Protein AF-0000000079917378 (afdb_homodimer)

Radius of gyration: 29.71 Å; Cα contacts (8 Å, |Δi|>4): 588; chains: 2; bounding box: 108×82×56 Å

Nearest PDB structures (foldseek):
  5gpa-assembly1_A  TM=7.225E-01  e=1.708E-04  Halalkalibacterium halodurans C-125
  6en8-assembly1_E  TM=7.270E-01  e=5.138E-03  Sulfolobus acidocaldarius DSM 639
  3bhq-assembly1_B  TM=6.331E-01  e=5.620E-03  Mesorhizobium japonicum MAFF 303099
  9b7y-assembly1_D  TM=5.051E-01  e=3.283E-03  Mycobacterium tuberculosis H37Rv
  3v6g-assembly1_A  TM=5.358E-01  e=5.138E-03  Mycobacterium tuberculosis

Organism: NCBI:txid1990687

Foldseek 3Di:
DPPPPPPPPPPPPPDQPPVNLVVLLVQLLLQLLQCCLVPNLVVDDLCNSQVVSPHDSVCVCVRDVDSLLSLQSSLLVLLVQLVVVLVVVLVPDPPPVDPDQSLLVVLPVLLDPCLLPRRSNHRCCLRHVVRQVPDDCSNVVSVVVSLVVQLLVLLVSLFDDPPPPPPPVVPPPPPPVPPPPDPCPVPPRDDSVNSSVLSVVLVVLSSVLSNVLNVCCVVCVPVSSVSSVVSSVVSVVSSVVSVVVVVD/DPPPPPPPPPPPPPDQPPVNLVVLLVQLLLQLLQCCLVPNLVVDDLCNSQVVSPHDSVCVCVRDVDSLLSLQSSLLVLLVQLVVVLVVVLVPDPPPVDPDQSLLVVLPVLLDPCLLPRRSNHRCCLRHVVRQVPDDCSNVVSVVVSLVVQLLVLLVSLFDDPPPPPPPVPPPDPPPVPPPPDPCPVPPRDPSVNSSVLSVVLVVLSSVLSNVLNVCCVVCVPVSSVSSVVSSVVSVVSSVVSVVVVVD

Secondary structure (DSSP, 8-state):
-----------------HHHHHHHHHHHHHHHHHHHHHH-TTT--HHHHHHHTT--SGGGGGT-S-HHHHHHHHHHHHHHHHHHHHHHHHHHS---S-SS-HHHHHHHHHTSHHHHH-GGGS-HHHHHHHHHTTS-HHHHHHHHHHHHHHHHHHHHHHSPP--------TTS-TTS----------TT---GGGGHHHHHHHHHHHHHHHHHHHHHTTT-HHHHHHHHHHHHHHHHHHHHHHHHHHH-/-----------------HHHHHHHHHHHHHHHHHHHHHH-TTT--HHHHHHHTT--SGGGGGT-S-HHHHHHHHHHHHHHHHHHHHHHHHHHS-----SS-HHHHHHHHHTSHHHHH-GGGS-HHHHHHHHHTTS-HHHHHHHHHHHHHHHHHHHHHHSPP--------TTS-TTS----------TT---GGGGHHHHHHHHHHHHHHHHHHHHHTTT-HHHHHHHHHHHHHHHHHHHHHHHHHHH-

Sequence (496 aa):
MLLFGLDGRGLRVPRISKEAKQLNRRKILDTASVMFREQGTDQVGIDQIMNNVGLTRGGFYNHFESKESLIGEACRSAFTATLDEIKQFLAQTPDTPTTLSPLERVAERYLSEYHRDVLSEACPAPAMGADISRHTATAQQPYAEGVQSYLQIIAALLSPQPVENARGNPDADPNDPEDPSSPTVPSGASSIDDFRQPALEAFASMVGAMVLARAVRTADPALSEELLGAGRHSIAGIVSSTTAAEQMMLLFGLDGRGLRVPRISKEAKQLNRRKILDTASVMFREQGTDQVGIDQIMNNVGLTRGGFYNHFESKESLIGEACRSAFTATLDEIKQFLAQTPDTPTTLSPLERVAERYLSEYHRDVLSEACPAPAMGADISRHTATAQQPYAEGVQSYLQIIAALLSPQPVENARGNPDADPNDPEDPSSPTVPSGASSIDDFRQPALEAFASMVGAMVLARAVRTADPALSEELLGAGRHSIAGIVSSTTAAEQM

Structure (mmCIF, N/CA/C/O backbone):
data_AF-0000000079917378-model_v1
#
loop_
_entity.id
_entity.type
_entity.pdbx_description
1 polymer 'HTH tetR-type domain-containing protein'
#
loop_
_atom_site.group_PDB
_atom_site.id
_atom_site.type_symbol
_atom_site.label_atom_id
_atom_site.label_alt_id
_atom_site.label_comp_id
_atom_site.label_asym_id
_atom_site.label_entity_id
_atom_site.label_seq_id
_atom_site.pdbx_PDB_ins_code
_atom_site.Cartn_x
_atom_site.Cartn_y
_atom_site.Cartn_z
_atom_site.occupancy
_atom_site.B_iso_or_equiv
_atom_site.auth_seq_id
_atom_site.auth_comp_id
_atom_site.auth_asym_id
_atom_site.auth_atom_id
_atom_site.pdbx_PDB_model_num
ATOM 1 N N . MET A 1 1 ? 63.062 -35 -24.703 1 31.06 1 MET A N 1
ATOM 2 C CA . MET A 1 1 ? 62.188 -33.844 -24.453 1 31.06 1 MET A CA 1
ATOM 3 C C . MET A 1 1 ? 60.75 -34.156 -24.953 1 31.06 1 MET A C 1
ATOM 5 O O . MET A 1 1 ? 60.5 -34.094 -26.156 1 31.06 1 MET A O 1
ATOM 9 N N . LEU A 1 2 ? 60.156 -35.219 -24.406 1 37.78 2 LEU A N 1
ATOM 10 C CA . LEU A 1 2 ? 58.812 -35.75 -24.688 1 37.78 2 LEU A CA 1
ATOM 11 C C . LEU A 1 2 ? 57.75 -34.688 -24.438 1 37.78 2 LEU A C 1
ATOM 13 O O . LEU A 1 2 ? 57.531 -34.281 -23.297 1 37.78 2 LEU A O 1
ATOM 17 N N . LEU A 1 3 ? 57.531 -33.75 -25.328 1 37.41 3 LEU A N 1
ATOM 18 C CA . LEU A 1 3 ? 56.406 -32.844 -25.328 1 37.41 3 LEU A CA 1
ATOM 19 C C . LEU A 1 3 ? 55.094 -33.594 -25.203 1 37.41 3 LEU A C 1
ATOM 21 O O . LEU A 1 3 ? 54.719 -34.375 -26.109 1 37.41 3 LEU A O 1
ATOM 25 N N . PHE A 1 4 ? 54.688 -34.031 -23.984 1 41.62 4 PHE A N 1
ATOM 26 C CA . PHE A 1 4 ? 53.312 -34.438 -23.719 1 41.62 4 PHE A CA 1
ATOM 27 C C . PHE A 1 4 ? 52.344 -33.469 -24.375 1 41.62 4 PHE A C 1
ATOM 29 O O . PHE A 1 4 ? 52.438 -32.25 -24.172 1 41.62 4 PHE A O 1
ATOM 36 N N . GLY A 1 5 ? 51.875 -33.688 -25.547 1 38.62 5 GLY A N 1
ATOM 37 C CA . GLY A 1 5 ? 50.75 -33 -26.188 1 38.62 5 GLY A CA 1
ATOM 38 C C . GLY A 1 5 ? 49.562 -32.812 -25.281 1 38.62 5 GLY A C 1
ATOM 39 O O . GLY A 1 5 ? 48.938 -33.781 -24.828 1 38.62 5 GLY A O 1
ATOM 40 N N . LEU A 1 6 ? 49.531 -31.797 -24.297 1 41.78 6 LEU A N 1
ATOM 41 C CA . LEU A 1 6 ? 48.344 -31.328 -23.594 1 41.78 6 LEU A CA 1
ATOM 42 C C . LEU A 1 6 ? 47.125 -31.297 -24.547 1 41.78 6 LEU A C 1
ATOM 44 O O . LEU A 1 6 ? 47.125 -30.531 -25.516 1 41.78 6 LEU A O 1
ATOM 48 N N . ASP A 1 7 ? 46.531 -32.406 -24.859 1 43.41 7 ASP A N 1
ATOM 49 C CA . ASP A 1 7 ? 45.25 -32.406 -25.578 1 43.41 7 ASP A CA 1
ATOM 50 C C . ASP A 1 7 ? 44.312 -31.344 -25.031 1 43.41 7 ASP A C 1
ATOM 52 O O . ASP A 1 7 ? 44.219 -31.156 -23.812 1 43.41 7 ASP A O 1
ATOM 56 N N . GLY A 1 8 ? 44.062 -30.234 -25.625 1 42.53 8 GLY A N 1
ATOM 57 C CA . GLY A 1 8 ? 43.125 -29.156 -25.422 1 42.53 8 GLY A CA 1
ATOM 58 C C . GLY A 1 8 ? 41.75 -29.641 -24.953 1 42.53 8 GLY A C 1
ATOM 59 O O . GLY A 1 8 ? 40.719 -29.203 -25.469 1 42.53 8 GLY A O 1
ATOM 60 N N . ARG A 1 9 ? 41.594 -30.875 -24.531 1 43.94 9 ARG A N 1
ATOM 61 C CA . ARG A 1 9 ? 40.281 -31.188 -24 1 43.94 9 ARG A CA 1
ATOM 62 C C . ARG A 1 9 ? 39.875 -30.203 -22.922 1 43.94 9 ARG A C 1
ATOM 64 O O . ARG A 1 9 ? 40.469 -30.172 -21.844 1 43.94 9 ARG A O 1
ATOM 71 N N . GLY A 1 10 ? 39.5 -29.078 -23.281 1 42.97 10 GLY A N 1
ATOM 72 C CA . GLY A 1 10 ? 38.875 -28.109 -22.406 1 42.97 10 GLY A CA 1
ATOM 73 C C . GLY A 1 10 ? 37.969 -28.75 -21.375 1 42.97 10 GLY A C 1
ATOM 74 O O . GLY A 1 10 ? 37.438 -29.844 -21.578 1 42.97 10 GLY A O 1
ATOM 75 N N . LEU A 1 11 ? 38.188 -28.672 -20.156 1 47.56 11 LEU A N 1
ATOM 76 C CA . LEU A 1 11 ? 37.312 -29.031 -19.031 1 47.56 11 LEU A CA 1
ATOM 77 C C . LEU A 1 11 ? 35.844 -28.859 -19.406 1 47.56 11 LEU A C 1
ATOM 79 O O . LEU A 1 11 ? 35.406 -27.734 -19.641 1 47.56 11 LEU A O 1
ATOM 83 N N . ARG A 1 12 ? 35.219 -29.719 -20.219 1 45.12 12 ARG A N 1
ATOM 84 C CA . ARG A 1 12 ? 33.781 -29.656 -20.453 1 45.12 12 ARG A CA 1
ATOM 85 C C . ARG A 1 12 ? 33 -29.469 -19.156 1 45.12 12 ARG A C 1
ATOM 87 O O . ARG A 1 12 ? 33.031 -30.344 -18.281 1 45.12 12 ARG A O 1
ATOM 94 N N . VAL A 1 13 ? 32.938 -28.266 -18.594 1 52.97 13 VAL A N 1
ATOM 95 C CA . VAL A 1 13 ? 31.984 -28.031 -17.516 1 52.97 13 VAL A CA 1
ATOM 96 C C . VAL A 1 13 ? 30.734 -28.891 -17.719 1 52.97 13 VAL A C 1
ATOM 98 O O . VAL A 1 13 ? 30.125 -28.844 -18.781 1 52.97 13 VAL A O 1
ATOM 101 N N . PRO A 1 14 ? 30.609 -29.969 -17.141 1 55.94 14 PRO A N 1
ATOM 102 C CA . PRO A 1 14 ? 29.422 -30.812 -17.328 1 55.94 14 PRO A CA 1
ATOM 103 C C . PRO A 1 14 ? 28.141 -30 -17.469 1 55.94 14 PRO A C 1
ATOM 105 O O . PRO A 1 14 ? 27.969 -28.984 -16.797 1 55.94 14 PRO A O 1
ATOM 108 N N . ARG A 1 15 ? 27.484 -30.031 -18.672 1 60.44 15 ARG A N 1
ATOM 109 C CA . ARG A 1 15 ? 26.188 -29.406 -18.938 1 60.44 15 ARG A CA 1
ATOM 110 C C . ARG A 1 15 ? 25.172 -29.719 -17.844 1 60.44 15 ARG A C 1
ATOM 112 O O . ARG A 1 15 ? 24.969 -30.891 -17.516 1 60.44 15 ARG A O 1
ATOM 119 N N . ILE A 1 16 ? 25.016 -28.828 -16.906 1 68.81 16 ILE A N 1
ATOM 120 C CA . ILE A 1 16 ? 23.938 -28.984 -15.93 1 68.81 16 ILE A CA 1
ATOM 121 C C . ILE A 1 16 ? 22.703 -29.578 -16.609 1 68.81 16 ILE A C 1
ATOM 123 O O . ILE A 1 16 ? 22.328 -29.156 -17.703 1 68.81 16 ILE A O 1
ATOM 127 N N . SER A 1 17 ? 22.234 -30.734 -16.172 1 81.19 17 SER A N 1
ATOM 128 C CA . SER A 1 17 ? 21.031 -31.359 -16.688 1 81.19 17 SER A CA 1
ATOM 129 C C . SER A 1 17 ? 19.859 -30.375 -16.703 1 81.19 17 SER A C 1
ATOM 131 O O . SER A 1 17 ? 19.875 -29.375 -15.992 1 81.19 17 SER A O 1
ATOM 133 N N . LYS A 1 18 ? 18.984 -30.578 -17.672 1 85.75 18 LYS A N 1
ATOM 134 C CA . LYS A 1 18 ? 17.781 -29.766 -17.75 1 85.75 18 LYS A CA 1
ATOM 135 C C . LYS A 1 18 ? 17.062 -29.719 -16.391 1 85.75 18 LYS A C 1
ATOM 137 O O . LYS A 1 18 ? 16.547 -28.672 -16 1 85.75 18 LYS A O 1
ATOM 142 N N . GLU A 1 19 ? 17.094 -30.797 -15.719 1 86.31 19 GLU A N 1
ATOM 143 C CA . GLU A 1 19 ? 16.453 -30.891 -14.414 1 86.31 19 GLU A CA 1
ATOM 144 C C . GLU A 1 19 ? 17.172 -30.031 -13.383 1 86.31 19 GLU A C 1
ATOM 146 O O . GLU A 1 19 ? 16.531 -29.344 -12.586 1 86.31 19 GLU A O 1
ATOM 151 N N . ALA A 1 20 ? 18.422 -30.062 -13.398 1 86.88 20 ALA A N 1
ATOM 152 C CA . ALA A 1 20 ? 19.219 -29.25 -12.484 1 86.88 20 ALA A CA 1
ATOM 153 C C . ALA A 1 20 ? 19.016 -27.766 -12.758 1 86.88 20 ALA A C 1
ATOM 155 O O . ALA A 1 20 ? 18.969 -26.953 -11.828 1 86.88 20 ALA A O 1
ATOM 156 N N . LYS A 1 21 ? 18.922 -27.438 -13.984 1 90.69 21 LYS A N 1
ATOM 157 C CA . LYS A 1 21 ? 18.688 -26.047 -14.367 1 90.69 21 LYS A CA 1
ATOM 158 C C . LYS A 1 21 ? 17.344 -25.547 -13.836 1 90.69 21 LYS A C 1
ATOM 160 O O . LYS A 1 21 ? 17.234 -24.438 -13.32 1 90.69 21 LYS A O 1
ATOM 165 N N . GLN A 1 22 ? 16.375 -26.359 -14 1 92.75 22 GLN A N 1
ATOM 166 C CA . GLN A 1 22 ? 15.031 -26 -13.523 1 92.75 22 GLN A CA 1
ATOM 167 C C . GLN A 1 22 ? 15.008 -25.875 -12 1 92.75 22 GLN A C 1
ATOM 169 O O . GLN A 1 22 ? 14.336 -24.984 -11.461 1 92.75 22 GLN A O 1
ATOM 174 N N . LEU A 1 23 ? 15.656 -26.703 -11.391 1 93.62 23 LEU A N 1
ATOM 175 C CA . LEU A 1 23 ? 15.734 -26.656 -9.93 1 93.62 23 LEU A CA 1
ATOM 176 C C . LEU A 1 23 ? 16.422 -25.375 -9.477 1 93.62 23 LEU A C 1
ATOM 178 O O . LEU A 1 23 ? 15.984 -24.734 -8.523 1 93.62 23 LEU A O 1
ATOM 182 N N . ASN A 1 24 ? 17.5 -25.031 -10.148 1 94.81 24 ASN A N 1
ATOM 183 C CA . ASN A 1 24 ? 18.219 -23.797 -9.812 1 94.81 24 ASN A CA 1
ATOM 184 C C . ASN A 1 24 ? 17.359 -22.562 -10.055 1 94.81 24 ASN A C 1
ATOM 186 O O . ASN A 1 24 ? 17.344 -21.641 -9.242 1 94.81 24 ASN A O 1
ATOM 190 N N . ARG A 1 25 ? 16.672 -22.594 -11.125 1 96.5 25 ARG A N 1
ATOM 191 C CA . ARG A 1 25 ? 15.773 -21.469 -11.422 1 96.5 25 ARG A CA 1
ATOM 192 C C . ARG A 1 25 ? 14.734 -21.312 -10.32 1 96.5 25 ARG A C 1
ATOM 194 O O . ARG A 1 25 ? 14.453 -20.188 -9.891 1 96.5 25 ARG A O 1
ATOM 201 N N . ARG A 1 26 ? 14.164 -22.406 -9.898 1 96.19 26 ARG A N 1
ATOM 202 C CA . ARG A 1 26 ? 13.156 -22.391 -8.836 1 96.19 26 ARG A CA 1
ATOM 203 C C . ARG A 1 26 ? 13.75 -21.875 -7.531 1 96.19 26 ARG A C 1
ATOM 205 O O . ARG A 1 26 ? 13.109 -21.109 -6.809 1 96.19 26 ARG A O 1
ATOM 212 N N . LYS A 1 27 ? 14.891 -22.25 -7.223 1 96.56 27 LYS A N 1
ATOM 213 C CA . LYS A 1 27 ? 15.57 -21.797 -6.012 1 96.56 27 LYS A CA 1
ATOM 214 C C . LYS A 1 27 ? 15.766 -20.281 -6.043 1 96.56 27 LYS A C 1
ATOM 216 O O . LYS A 1 27 ? 15.539 -19.594 -5.043 1 96.56 27 LYS A O 1
ATOM 221 N N . ILE A 1 28 ? 16.234 -19.812 -7.184 1 97.56 28 ILE A N 1
ATOM 222 C CA . ILE A 1 28 ? 16.453 -18.375 -7.355 1 97.56 28 ILE A CA 1
ATOM 223 C C . ILE A 1 28 ? 15.125 -17.625 -7.164 1 97.56 28 ILE A C 1
ATOM 225 O O . ILE A 1 28 ? 15.055 -16.656 -6.414 1 97.56 28 ILE A O 1
ATOM 229 N N . LEU A 1 29 ? 14.133 -18.172 -7.789 1 97.69 29 LEU A N 1
ATOM 230 C CA . LEU A 1 29 ? 12.828 -17.531 -7.773 1 97.69 29 LEU A CA 1
ATOM 231 C C . LEU A 1 29 ? 12.242 -17.516 -6.363 1 97.69 29 LEU A C 1
ATOM 233 O O . LEU A 1 29 ? 11.758 -16.484 -5.898 1 97.69 29 LEU A O 1
ATOM 237 N N . ASP A 1 30 ? 12.289 -18.609 -5.68 1 96.62 30 ASP A N 1
ATOM 238 C CA . ASP A 1 30 ? 11.75 -18.719 -4.324 1 96.62 30 ASP A CA 1
ATOM 239 C C . ASP A 1 30 ? 12.484 -17.781 -3.363 1 96.62 30 ASP A C 1
ATOM 241 O O . ASP A 1 30 ? 11.852 -17.094 -2.557 1 96.62 30 ASP A O 1
ATOM 245 N N . THR A 1 31 ? 13.742 -17.766 -3.49 1 97.88 31 THR A N 1
ATOM 246 C CA . THR A 1 31 ? 14.562 -16.906 -2.641 1 97.88 31 THR A CA 1
ATOM 247 C C . THR A 1 31 ? 14.289 -15.438 -2.93 1 97.88 31 THR A C 1
ATOM 249 O O . THR A 1 31 ? 14.078 -14.648 -2.008 1 97.88 31 THR A O 1
ATOM 252 N N . ALA A 1 32 ? 14.273 -15.109 -4.18 1 98.5 32 ALA A N 1
ATOM 253 C CA . ALA A 1 32 ? 14.016 -13.734 -4.582 1 98.5 32 ALA A CA 1
ATOM 254 C C . ALA A 1 32 ? 12.641 -13.273 -4.117 1 98.5 32 ALA A C 1
ATOM 256 O O . ALA A 1 32 ? 12.484 -12.156 -3.617 1 98.5 32 ALA A O 1
ATOM 257 N N . SER A 1 33 ? 11.664 -14.148 -4.301 1 98.38 33 SER A N 1
ATOM 258 C CA . SER A 1 33 ? 10.281 -13.836 -3.936 1 98.38 33 SER A CA 1
ATOM 259 C C . SER A 1 33 ? 10.18 -13.43 -2.467 1 98.38 33 SER A C 1
ATOM 261 O O . SER A 1 33 ? 9.562 -12.414 -2.137 1 98.38 33 SER A O 1
ATOM 263 N N . VAL A 1 34 ? 10.805 -14.156 -1.623 1 98.19 34 VAL A N 1
ATOM 264 C CA . VAL A 1 34 ? 10.789 -13.891 -0.189 1 98.19 34 VAL A CA 1
ATOM 265 C C . VAL A 1 34 ? 11.562 -12.602 0.105 1 98.19 34 VAL A C 1
ATOM 267 O O . VAL A 1 34 ? 11.055 -11.719 0.805 1 98.19 34 VAL A O 1
ATOM 270 N N . MET A 1 35 ? 12.703 -12.445 -0.49 1 98.31 35 MET A N 1
ATOM 271 C CA . MET A 1 35 ? 13.562 -11.297 -0.217 1 98.31 35 MET A CA 1
ATOM 272 C C . MET A 1 35 ? 12.914 -10 -0.682 1 98.31 35 MET A C 1
ATOM 274 O O . MET A 1 35 ? 12.992 -8.984 0.005 1 98.31 35 MET A O 1
ATOM 278 N N . PHE A 1 36 ? 12.266 -10.039 -1.81 1 98.44 36 PHE A N 1
ATOM 279 C CA . PHE A 1 36 ? 11.609 -8.852 -2.33 1 98.44 36 PHE A CA 1
ATOM 280 C C . PHE A 1 36 ? 10.477 -8.414 -1.407 1 98.44 36 PHE A C 1
ATOM 282 O O . PHE A 1 36 ? 10.273 -7.215 -1.191 1 98.44 36 PHE A O 1
ATOM 289 N N . ARG A 1 37 ? 9.727 -9.289 -0.87 1 98.12 37 ARG A N 1
ATOM 290 C CA . ARG A 1 37 ? 8.633 -8.938 0.029 1 98.12 37 ARG A CA 1
ATOM 291 C C . ARG A 1 37 ? 9.164 -8.438 1.368 1 98.12 37 ARG A C 1
ATOM 293 O O . ARG A 1 37 ? 8.586 -7.52 1.966 1 98.12 37 ARG A O 1
ATOM 300 N N . GLU A 1 38 ? 10.273 -8.938 1.791 1 97.88 38 GLU A N 1
ATOM 301 C CA . GLU A 1 38 ? 10.812 -8.609 3.107 1 97.88 38 GLU A CA 1
ATOM 302 C C . GLU A 1 38 ? 11.625 -7.324 3.066 1 97.88 38 GLU A C 1
ATOM 304 O O . GLU A 1 38 ? 11.562 -6.512 3.99 1 97.88 38 GLU A O 1
ATOM 309 N N . GLN A 1 39 ? 12.375 -7.16 1.906 1 97.5 39 GLN A N 1
ATOM 310 C CA . GLN A 1 39 ? 13.398 -6.121 1.928 1 97.5 39 GLN A CA 1
ATOM 311 C C . GLN A 1 39 ? 13.117 -5.047 0.881 1 97.5 39 GLN A C 1
ATOM 313 O O . GLN A 1 39 ? 13.688 -3.957 0.935 1 97.5 39 GLN A O 1
ATOM 318 N N . GLY A 1 40 ? 12.266 -5.375 -0.01 1 97.62 40 GLY A N 1
ATOM 319 C CA . GLY A 1 40 ? 12.031 -4.457 -1.114 1 97.62 40 GLY A CA 1
ATOM 320 C C . GLY A 1 40 ? 12.883 -4.762 -2.332 1 97.62 40 GLY A C 1
ATOM 321 O O . GLY A 1 40 ? 13.992 -5.281 -2.207 1 97.62 40 GLY A O 1
ATOM 322 N N . THR A 1 41 ? 12.453 -4.41 -3.479 1 97.94 41 THR A N 1
ATOM 323 C CA . THR A 1 41 ? 13.094 -4.773 -4.738 1 97.94 41 THR A CA 1
ATOM 324 C C . THR A 1 41 ? 14.367 -3.957 -4.957 1 97.94 41 THR A C 1
ATOM 326 O O . THR A 1 41 ? 15.305 -4.426 -5.602 1 97.94 41 THR A O 1
ATOM 329 N N . ASP A 1 42 ? 14.383 -2.754 -4.453 1 94.12 42 ASP A N 1
ATOM 330 C CA . ASP A 1 42 ? 15.547 -1.891 -4.652 1 94.12 42 ASP A CA 1
ATOM 331 C C . ASP A 1 42 ? 16.719 -2.326 -3.768 1 94.12 42 ASP A C 1
ATOM 333 O O . ASP A 1 42 ? 17.875 -2.242 -4.18 1 94.12 42 ASP A O 1
ATOM 337 N N . GLN A 1 43 ? 16.422 -2.758 -2.656 1 94.12 43 GLN A N 1
ATOM 338 C CA . GLN A 1 43 ? 17.453 -3.148 -1.697 1 94.12 43 GLN A CA 1
ATOM 339 C C . GLN A 1 43 ? 18.094 -4.469 -2.098 1 94.12 43 GLN A C 1
ATOM 341 O O . GLN A 1 43 ? 19.281 -4.691 -1.825 1 94.12 43 GLN A O 1
ATOM 346 N N . VAL A 1 44 ? 17.359 -5.328 -2.693 1 97.06 44 VAL A N 1
ATOM 347 C CA . VAL A 1 44 ? 17.844 -6.664 -3.029 1 97.06 44 VAL A CA 1
ATOM 348 C C . VAL A 1 44 ? 18.531 -6.637 -4.395 1 97.06 44 VAL A C 1
ATOM 350 O O . VAL A 1 44 ? 17.906 -6.305 -5.402 1 97.06 44 VAL A O 1
ATOM 353 N N . GLY A 1 45 ? 19.828 -7.051 -4.371 1 96.75 45 GLY A N 1
ATOM 354 C CA . GLY A 1 45 ? 20.578 -7.133 -5.617 1 96.75 45 GLY A CA 1
ATOM 355 C C . GLY A 1 45 ? 20.688 -8.547 -6.152 1 96.75 45 GLY A C 1
ATOM 356 O O . GLY A 1 45 ? 20.438 -9.508 -5.426 1 96.75 45 GLY A O 1
ATOM 357 N N . ILE A 1 46 ? 21.031 -8.578 -7.387 1 97.56 46 ILE A N 1
ATOM 358 C CA . ILE A 1 46 ? 21.203 -9.867 -8.047 1 97.56 46 ILE A CA 1
ATOM 359 C C . ILE A 1 46 ? 22.297 -10.664 -7.34 1 97.56 46 ILE A C 1
ATOM 361 O O . ILE A 1 46 ? 22.125 -11.859 -7.086 1 97.56 46 ILE A O 1
ATOM 365 N N . ASP A 1 47 ? 23.375 -10 -6.965 1 97.44 47 ASP A N 1
ATOM 366 C CA . ASP A 1 47 ? 24.484 -10.664 -6.293 1 97.44 47 ASP A CA 1
ATOM 367 C C . ASP A 1 47 ? 24.031 -11.305 -4.984 1 97.44 47 ASP A C 1
ATOM 369 O O . ASP A 1 47 ? 24.391 -12.445 -4.688 1 97.44 47 ASP A O 1
ATOM 373 N N . GLN A 1 48 ? 23.25 -10.578 -4.238 1 97.31 48 GLN A N 1
ATOM 374 C CA . GLN A 1 48 ? 22.75 -11.07 -2.961 1 97.31 48 GLN A CA 1
ATOM 375 C C . GLN A 1 48 ? 21.891 -12.32 -3.146 1 97.31 48 GLN A C 1
ATOM 377 O O . GLN A 1 48 ? 22.047 -13.297 -2.408 1 97.31 48 GLN A O 1
ATOM 382 N N . ILE A 1 49 ? 21 -12.336 -4.133 1 98.06 49 ILE A N 1
ATOM 383 C CA . ILE A 1 49 ? 20.109 -13.461 -4.406 1 98.06 49 ILE A CA 1
ATOM 384 C C . ILE A 1 49 ? 20.922 -14.68 -4.832 1 98.06 49 ILE A C 1
ATOM 386 O O . ILE A 1 49 ? 20.734 -15.773 -4.297 1 98.06 49 ILE A O 1
ATOM 390 N N . MET A 1 50 ? 21.891 -14.453 -5.746 1 97.94 50 MET A N 1
ATOM 391 C CA . MET A 1 50 ? 22.672 -15.555 -6.281 1 97.94 50 MET A CA 1
ATOM 392 C C . MET A 1 50 ? 23.562 -16.156 -5.199 1 97.94 50 MET A C 1
ATOM 394 O O . MET A 1 50 ? 23.672 -17.391 -5.09 1 97.94 50 MET A O 1
ATOM 398 N N . ASN A 1 51 ? 24.109 -15.328 -4.387 1 97.19 51 ASN A N 1
ATOM 399 C CA . ASN A 1 51 ? 24.922 -15.805 -3.271 1 97.19 51 ASN A CA 1
ATOM 400 C C . ASN A 1 51 ? 24.094 -16.625 -2.289 1 97.19 51 ASN A C 1
ATOM 402 O O . ASN A 1 51 ? 24.562 -17.641 -1.767 1 97.19 51 ASN A O 1
ATOM 406 N N . ASN A 1 52 ? 22.906 -16.234 -2.088 1 96.62 52 ASN A N 1
ATOM 407 C CA . ASN A 1 52 ? 22.016 -16.922 -1.155 1 96.62 52 ASN A CA 1
ATOM 408 C C . ASN A 1 52 ? 21.703 -18.344 -1.635 1 96.62 52 ASN A C 1
ATOM 410 O O . ASN A 1 52 ? 21.438 -19.234 -0.824 1 96.62 52 ASN A O 1
ATOM 414 N N . VAL A 1 53 ? 21.719 -18.547 -2.969 1 96.56 53 VAL A N 1
ATOM 415 C CA . VAL A 1 53 ? 21.359 -19.859 -3.494 1 96.56 53 VAL A CA 1
ATOM 416 C C . VAL A 1 53 ? 22.625 -20.609 -3.898 1 96.56 53 VAL A C 1
ATOM 418 O O . VAL A 1 53 ? 22.547 -21.688 -4.48 1 96.56 53 VAL A O 1
ATOM 421 N N . GLY A 1 54 ? 23.797 -20.031 -3.727 1 96.38 54 GLY A N 1
ATOM 422 C CA . GLY A 1 54 ? 25.062 -20.688 -3.967 1 96.38 54 GLY A CA 1
ATOM 423 C C . GLY A 1 54 ? 25.453 -20.719 -5.434 1 96.38 54 GLY A C 1
ATOM 424 O O . GLY A 1 54 ? 26.094 -21.672 -5.891 1 96.38 54 GLY A O 1
ATOM 425 N N . LEU A 1 55 ? 25 -19.828 -6.152 1 95.62 55 LEU A N 1
ATOM 426 C CA . LEU A 1 55 ? 25.312 -19.75 -7.574 1 95.62 55 LEU A CA 1
ATOM 427 C C . LEU A 1 55 ? 26.094 -18.469 -7.895 1 95.62 55 LEU A C 1
ATOM 429 O O . LEU A 1 55 ? 26.094 -17.531 -7.098 1 95.62 55 LEU A O 1
ATOM 433 N N . THR A 1 56 ? 26.719 -18.453 -9.109 1 93.94 56 THR A N 1
ATOM 434 C CA . THR A 1 56 ? 27.5 -17.297 -9.539 1 93.94 56 THR A CA 1
ATOM 435 C C . THR A 1 56 ? 26.578 -16.234 -10.148 1 93.94 56 THR A C 1
ATOM 437 O O . THR A 1 56 ? 25.531 -16.562 -10.719 1 93.94 56 THR A O 1
ATOM 440 N N . ARG A 1 57 ? 27.047 -14.969 -10.016 1 93.56 57 ARG A N 1
ATOM 441 C CA . ARG A 1 57 ? 26.297 -13.852 -10.602 1 93.56 57 ARG A CA 1
ATOM 442 C C . ARG A 1 57 ? 26.062 -14.078 -12.086 1 93.56 57 ARG A C 1
ATOM 444 O O . ARG A 1 57 ? 24.953 -13.82 -12.594 1 93.56 57 ARG A O 1
ATOM 451 N N . GLY A 1 58 ? 27.094 -14.539 -12.828 1 93.25 58 GLY A N 1
ATOM 452 C CA . GLY A 1 58 ? 26.969 -14.789 -14.258 1 93.25 58 GLY A CA 1
ATOM 453 C C . GLY A 1 58 ? 25.906 -15.82 -14.594 1 93.25 58 GLY A C 1
ATOM 454 O O . GLY A 1 58 ? 25.234 -15.711 -15.625 1 93.25 58 GLY A O 1
ATOM 455 N N . GLY A 1 59 ? 25.75 -16.688 -13.773 1 94 59 GLY A N 1
ATOM 456 C CA . GLY A 1 59 ? 24.75 -17.719 -13.953 1 94 59 GLY A CA 1
ATOM 457 C C . GLY A 1 59 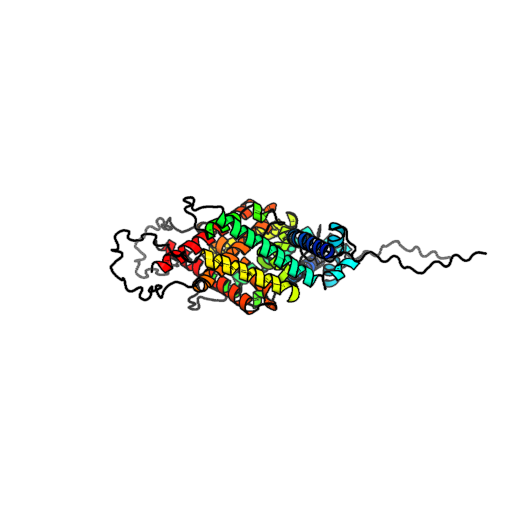? 23.328 -17.172 -13.953 1 94 59 GLY A C 1
ATOM 458 O O . GLY A 1 59 ? 22.406 -17.844 -14.43 1 94 59 GLY A O 1
ATOM 459 N N . PHE A 1 60 ? 23.156 -15.953 -13.422 1 97 60 PHE A N 1
ATOM 460 C CA . PHE A 1 60 ? 21.844 -15.32 -13.344 1 97 60 PHE A CA 1
ATOM 461 C C . PHE A 1 60 ? 21.219 -15.195 -14.727 1 97 60 PHE A C 1
ATOM 463 O O . PHE A 1 60 ? 20.047 -15.508 -14.922 1 97 60 PHE A O 1
ATOM 470 N N . TYR A 1 61 ? 21.938 -14.875 -15.641 1 95.06 61 TYR A N 1
ATOM 471 C CA . TYR A 1 61 ? 21.438 -14.516 -16.953 1 95.06 61 TYR A CA 1
ATOM 472 C C . TYR A 1 61 ? 21.141 -15.758 -17.781 1 95.06 61 TYR A C 1
ATOM 474 O O . TYR A 1 61 ? 20.562 -15.664 -18.875 1 95.06 61 TYR A O 1
ATOM 482 N N . ASN A 1 62 ? 21.516 -16.953 -17.281 1 95.19 62 ASN A N 1
ATOM 483 C CA . ASN A 1 62 ? 21.062 -18.219 -17.859 1 95.19 62 ASN A CA 1
ATOM 484 C C . ASN A 1 62 ? 19.609 -18.484 -17.516 1 95.19 62 ASN A C 1
ATOM 486 O O . ASN A 1 62 ? 18.953 -19.344 -18.125 1 95.19 62 ASN A O 1
ATOM 490 N N . HIS A 1 63 ? 19.141 -17.75 -16.578 1 96.31 63 HIS A N 1
ATOM 491 C CA . HIS A 1 63 ? 17.812 -18.031 -16.047 1 96.31 63 HIS A CA 1
ATOM 492 C C . HIS A 1 63 ? 16.859 -16.875 -16.281 1 96.31 63 HIS A C 1
ATOM 494 O O . HIS A 1 63 ? 15.672 -17.078 -16.547 1 96.31 63 HIS A O 1
ATOM 500 N N . PHE A 1 64 ? 17.375 -15.656 -16.156 1 97.38 64 PHE A N 1
ATOM 501 C CA . PHE A 1 64 ? 16.531 -14.461 -16.281 1 97.38 64 PHE A CA 1
ATOM 502 C C . PHE A 1 64 ? 17.219 -13.414 -17.156 1 97.38 64 PHE A C 1
ATOM 504 O O . PHE A 1 64 ? 18.422 -13.227 -17.078 1 97.38 64 PHE A O 1
ATOM 511 N N . GLU A 1 65 ? 16.359 -12.688 -17.844 1 96.69 65 GLU A N 1
ATOM 512 C CA . GLU A 1 65 ? 16.859 -11.688 -18.781 1 96.69 65 GLU A CA 1
ATOM 513 C C . GLU A 1 65 ? 17.312 -10.43 -18.047 1 96.69 65 GLU A C 1
ATOM 515 O O . GLU A 1 65 ? 18.219 -9.734 -18.516 1 96.69 65 GLU A O 1
ATOM 520 N N . SER A 1 66 ? 16.656 -10.156 -16.984 1 97.12 66 SER A N 1
ATOM 521 C CA . SER A 1 66 ? 16.922 -8.938 -16.234 1 97.12 66 SER A CA 1
ATOM 522 C C . SER A 1 66 ? 16.375 -9.031 -14.812 1 97.12 66 SER A C 1
ATOM 524 O O . SER A 1 66 ? 15.617 -9.953 -14.492 1 97.12 66 SER A O 1
ATOM 526 N N . LYS A 1 67 ? 16.719 -8.125 -14.023 1 97 67 LYS A N 1
ATOM 527 C CA . LYS A 1 67 ? 16.141 -8.047 -12.688 1 97 67 LYS A CA 1
ATOM 528 C C . LYS A 1 67 ? 14.641 -7.793 -12.75 1 97 67 LYS A C 1
ATOM 530 O O . LYS A 1 67 ? 13.891 -8.32 -11.93 1 97 67 LYS A O 1
ATOM 535 N N . GLU A 1 68 ? 14.211 -6.988 -13.75 1 97.88 68 GLU A N 1
ATOM 536 C CA . GLU A 1 68 ? 12.789 -6.715 -13.938 1 97.88 68 GLU A CA 1
ATOM 537 C C . GLU A 1 68 ? 12.008 -8 -14.195 1 97.88 68 GLU A C 1
ATOM 539 O O . GLU A 1 68 ? 10.93 -8.203 -13.641 1 97.88 68 GLU A O 1
ATOM 544 N N . SER A 1 69 ? 12.594 -8.797 -15.008 1 98.12 69 SER A N 1
ATOM 545 C CA . SER A 1 69 ? 11.953 -10.07 -15.305 1 98.12 69 SER A CA 1
ATOM 546 C C . SER A 1 69 ? 11.867 -10.945 -14.055 1 98.12 69 SER A C 1
ATOM 548 O O . SER A 1 69 ? 10.844 -11.594 -13.812 1 98.12 69 SER A O 1
ATOM 550 N N . LEU A 1 70 ? 12.977 -10.945 -13.305 1 98.5 70 LEU A N 1
ATOM 551 C CA . LEU A 1 70 ? 12.977 -11.711 -12.062 1 98.5 70 LEU A CA 1
ATOM 552 C C . LEU A 1 70 ? 11.93 -11.18 -11.094 1 98.5 70 LEU A C 1
ATOM 554 O O . LEU A 1 70 ? 11.195 -11.953 -10.469 1 98.5 70 LEU A O 1
ATOM 558 N N . ILE A 1 71 ? 11.781 -9.891 -10.945 1 98.69 71 ILE A N 1
ATOM 559 C CA . ILE A 1 71 ? 10.82 -9.258 -10.055 1 98.69 71 ILE A CA 1
ATOM 560 C C . ILE A 1 71 ? 9.406 -9.672 -10.453 1 98.69 71 ILE A C 1
ATOM 562 O O . ILE A 1 71 ? 8.609 -10.086 -9.609 1 98.69 71 ILE A O 1
ATOM 566 N N . GLY A 1 72 ? 9.102 -9.555 -11.703 1 98.62 72 GLY A N 1
ATOM 567 C CA . GLY A 1 72 ? 7.793 -9.969 -12.18 1 98.62 72 GLY A CA 1
ATOM 568 C C . GLY A 1 72 ? 7.48 -11.422 -11.898 1 98.62 72 GLY A C 1
ATOM 569 O O . GLY A 1 72 ? 6.402 -11.742 -11.391 1 98.62 72 GLY A O 1
ATOM 570 N N . GLU A 1 73 ? 8.414 -12.289 -12.188 1 98.31 73 GLU A N 1
ATOM 571 C CA . GLU A 1 73 ? 8.195 -13.719 -11.992 1 98.31 73 GLU A CA 1
ATOM 572 C C . GLU A 1 73 ? 8.086 -14.062 -10.508 1 98.31 73 GLU A C 1
ATOM 574 O O . GLU A 1 73 ? 7.336 -14.961 -10.125 1 98.31 73 GLU A O 1
ATOM 579 N N . ALA A 1 74 ? 8.859 -13.398 -9.742 1 98.06 74 ALA A N 1
ATOM 580 C CA . ALA A 1 74 ? 8.766 -13.57 -8.297 1 98.06 74 ALA A CA 1
ATOM 581 C C . ALA A 1 74 ? 7.387 -13.18 -7.785 1 98.06 74 ALA A C 1
ATOM 583 O O . ALA A 1 74 ? 6.816 -13.859 -6.93 1 98.06 74 ALA A O 1
ATOM 584 N N . CYS A 1 75 ? 6.816 -12.133 -8.281 1 97.62 75 CYS A N 1
ATOM 585 C CA . CYS A 1 75 ? 5.465 -11.711 -7.941 1 97.62 75 CYS A CA 1
ATOM 586 C C . CYS A 1 75 ? 4.445 -12.773 -8.336 1 97.62 75 CYS A C 1
ATOM 588 O O . CYS A 1 75 ? 3.594 -13.156 -7.527 1 97.62 75 CYS A O 1
ATOM 590 N N . ARG A 1 76 ? 4.617 -13.195 -9.539 1 98.19 76 ARG A N 1
ATOM 591 C CA . ARG A 1 76 ? 3.705 -14.227 -10.023 1 98.19 76 ARG A CA 1
ATOM 592 C C . ARG A 1 76 ? 3.732 -15.453 -9.117 1 98.19 76 ARG A C 1
ATOM 594 O O . ARG A 1 76 ? 2.682 -15.984 -8.75 1 98.19 76 ARG A O 1
ATOM 601 N N . SER A 1 77 ? 4.918 -15.875 -8.812 1 97.5 77 SER A N 1
ATOM 602 C CA . SER A 1 77 ? 5.082 -17.047 -7.941 1 97.5 77 SER A CA 1
ATOM 603 C C . SER A 1 77 ? 4.441 -16.812 -6.578 1 97.5 77 SER A C 1
ATOM 605 O O . SER A 1 77 ? 3.754 -17.688 -6.051 1 97.5 77 SER A O 1
ATOM 607 N N . ALA A 1 78 ? 4.621 -15.664 -5.988 1 97.81 78 ALA A N 1
ATOM 608 C CA . ALA A 1 78 ? 4.082 -15.328 -4.672 1 97.81 78 ALA A CA 1
ATOM 609 C C . ALA A 1 78 ? 2.555 -15.273 -4.703 1 97.81 78 ALA A C 1
ATOM 611 O O . ALA A 1 78 ? 1.893 -15.797 -3.799 1 97.81 78 ALA A O 1
ATOM 612 N N . PHE A 1 79 ? 1.986 -14.672 -5.734 1 98.62 79 PHE A N 1
ATOM 613 C CA . PHE A 1 79 ? 0.536 -14.633 -5.875 1 98.62 79 PHE A CA 1
ATOM 614 C C . PHE A 1 79 ? -0.038 -16.031 -5.988 1 98.62 79 PHE A C 1
ATOM 616 O O . PHE A 1 79 ? -1.031 -16.359 -5.332 1 98.62 79 PHE A O 1
ATOM 623 N N . THR A 1 80 ? 0.589 -16.828 -6.812 1 97.81 80 THR A N 1
ATOM 624 C CA . THR A 1 80 ? 0.13 -18.203 -6.996 1 97.81 80 THR A CA 1
ATOM 625 C C . THR A 1 80 ? 0.143 -18.953 -5.672 1 97.81 80 THR A C 1
ATOM 627 O O . THR A 1 80 ? -0.825 -19.641 -5.332 1 97.81 80 THR A O 1
ATOM 630 N N . ALA A 1 81 ? 1.172 -18.781 -4.949 1 97.25 81 ALA A N 1
ATOM 631 C CA . ALA A 1 81 ? 1.31 -19.484 -3.672 1 97.25 81 ALA A CA 1
ATOM 632 C C . ALA A 1 81 ? 0.22 -19.047 -2.693 1 97.25 81 ALA A C 1
ATOM 634 O O . ALA A 1 81 ? -0.395 -19.891 -2.029 1 97.25 81 ALA A O 1
ATOM 635 N N . THR A 1 82 ? -0.034 -17.797 -2.555 1 97.69 82 THR A N 1
ATOM 636 C CA . THR A 1 82 ? -1.012 -17.297 -1.596 1 97.69 82 THR A CA 1
ATOM 637 C C . THR A 1 82 ? -2.428 -17.672 -2.021 1 97.69 82 THR A C 1
ATOM 639 O O . THR A 1 82 ? -3.271 -17.984 -1.179 1 97.69 82 THR A O 1
ATOM 642 N N . LEU A 1 83 ? -2.697 -17.688 -3.316 1 97.81 83 LEU A N 1
ATOM 643 C CA . LEU A 1 83 ? -4.008 -18.078 -3.822 1 97.81 83 LEU A CA 1
ATOM 644 C C . LEU A 1 83 ? -4.25 -19.562 -3.604 1 97.81 83 LEU A C 1
ATOM 646 O O . LEU A 1 83 ? -5.355 -19.969 -3.234 1 97.81 83 LEU A O 1
ATOM 650 N N . ASP A 1 84 ? -3.229 -20.328 -3.787 1 97 84 ASP A N 1
ATOM 651 C CA . ASP A 1 84 ? -3.328 -21.766 -3.527 1 97 84 ASP A CA 1
ATOM 652 C C . ASP A 1 84 ? -3.592 -22.031 -2.049 1 97 84 ASP A C 1
ATOM 654 O O . ASP A 1 84 ? -4.344 -22.953 -1.707 1 97 84 ASP A O 1
ATOM 658 N N . GLU A 1 85 ? -3.014 -21.266 -1.216 1 96.38 85 GLU A N 1
ATOM 659 C CA . GLU A 1 85 ? -3.238 -21.406 0.22 1 96.38 85 GLU A CA 1
ATOM 660 C C . GLU A 1 85 ? -4.691 -21.109 0.583 1 96.38 85 GLU A C 1
ATOM 662 O O . GLU A 1 85 ? -5.27 -21.766 1.449 1 96.38 85 GLU A O 1
ATOM 667 N N . ILE A 1 86 ? -5.234 -20.125 -0.024 1 95.62 86 ILE A N 1
ATOM 668 C CA . ILE A 1 86 ? -6.629 -19.781 0.216 1 95.62 86 ILE A CA 1
ATOM 669 C C . ILE A 1 86 ? -7.531 -20.938 -0.191 1 95.62 86 ILE A C 1
ATOM 671 O O . ILE A 1 86 ? -8.422 -21.328 0.563 1 95.62 86 ILE A O 1
ATOM 675 N N . LYS A 1 87 ? -7.289 -21.484 -1.343 1 94.31 87 LYS A N 1
ATOM 676 C CA . LYS A 1 87 ? -8.086 -22.609 -1.846 1 94.31 87 LYS A CA 1
AT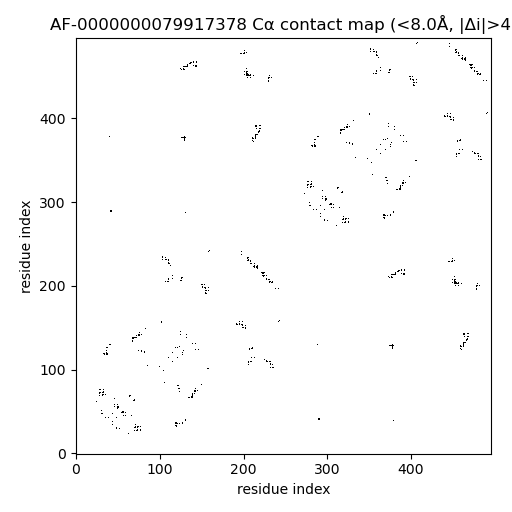OM 677 C C . LYS A 1 87 ? -7.984 -23.812 -0.917 1 94.31 87 LYS A C 1
ATOM 679 O O . LYS A 1 87 ? -8.992 -24.438 -0.601 1 94.31 87 LYS A O 1
ATOM 684 N N . GLN A 1 88 ? -6.773 -24.062 -0.492 1 94.31 88 GLN A N 1
ATOM 685 C CA . GLN A 1 88 ? -6.559 -25.188 0.411 1 94.31 88 GLN A CA 1
ATOM 686 C C . GLN A 1 88 ? -7.246 -24.953 1.754 1 94.31 88 GLN A C 1
ATOM 688 O O . GLN A 1 88 ? -7.863 -25.859 2.307 1 94.31 88 GLN A O 1
ATOM 693 N N . PHE A 1 89 ? -7.133 -23.75 2.238 1 93.44 89 PHE A N 1
ATOM 694 C CA . PHE A 1 89 ? -7.75 -23.375 3.504 1 93.44 89 PHE A CA 1
ATOM 695 C C . PHE A 1 89 ? -9.258 -23.547 3.447 1 93.44 89 PHE A C 1
ATOM 697 O O . PHE A 1 89 ? -9.859 -24.109 4.367 1 93.44 89 PHE A O 1
ATOM 704 N N . LEU A 1 90 ? -9.859 -23.141 2.426 1 90.38 90 LEU A N 1
ATOM 705 C CA . LEU A 1 90 ? -11.312 -23.219 2.285 1 90.38 90 LEU A CA 1
ATOM 706 C C . LEU A 1 90 ? -11.773 -24.656 2.102 1 90.38 90 LEU A C 1
ATOM 708 O O . LEU A 1 90 ? -12.859 -25.031 2.545 1 90.38 90 LEU A O 1
ATOM 712 N N . ALA A 1 91 ? -10.922 -25.484 1.493 1 88.69 91 ALA A N 1
ATOM 713 C CA . ALA A 1 91 ? -11.242 -26.906 1.273 1 88.69 91 ALA A CA 1
ATOM 714 C C . ALA A 1 91 ? -11.18 -27.688 2.58 1 88.69 91 ALA A C 1
ATOM 716 O O . ALA A 1 91 ? -11.906 -28.672 2.752 1 88.69 91 ALA A O 1
ATOM 717 N N . GLN A 1 92 ? -10.32 -27.359 3.455 1 84.56 92 GLN A N 1
ATOM 718 C CA . GLN A 1 92 ? -10.086 -28.094 4.699 1 84.56 92 GLN A CA 1
ATOM 719 C C . GLN A 1 92 ? -11.047 -27.641 5.789 1 84.56 92 GLN A C 1
ATOM 721 O O . GLN A 1 92 ? -11.125 -28.266 6.855 1 84.56 92 GLN A O 1
ATOM 726 N N . THR A 1 93 ? -11.555 -26.531 5.754 1 68.69 93 THR A N 1
ATOM 727 C CA . THR A 1 93 ? -12.414 -26 6.812 1 68.69 93 THR A CA 1
ATOM 728 C C . THR A 1 93 ? -13.883 -26.297 6.52 1 68.69 93 THR A C 1
ATOM 730 O O . THR A 1 93 ? -14.531 -25.547 5.793 1 68.69 93 THR A O 1
ATOM 733 N N . PRO A 1 94 ? -14.156 -27.578 6.613 1 57.97 94 PRO A N 1
ATOM 734 C CA . PRO A 1 94 ? -15.57 -27.922 6.426 1 57.97 94 PRO A CA 1
ATOM 735 C C . PRO A 1 94 ? -16.5 -26.969 7.168 1 57.97 94 PRO A C 1
ATOM 737 O O . PRO A 1 94 ? -16.062 -26.25 8.07 1 57.97 94 PRO A O 1
ATOM 740 N N . ASP A 1 95 ? -17.797 -26.922 6.613 1 53.34 95 ASP A N 1
ATOM 741 C CA . ASP A 1 95 ? -18.922 -26.094 7.043 1 53.34 95 ASP A CA 1
ATOM 742 C C . ASP A 1 95 ? -19.047 -26.094 8.57 1 53.34 95 ASP A C 1
ATOM 744 O O . ASP A 1 95 ? -19.734 -26.938 9.133 1 53.34 95 ASP A O 1
ATOM 748 N N . THR A 1 96 ? -17.906 -26.266 9.203 1 53.78 96 THR A N 1
ATOM 749 C CA . THR A 1 96 ? -18.281 -26.078 10.602 1 53.78 96 THR A CA 1
ATOM 750 C C . THR A 1 96 ? -19.203 -24.875 10.758 1 53.78 96 THR A C 1
ATOM 752 O O . THR A 1 96 ? -19.094 -23.891 10.016 1 53.78 96 THR A O 1
ATOM 755 N N . PRO A 1 97 ? -20.281 -25.109 11.438 1 57.25 97 PRO A N 1
ATOM 756 C CA . PRO A 1 97 ? -21.297 -24.062 11.609 1 57.25 97 PRO A CA 1
ATOM 757 C C . PRO A 1 97 ? -20.703 -22.688 11.898 1 57.25 97 PRO A C 1
ATOM 759 O O . PRO A 1 97 ? -20.422 -22.359 13.055 1 57.25 97 PRO A O 1
ATOM 762 N N . THR A 1 98 ? -19.766 -22.312 11.039 1 65.25 98 THR A N 1
ATOM 763 C CA . THR A 1 98 ? -19.297 -20.953 11.297 1 65.25 98 THR A CA 1
ATOM 764 C C . THR A 1 98 ? -20.312 -19.938 10.773 1 65.25 98 THR A C 1
ATOM 766 O O . THR A 1 98 ? -21.016 -20.188 9.797 1 65.25 98 THR A O 1
ATOM 769 N N . THR A 1 99 ? -20.484 -18.922 11.633 1 81.31 99 THR A N 1
ATOM 770 C CA . THR A 1 99 ? -21.359 -17.797 11.281 1 81.31 99 THR A CA 1
ATOM 771 C C . THR A 1 99 ? -20.688 -16.891 10.266 1 81.31 99 THR A C 1
ATOM 773 O O . THR A 1 99 ? -21.328 -16 9.695 1 81.31 99 THR A O 1
ATOM 776 N N . LEU A 1 100 ? -19.422 -17.391 9.867 1 89.69 100 LEU A N 1
ATOM 777 C CA . LEU A 1 100 ? -18.75 -16.516 8.922 1 89.69 100 LEU A CA 1
ATOM 778 C C . LEU A 1 100 ? -18.859 -17.062 7.5 1 89.69 100 LEU A C 1
ATOM 780 O O . LEU A 1 100 ? -18.75 -18.266 7.285 1 89.69 100 LEU A O 1
ATOM 784 N N . SER A 1 101 ? -19.078 -16.172 6.613 1 91.38 101 SER A N 1
ATOM 785 C CA . SER A 1 101 ? -19.031 -16.531 5.199 1 91.38 101 SER A CA 1
ATOM 786 C C . SER A 1 101 ? -17.625 -16.938 4.777 1 91.38 101 SER A C 1
ATOM 788 O O . SER A 1 101 ? -16.656 -16.656 5.484 1 91.38 101 SER A O 1
ATOM 790 N N . PRO A 1 102 ? -17.469 -17.641 3.627 1 92.56 102 PRO A N 1
ATOM 791 C CA . PRO A 1 102 ? -16.125 -18.016 3.154 1 92.56 102 PRO A CA 1
ATOM 792 C C . PRO A 1 102 ? -15.195 -16.812 3.012 1 92.56 102 PRO A C 1
ATOM 794 O O . PRO A 1 102 ? -14.023 -16.891 3.389 1 92.56 102 PRO A O 1
ATOM 797 N N . LEU A 1 103 ? -15.672 -15.695 2.549 1 96.12 103 LEU A N 1
ATOM 798 C CA . LEU A 1 103 ? -14.805 -14.531 2.381 1 96.12 103 LEU A CA 1
ATOM 799 C C . LEU A 1 103 ? -14.398 -13.961 3.734 1 96.12 103 LEU A C 1
ATOM 801 O O . LEU A 1 103 ? -13.258 -13.523 3.906 1 96.12 103 LEU A O 1
ATOM 805 N N . GLU A 1 104 ? -15.328 -13.93 4.621 1 96.62 104 GLU A N 1
ATOM 806 C CA . GLU A 1 104 ? -14.992 -13.445 5.957 1 96.62 104 GLU A CA 1
ATOM 807 C C . GLU A 1 104 ? -13.914 -14.312 6.602 1 96.62 104 GLU A C 1
ATOM 809 O O . GLU A 1 104 ? -13.023 -13.797 7.289 1 96.62 104 GLU A O 1
ATOM 814 N N . ARG A 1 105 ? -13.969 -15.594 6.375 1 95.56 105 ARG A N 1
ATOM 815 C CA . ARG A 1 105 ? -12.953 -16.484 6.902 1 95.56 105 ARG A CA 1
ATOM 816 C C . ARG A 1 105 ? -11.594 -16.203 6.277 1 95.56 105 ARG A C 1
ATOM 818 O O . ARG A 1 105 ? -10.57 -16.188 6.973 1 95.56 105 ARG A O 1
ATOM 825 N N . VAL A 1 106 ? -11.578 -16.031 5.039 1 97.19 106 VAL A N 1
ATOM 826 C CA . VAL A 1 106 ? -10.344 -15.68 4.34 1 97.19 106 VAL A CA 1
ATOM 827 C C . VAL A 1 106 ? -9.812 -14.344 4.859 1 97.19 106 VAL A C 1
ATOM 829 O O . VAL A 1 106 ? -8.617 -14.203 5.102 1 97.19 106 VAL A O 1
ATOM 832 N N . ALA A 1 107 ? -10.711 -13.406 5.098 1 98.44 107 ALA A N 1
ATOM 833 C CA . ALA A 1 107 ? -10.312 -12.078 5.57 1 98.44 107 ALA A CA 1
ATOM 834 C C . ALA A 1 107 ? -9.703 -12.156 6.965 1 98.44 107 ALA A C 1
ATOM 836 O O . ALA A 1 107 ? -8.773 -11.414 7.285 1 98.44 107 ALA A O 1
ATOM 837 N N . GLU A 1 108 ? -10.227 -12.969 7.781 1 97.56 108 GLU A N 1
ATOM 838 C CA . GLU A 1 108 ? -9.672 -13.141 9.125 1 97.56 108 GLU A CA 1
ATOM 839 C C . GLU A 1 108 ? -8.211 -13.578 9.062 1 97.56 108 GLU A C 1
ATOM 841 O O . GLU A 1 108 ? -7.387 -13.094 9.836 1 97.56 108 GLU A O 1
ATOM 846 N N . ARG A 1 109 ? -7.949 -14.438 8.172 1 97.25 109 ARG A N 1
ATOM 847 C CA . ARG A 1 109 ? -6.582 -14.922 8.023 1 97.25 109 ARG A CA 1
ATOM 848 C C . ARG A 1 109 ? -5.703 -13.883 7.336 1 97.25 109 ARG A C 1
ATOM 850 O O . ARG A 1 109 ? -4.551 -13.688 7.723 1 97.25 109 ARG A O 1
ATOM 857 N N . TYR A 1 110 ? -6.223 -13.312 6.363 1 98.69 110 TYR A N 1
ATOM 858 C CA . TYR A 1 110 ? -5.492 -12.305 5.598 1 98.69 110 TYR A CA 1
ATOM 859 C C . TYR A 1 110 ? -5.137 -11.109 6.473 1 98.69 110 TYR A C 1
ATOM 861 O O . TYR A 1 110 ? -4.016 -10.602 6.414 1 98.69 110 TYR A O 1
ATOM 869 N N . LEU A 1 111 ? -6.133 -10.68 7.277 1 98.81 111 LEU A N 1
ATOM 870 C CA . LEU A 1 111 ? -5.973 -9.516 8.141 1 98.81 111 LEU A CA 1
ATOM 871 C C . LEU A 1 111 ? -5.633 -9.938 9.562 1 98.81 111 LEU A C 1
ATOM 873 O O . LEU A 1 111 ? -6.293 -9.516 10.516 1 98.81 111 LEU A O 1
ATOM 877 N N . SER A 1 112 ? -4.617 -10.711 9.672 1 98.75 112 SER A N 1
ATOM 878 C CA . SER A 1 112 ? -4.098 -11.234 10.93 1 98.75 112 SER A CA 1
ATOM 879 C C . SER A 1 112 ? -2.695 -10.703 11.211 1 98.75 112 SER A C 1
ATOM 881 O O . SER A 1 112 ? -2.012 -10.227 10.297 1 98.75 112 SER A O 1
ATOM 883 N N . GLU A 1 113 ? -2.275 -10.789 12.414 1 98.56 113 GLU A N 1
ATOM 884 C CA . GLU A 1 113 ? -0.909 -10.438 12.797 1 98.56 113 GLU A CA 1
ATOM 885 C C . GLU A 1 113 ? 0.103 -11.344 12.094 1 98.56 113 GLU A C 1
ATOM 887 O O . GLU A 1 113 ? 1.197 -10.906 11.742 1 98.56 113 GLU A O 1
ATOM 892 N N . TYR A 1 114 ? -0.247 -12.539 11.922 1 98.44 114 TYR A N 1
ATOM 893 C CA . TYR A 1 114 ? 0.652 -13.484 11.266 1 98.44 114 TYR A CA 1
ATOM 894 C C . TYR A 1 114 ? 0.954 -13.031 9.836 1 98.44 114 TYR A C 1
ATOM 896 O O . TYR A 1 114 ? 2.119 -12.922 9.445 1 98.44 114 TYR A O 1
ATOM 904 N N . HIS A 1 115 ? -0.109 -12.781 9.07 1 98.62 115 HIS A N 1
ATOM 905 C CA . HIS A 1 115 ? 0.083 -12.312 7.703 1 98.62 115 HIS A CA 1
ATOM 906 C C . HIS A 1 115 ? 0.81 -10.969 7.672 1 98.62 115 HIS A C 1
ATOM 908 O O . HIS A 1 115 ? 1.6 -10.703 6.766 1 98.62 115 HIS A O 1
ATOM 914 N N . ARG A 1 116 ? 0.525 -10.164 8.648 1 98.81 116 ARG A N 1
ATOM 915 C CA . ARG A 1 116 ? 1.189 -8.867 8.75 1 98.81 116 ARG A CA 1
ATOM 916 C C . ARG A 1 116 ? 2.691 -9.039 8.953 1 98.81 116 ARG A C 1
ATOM 918 O O . ARG A 1 116 ? 3.49 -8.344 8.32 1 98.81 116 ARG A O 1
ATOM 925 N N . ASP A 1 117 ? 3.08 -10 9.75 1 98.5 117 ASP A N 1
ATOM 926 C CA . ASP A 1 117 ? 4.441 -10.055 10.273 1 98.5 117 ASP A CA 1
ATOM 927 C C . ASP A 1 117 ? 5.285 -11.062 9.492 1 98.5 117 ASP A C 1
ATOM 929 O O . ASP A 1 117 ? 6.512 -10.938 9.438 1 98.5 117 ASP A O 1
ATOM 933 N N . VAL A 1 118 ? 4.695 -12.094 8.938 1 98.38 118 VAL A N 1
ATOM 934 C CA . VAL A 1 118 ? 5.43 -13.133 8.227 1 98.38 118 VAL A CA 1
ATOM 935 C C . VAL A 1 118 ? 5.375 -12.867 6.723 1 98.38 118 VAL A C 1
ATOM 937 O O . VAL A 1 118 ? 4.598 -13.5 6.004 1 98.38 118 VAL A O 1
ATOM 940 N N . LEU A 1 119 ? 6.285 -12.164 6.281 1 97.94 119 LEU A N 1
ATOM 941 C CA . LEU A 1 119 ? 6.258 -11.641 4.918 1 97.94 119 LEU A CA 1
ATOM 942 C C . LEU A 1 119 ? 6.637 -12.727 3.912 1 97.94 119 LEU A C 1
ATOM 944 O O . LEU A 1 119 ? 6.27 -12.641 2.738 1 97.94 119 LEU A O 1
ATOM 948 N N . SER A 1 120 ? 7.336 -13.766 4.344 1 96.81 120 SER A N 1
ATOM 949 C CA . SER A 1 120 ? 7.73 -14.852 3.453 1 96.81 120 SER A CA 1
ATOM 950 C C . SER A 1 120 ? 6.516 -15.594 2.91 1 96.81 120 SER A C 1
ATOM 952 O O . SER A 1 120 ? 6.582 -16.219 1.853 1 96.81 120 SER A O 1
ATOM 954 N N . GLU A 1 121 ? 5.398 -15.461 3.584 1 97 121 GLU A N 1
ATOM 955 C CA . GLU A 1 121 ? 4.18 -16.156 3.188 1 97 121 GLU A CA 1
ATOM 956 C C . GLU A 1 121 ? 3.066 -15.172 2.842 1 97 121 GLU A C 1
ATOM 958 O O . GLU A 1 121 ? 1.931 -15.578 2.586 1 97 121 GLU A O 1
ATOM 963 N N . ALA A 1 122 ? 3.406 -13.969 2.881 1 97.88 122 ALA A N 1
ATOM 964 C CA . ALA A 1 122 ? 2.389 -12.93 2.766 1 97.88 122 ALA A CA 1
ATOM 965 C C . ALA A 1 122 ? 2.039 -12.664 1.305 1 97.88 122 ALA A C 1
ATOM 967 O O . ALA A 1 122 ? 2.873 -12.852 0.416 1 97.88 122 ALA A O 1
ATOM 968 N N . CYS A 1 123 ? 0.867 -12.258 1.079 1 98.62 123 CYS A N 1
ATOM 969 C CA . CYS A 1 123 ? 0.436 -11.773 -0.226 1 98.62 123 CYS A CA 1
ATOM 970 C C . CYS A 1 123 ? 1.345 -10.648 -0.716 1 98.62 123 CYS A C 1
ATOM 972 O O . CYS A 1 123 ? 1.642 -9.711 0.029 1 98.62 123 CYS A O 1
ATOM 974 N N . PRO A 1 124 ? 1.771 -10.68 -1.974 1 98.75 124 PRO A N 1
ATOM 975 C CA . PRO A 1 124 ? 2.67 -9.633 -2.469 1 98.75 124 PRO A CA 1
ATOM 976 C C . PRO A 1 124 ? 1.952 -8.312 -2.725 1 98.75 124 PRO A C 1
ATOM 978 O O . PRO A 1 124 ? 2.6 -7.273 -2.873 1 98.75 124 PRO A O 1
ATOM 981 N N . ALA A 1 125 ? 0.616 -8.297 -2.783 1 98.88 125 ALA A N 1
ATOM 982 C CA . ALA A 1 125 ? -0.108 -7.082 -3.145 1 98.88 125 ALA A CA 1
ATOM 983 C C . ALA A 1 125 ? 0.205 -5.949 -2.172 1 98.88 125 ALA A C 1
ATOM 985 O O . ALA A 1 125 ? 0.721 -4.902 -2.574 1 98.88 125 ALA A O 1
ATOM 986 N N . PRO A 1 126 ? -0.012 -6.172 -0.877 1 98.94 126 PRO A N 1
ATOM 987 C CA . PRO A 1 126 ? 0.367 -5.09 0.035 1 98.94 126 PRO A CA 1
ATOM 988 C C . PRO A 1 126 ? 1.878 -4.984 0.228 1 98.94 126 PRO A C 1
ATOM 990 O O . PRO A 1 126 ? 2.393 -3.9 0.509 1 98.94 126 PRO A O 1
ATOM 993 N N . ALA A 1 127 ? 2.6 -6.035 0.083 1 98.62 127 ALA A N 1
ATOM 994 C CA . ALA A 1 127 ? 4.016 -6.062 0.442 1 98.62 127 ALA A CA 1
ATOM 995 C C . ALA A 1 127 ? 4.863 -5.355 -0.611 1 98.62 127 ALA A C 1
ATOM 997 O O . ALA A 1 127 ? 5.895 -4.758 -0.289 1 98.62 127 ALA A O 1
ATOM 998 N N . MET A 1 128 ? 4.367 -5.414 -1.886 1 98.44 128 MET A N 1
ATOM 999 C CA . MET A 1 128 ? 5.266 -4.98 -2.951 1 98.44 128 MET A CA 1
ATOM 1000 C C . MET A 1 128 ? 4.602 -3.916 -3.82 1 98.44 128 MET A C 1
ATOM 1002 O O . MET A 1 128 ? 5.188 -3.459 -4.805 1 98.44 128 MET A O 1
ATOM 1006 N N . GLY A 1 129 ? 3.369 -3.549 -3.484 1 98.69 129 GLY A N 1
ATOM 1007 C CA . GLY A 1 129 ? 2.617 -2.656 -4.355 1 98.69 129 GLY A CA 1
ATOM 1008 C C . GLY A 1 129 ? 3.367 -1.381 -4.691 1 98.69 129 GLY A C 1
ATOM 1009 O O . GLY A 1 129 ? 3.467 -1.003 -5.859 1 98.69 129 GLY A O 1
ATOM 1010 N N . ALA A 1 130 ? 3.906 -0.745 -3.697 1 98.44 130 ALA A N 1
ATOM 1011 C CA . ALA A 1 130 ? 4.637 0.499 -3.926 1 98.44 130 ALA A CA 1
ATOM 1012 C C . ALA A 1 130 ? 5.906 0.249 -4.738 1 98.44 130 ALA A C 1
ATOM 1014 O O . ALA A 1 130 ? 6.242 1.03 -5.629 1 98.44 130 ALA A O 1
ATOM 1015 N N . ASP A 1 131 ? 6.605 -0.816 -4.465 1 98.44 131 ASP A N 1
ATOM 1016 C CA . ASP A 1 131 ? 7.809 -1.164 -5.215 1 98.44 131 ASP A CA 1
ATOM 1017 C C . ASP A 1 131 ? 7.496 -1.369 -6.695 1 98.44 131 ASP A C 1
ATOM 1019 O O . ASP A 1 131 ? 8.164 -0.794 -7.559 1 98.44 131 ASP A O 1
ATOM 1023 N N . ILE A 1 132 ? 6.5 -2.184 -6.93 1 98.75 132 ILE A N 1
ATOM 1024 C CA . ILE A 1 132 ? 6.137 -2.568 -8.289 1 98.75 132 ILE A CA 1
ATOM 1025 C C . ILE A 1 132 ? 5.727 -1.33 -9.086 1 98.75 132 ILE A C 1
ATOM 1027 O O . ILE A 1 132 ? 6.004 -1.23 -10.281 1 98.75 132 ILE A O 1
ATOM 1031 N N . SER A 1 133 ? 5.094 -0.386 -8.422 1 98.56 133 SER A N 1
ATOM 1032 C CA . SER A 1 133 ? 4.621 0.829 -9.078 1 98.56 133 SER A CA 1
ATOM 1033 C C . SER A 1 133 ? 5.781 1.63 -9.664 1 98.56 133 SER A C 1
ATOM 1035 O O . SER A 1 133 ? 5.578 2.477 -10.539 1 98.56 133 SER A O 1
ATOM 1037 N N . ARG A 1 134 ? 6.988 1.368 -9.258 1 97.62 134 ARG A N 1
ATOM 1038 C CA . ARG A 1 134 ? 8.156 2.127 -9.68 1 97.62 134 ARG A CA 1
ATOM 1039 C C . ARG A 1 134 ? 8.938 1.381 -10.758 1 97.62 134 ARG A C 1
ATOM 1041 O O . ARG A 1 134 ? 10.016 1.815 -11.172 1 97.62 134 ARG A O 1
ATOM 1048 N N . HIS A 1 135 ? 8.43 0.264 -11.18 1 97.81 135 HIS A N 1
ATOM 1049 C CA . HIS A 1 135 ? 9.094 -0.569 -12.172 1 97.81 135 HIS A CA 1
ATOM 1050 C C . HIS A 1 135 ? 8.375 -0.502 -13.516 1 97.81 135 HIS A C 1
ATOM 1052 O O . HIS A 1 135 ? 7.355 0.174 -13.648 1 97.81 135 HIS A O 1
ATOM 1058 N N . THR A 1 136 ? 8.922 -1.15 -14.477 1 97.06 136 THR A N 1
ATOM 1059 C CA . THR A 1 136 ? 8.398 -1.143 -15.836 1 97.06 136 THR A CA 1
ATOM 1060 C C . THR A 1 136 ? 7.211 -2.094 -15.961 1 97.06 136 THR A C 1
ATOM 1062 O O . THR A 1 136 ? 6.879 -2.814 -15.016 1 97.06 136 THR A O 1
ATOM 1065 N N . ALA A 1 137 ? 6.637 -2.068 -17.141 1 97.94 137 ALA A N 1
ATOM 1066 C CA . ALA A 1 137 ? 5.508 -2.943 -17.453 1 97.94 137 ALA A CA 1
ATOM 1067 C C . ALA A 1 137 ? 5.898 -4.414 -17.312 1 97.94 137 ALA A C 1
ATOM 1069 O O . ALA A 1 137 ? 5.07 -5.25 -16.953 1 97.94 137 ALA A O 1
ATOM 1070 N N . THR A 1 138 ? 7.164 -4.684 -17.5 1 97.81 138 THR A N 1
ATOM 1071 C CA . THR A 1 138 ? 7.66 -6.055 -17.391 1 97.81 138 THR A CA 1
ATOM 1072 C C . THR A 1 138 ? 7.438 -6.605 -15.992 1 97.81 138 THR A C 1
ATOM 1074 O O . THR A 1 138 ? 6.984 -7.742 -15.828 1 97.81 138 THR A O 1
ATOM 1077 N N . ALA A 1 139 ? 7.672 -5.859 -15.023 1 98.06 139 ALA A N 1
ATOM 1078 C CA . ALA A 1 139 ? 7.461 -6.262 -13.633 1 98.06 139 ALA A CA 1
ATOM 1079 C C . ALA A 1 139 ? 5.996 -6.113 -13.234 1 98.06 139 ALA A C 1
ATOM 1081 O O . ALA A 1 139 ? 5.48 -6.895 -12.438 1 98.06 139 ALA A O 1
ATOM 1082 N N . GLN A 1 140 ? 5.301 -5.148 -13.836 1 98.69 140 GLN A N 1
ATOM 1083 C CA . GLN A 1 140 ? 3.934 -4.84 -13.43 1 98.69 140 GLN A CA 1
ATOM 1084 C C . GLN A 1 140 ? 2.955 -5.883 -13.961 1 98.69 140 GLN A C 1
ATOM 1086 O O . GLN A 1 140 ? 1.918 -6.141 -13.344 1 98.69 140 GLN A O 1
ATOM 1091 N N . GLN A 1 141 ? 3.248 -6.465 -15.039 1 98.75 141 GLN A N 1
ATOM 1092 C CA . GLN A 1 141 ? 2.281 -7.332 -15.703 1 98.75 141 GLN A CA 1
ATOM 1093 C C . GLN A 1 141 ? 1.948 -8.547 -14.852 1 98.75 141 GLN A C 1
ATOM 1095 O O . GLN A 1 141 ? 0.776 -8.836 -14.594 1 98.75 141 GLN A O 1
ATOM 1100 N N . PRO A 1 142 ? 2.988 -9.258 -14.359 1 98.81 142 PRO A N 1
ATOM 1101 C CA . PRO A 1 142 ? 2.639 -10.383 -13.484 1 98.81 142 PRO A CA 1
ATOM 1102 C C . PRO A 1 142 ? 1.924 -9.938 -12.211 1 98.81 142 PRO A C 1
ATOM 1104 O O . PRO A 1 142 ? 1.067 -10.664 -11.695 1 98.81 142 PRO A O 1
ATOM 1107 N N . TYR A 1 143 ? 2.234 -8.812 -11.742 1 98.88 143 TYR A N 1
ATOM 1108 C CA . TYR A 1 143 ? 1.526 -8.266 -10.586 1 98.88 143 TYR A CA 1
ATOM 1109 C C . TYR A 1 143 ? 0.056 -8.031 -10.914 1 98.88 143 TYR A C 1
ATOM 1111 O O . TYR A 1 143 ? -0.826 -8.422 -10.148 1 98.88 143 TYR A O 1
ATOM 1119 N N . ALA A 1 144 ? -0.177 -7.461 -12.062 1 98.94 144 ALA A N 1
ATOM 1120 C CA . ALA A 1 144 ? -1.547 -7.199 -12.492 1 98.94 144 ALA A CA 1
ATOM 1121 C C . ALA A 1 144 ? -2.332 -8.5 -12.656 1 98.94 144 ALA A C 1
ATOM 1123 O O . ALA A 1 144 ? -3.496 -8.578 -12.258 1 98.94 144 ALA A O 1
ATOM 1124 N N . GLU A 1 145 ? -1.7 -9.461 -13.164 1 98.88 145 GLU A N 1
ATOM 1125 C CA . GLU A 1 145 ? -2.332 -10.766 -13.32 1 98.88 145 GLU A CA 1
ATOM 1126 C C . GLU A 1 145 ? -2.672 -11.383 -11.969 1 98.88 145 GLU A C 1
ATOM 1128 O O . GLU A 1 145 ? -3.717 -12.016 -11.812 1 98.88 145 GLU A O 1
ATOM 1133 N N . GLY A 1 146 ? -1.742 -11.203 -11.055 1 98.81 146 GLY A N 1
ATOM 1134 C CA . GLY A 1 146 ? -2.006 -11.664 -9.703 1 98.81 146 GLY A CA 1
ATOM 1135 C C . GLY A 1 146 ? -3.186 -10.969 -9.055 1 98.81 146 GLY A C 1
ATOM 1136 O O . GLY A 1 146 ? -4.02 -11.609 -8.414 1 98.81 146 GLY A O 1
ATOM 1137 N N . VAL A 1 147 ? -3.285 -9.688 -9.234 1 98.94 147 VAL A N 1
ATOM 1138 C CA . VAL A 1 147 ? -4.406 -8.906 -8.719 1 98.94 147 VAL A CA 1
ATOM 1139 C C . VAL A 1 147 ? -5.711 -9.414 -9.336 1 98.94 147 VAL A C 1
ATOM 1141 O O . VAL A 1 147 ? -6.691 -9.648 -8.625 1 98.94 147 VAL A O 1
ATOM 1144 N N . GLN A 1 148 ? -5.73 -9.648 -10.617 1 98.75 148 GLN A N 1
ATOM 1145 C CA . GLN A 1 148 ? -6.906 -10.164 -11.297 1 98.75 148 GLN A CA 1
ATOM 1146 C C . GLN A 1 148 ? -7.312 -11.523 -10.734 1 98.75 148 GLN A C 1
ATOM 1148 O O . GLN A 1 148 ? -8.5 -11.797 -10.547 1 98.75 148 GLN A O 1
ATOM 1153 N N . SER A 1 149 ? -6.359 -12.32 -10.5 1 98.56 149 SER A N 1
ATOM 1154 C CA . SER A 1 149 ? -6.652 -13.648 -9.953 1 98.56 149 SER A CA 1
ATOM 1155 C C . SER A 1 149 ? -7.277 -13.547 -8.562 1 98.56 149 SER A C 1
ATOM 1157 O O . SER A 1 149 ? -8.211 -14.289 -8.242 1 98.56 149 SER A O 1
ATOM 1159 N N . TYR A 1 150 ? -6.785 -12.68 -7.727 1 98.69 150 TYR A N 1
ATOM 1160 C CA . TYR A 1 150 ? -7.379 -12.453 -6.418 1 98.69 150 TYR A CA 1
ATOM 1161 C C . TYR A 1 150 ? -8.82 -11.961 -6.551 1 98.69 150 TYR A C 1
ATOM 1163 O O . TYR A 1 150 ? -9.703 -12.422 -5.824 1 98.69 150 TYR A O 1
ATOM 1171 N N . LEU A 1 151 ? -9.031 -11.039 -7.465 1 98.62 151 LEU A N 1
ATOM 1172 C CA . LEU A 1 151 ? -10.375 -10.508 -7.676 1 98.62 151 LEU A CA 1
ATOM 1173 C C . LEU A 1 151 ? -11.336 -11.625 -8.078 1 98.62 151 LEU A C 1
ATOM 1175 O O . LEU A 1 151 ? -12.469 -11.672 -7.602 1 98.62 151 LEU A O 1
ATOM 1179 N N . GLN A 1 152 ? -10.898 -12.516 -8.883 1 97.38 152 GLN A N 1
ATOM 1180 C CA . GLN A 1 152 ? -11.727 -13.625 -9.336 1 97.38 152 GLN A CA 1
ATOM 1181 C C . GLN A 1 152 ? -12.109 -14.539 -8.172 1 97.38 152 GLN A C 1
ATOM 1183 O O . GLN A 1 152 ? -13.266 -14.953 -8.055 1 97.38 152 GLN A O 1
ATOM 1188 N N . ILE A 1 153 ? -11.156 -14.828 -7.371 1 97.12 153 ILE A N 1
ATOM 1189 C CA . ILE A 1 153 ? -11.43 -15.711 -6.242 1 97.12 153 ILE A CA 1
ATOM 1190 C C . ILE A 1 153 ? -12.367 -15.023 -5.258 1 97.12 153 ILE A C 1
ATOM 1192 O O . ILE A 1 153 ? -13.312 -15.641 -4.758 1 97.12 153 ILE A O 1
ATOM 1196 N N . ILE A 1 154 ? -12.164 -13.766 -4.977 1 98.12 154 ILE A N 1
ATOM 1197 C CA . ILE A 1 154 ? -13.016 -13.031 -4.047 1 98.12 154 ILE A CA 1
ATOM 1198 C C . ILE A 1 154 ? -14.43 -12.945 -4.605 1 98.12 154 ILE A C 1
ATOM 1200 O O . ILE A 1 154 ? -15.406 -13.141 -3.873 1 98.12 154 ILE A O 1
ATOM 1204 N N . ALA A 1 155 ? -14.555 -12.648 -5.926 1 97.5 155 ALA A N 1
ATOM 1205 C CA . ALA A 1 155 ? -15.875 -12.617 -6.555 1 97.5 155 ALA A CA 1
ATOM 1206 C C . ALA A 1 155 ? -16.578 -13.961 -6.398 1 97.5 155 ALA A C 1
ATOM 1208 O O . ALA A 1 155 ? -17.781 -14.008 -6.109 1 97.5 155 ALA A O 1
ATOM 1209 N N . ALA A 1 156 ? -15.859 -15.008 -6.566 1 94.5 156 ALA A N 1
ATOM 1210 C CA . ALA A 1 156 ? -16.422 -16.344 -6.426 1 94.5 156 ALA A CA 1
ATOM 1211 C C . ALA A 1 156 ? -16.891 -16.594 -4.992 1 94.5 156 ALA A C 1
ATOM 1213 O O . ALA A 1 156 ? -17.922 -17.25 -4.773 1 94.5 156 ALA A O 1
ATOM 1214 N N . LEU A 1 157 ? -16.188 -16.078 -4.035 1 94.38 157 LEU A N 1
ATOM 1215 C CA . LEU A 1 157 ? -16.531 -16.297 -2.629 1 94.38 157 LEU A CA 1
ATOM 1216 C C . LEU A 1 157 ? -17.75 -15.461 -2.232 1 94.38 157 LEU A C 1
ATOM 1218 O O . LEU A 1 157 ? -18.422 -15.773 -1.249 1 94.38 157 LEU A O 1
ATOM 1222 N N . LEU A 1 158 ? -17.953 -14.422 -2.971 1 95 158 LEU A N 1
ATOM 1223 C CA . LEU A 1 158 ? -19.094 -13.555 -2.707 1 95 158 LEU A CA 1
ATOM 1224 C C . LEU A 1 158 ? -20.344 -14.086 -3.389 1 95 158 LEU A C 1
ATOM 1226 O O . LEU A 1 158 ? -21.469 -13.75 -2.99 1 95 158 LEU A O 1
ATOM 1230 N N . SER A 1 159 ? -20.172 -14.836 -4.457 1 89.56 159 SER A N 1
ATOM 1231 C CA . SER A 1 159 ? -21.297 -15.367 -5.223 1 89.56 159 SER A CA 1
ATOM 1232 C C . SER A 1 159 ? -22.031 -16.453 -4.441 1 89.56 159 SER A C 1
ATOM 1234 O O . SER A 1 159 ? -21.406 -17.297 -3.787 1 89.56 159 SER A O 1
ATOM 1236 N N . PRO A 1 160 ? -23.422 -16.25 -4.445 1 77.12 160 PRO A N 1
ATOM 1237 C CA . PRO A 1 160 ? -24.188 -17.281 -3.748 1 77.12 160 PRO A CA 1
ATOM 1238 C C . PRO A 1 160 ? -23.891 -18.688 -4.27 1 77.12 160 PRO A C 1
ATOM 1240 O O . PRO A 1 160 ? -23.672 -18.875 -5.469 1 77.12 160 PRO A O 1
ATOM 1243 N N . GLN A 1 161 ? -23.438 -19.484 -3.43 1 64.56 161 GLN A N 1
ATOM 1244 C CA . GLN A 1 161 ? -23.25 -20.875 -3.824 1 64.56 161 GLN A CA 1
ATOM 1245 C C . GLN A 1 161 ? -24.578 -21.562 -4.109 1 64.56 161 GLN A C 1
ATOM 1247 O O . GLN A 1 161 ? -25.578 -21.297 -3.436 1 64.56 161 GLN A O 1
ATOM 1252 N N . PRO A 1 162 ? -24.703 -22.047 -5.359 1 54.91 162 PRO A N 1
ATOM 1253 C CA . PRO A 1 162 ? -25.953 -22.75 -5.625 1 54.91 162 PRO A CA 1
ATOM 1254 C C . PRO A 1 162 ? -26.391 -23.656 -4.473 1 54.91 162 PRO A C 1
ATOM 1256 O O . PRO A 1 162 ? -25.562 -24.375 -3.9 1 54.91 162 PRO A O 1
ATOM 1259 N N . VAL A 1 163 ? -27.312 -23.156 -3.688 1 46.94 163 VAL A N 1
ATOM 1260 C CA . VAL A 1 163 ? -27.906 -24.078 -2.713 1 46.94 163 VAL A CA 1
ATOM 1261 C C . VAL A 1 163 ? -28.219 -25.406 -3.381 1 46.94 163 VAL A C 1
ATOM 1263 O O . VAL A 1 163 ? -28.891 -25.438 -4.422 1 46.94 163 VAL A O 1
ATOM 1266 N N . GLU A 1 164 ? -27.375 -26.266 -3.451 1 43.12 164 GLU A N 1
ATOM 1267 C CA . GLU A 1 164 ? -27.812 -27.594 -3.852 1 43.12 164 GLU A CA 1
ATOM 1268 C C . GLU A 1 164 ? -29.172 -27.938 -3.221 1 43.12 164 GLU A C 1
ATOM 1270 O O . GLU A 1 164 ? -29.297 -27.938 -1.995 1 43.12 164 GLU A O 1
ATOM 1275 N N . ASN A 1 165 ? -30.234 -27.344 -3.668 1 38.78 165 ASN A N 1
ATOM 1276 C CA . ASN A 1 165 ? -31.484 -27.969 -3.262 1 38.78 165 ASN A CA 1
ATOM 1277 C C . ASN A 1 165 ? -31.328 -29.484 -3.162 1 38.78 165 ASN A C 1
ATOM 1279 O O . ASN A 1 165 ? -31.078 -30.156 -4.168 1 38.78 165 ASN A O 1
ATOM 1283 N N . ALA A 1 166 ? -30.781 -30 -2.16 1 41.25 166 ALA A N 1
ATOM 1284 C CA . ALA A 1 166 ? -30.797 -31.406 -1.815 1 41.25 166 ALA A CA 1
ATOM 1285 C C . ALA A 1 166 ? -32.125 -32.031 -2.145 1 41.25 166 ALA A C 1
ATOM 1287 O O . ALA A 1 166 ? -32.344 -33.25 -1.899 1 41.25 166 ALA A O 1
ATOM 1288 N N . ARG A 1 167 ? -33.219 -31.297 -1.865 1 39.94 167 ARG A N 1
ATOM 1289 C CA . ARG A 1 167 ? -34.438 -32.094 -1.62 1 39.94 167 ARG A CA 1
ATOM 1290 C C . ARG A 1 167 ? -34.875 -32.812 -2.887 1 39.94 167 ARG A C 1
ATOM 1292 O O . ARG A 1 167 ? -35.469 -32.188 -3.781 1 39.94 167 ARG A O 1
ATOM 1299 N N . GLY A 1 168 ? -34.094 -33.594 -3.432 1 37.12 168 GLY A N 1
ATOM 1300 C CA . GLY A 1 168 ? -34.844 -34.594 -4.18 1 37.12 168 GLY A CA 1
ATOM 1301 C C . GLY A 1 168 ? -36.125 -35 -3.502 1 37.12 168 GLY A C 1
ATOM 1302 O O . GLY A 1 168 ? -36.156 -35.281 -2.301 1 37.12 168 GLY A O 1
ATOM 1303 N N . ASN A 1 169 ? -37.156 -34.344 -3.852 1 42.03 169 ASN A N 1
ATOM 1304 C CA . ASN A 1 169 ? -38.406 -34.906 -3.383 1 42.03 169 ASN A CA 1
ATOM 1305 C C . ASN A 1 169 ? -38.406 -36.438 -3.496 1 42.03 169 ASN A C 1
ATOM 1307 O O . ASN A 1 169 ? -38.375 -36.969 -4.602 1 42.03 169 ASN A O 1
ATOM 1311 N N . PRO A 1 170 ? -37.969 -37.188 -2.646 1 44.25 170 PRO A N 1
ATOM 1312 C CA . PRO A 1 170 ? -38 -38.625 -2.74 1 44.25 170 PRO A CA 1
ATOM 1313 C C . PRO A 1 170 ? -39.312 -39.156 -3.355 1 44.25 170 PRO A C 1
ATOM 1315 O O . PRO A 1 170 ? -39.344 -40.281 -3.852 1 44.25 170 PRO A O 1
ATOM 1318 N N . ASP A 1 171 ? -40.438 -38.469 -3.055 1 45.34 171 ASP A N 1
ATOM 1319 C CA . ASP A 1 171 ? -41.719 -39.062 -3.451 1 45.34 171 ASP A CA 1
ATOM 1320 C C . ASP A 1 171 ? -4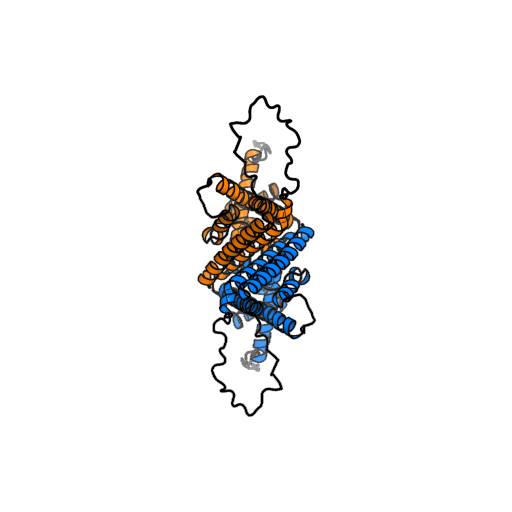2.062 -38.688 -4.895 1 45.34 171 ASP A C 1
ATOM 1322 O O . ASP A 1 171 ? -43.219 -38.844 -5.328 1 45.34 171 ASP A O 1
ATOM 1326 N N . ALA A 1 172 ? -41.188 -38.094 -5.648 1 46.19 172 ALA A N 1
ATOM 1327 C CA . ALA A 1 172 ? -41.531 -37.875 -7.051 1 46.19 172 ALA A CA 1
ATOM 1328 C C . ALA A 1 172 ? -41.625 -39.219 -7.785 1 46.19 172 ALA A C 1
ATOM 1330 O O . ALA A 1 172 ? -40.781 -40.094 -7.594 1 46.19 172 ALA A O 1
ATOM 1331 N N . ASP A 1 173 ? -42.906 -39.625 -8.07 1 47.5 173 ASP A N 1
ATOM 1332 C CA . ASP A 1 173 ? -43.188 -40.812 -8.859 1 47.5 173 ASP A CA 1
ATOM 1333 C C . ASP A 1 173 ? -42.25 -40.906 -10.062 1 47.5 173 ASP A C 1
ATOM 1335 O O . ASP A 1 173 ? -42.125 -40 -10.859 1 47.5 173 ASP A O 1
ATOM 1339 N N . PRO A 1 174 ? -41.281 -41.812 -10.023 1 48.78 174 PRO A N 1
ATOM 1340 C CA . PRO A 1 174 ? -40.312 -41.969 -11.102 1 48.78 174 PRO A CA 1
ATOM 1341 C C . PRO A 1 174 ? -40.969 -41.938 -12.492 1 48.78 174 PRO A C 1
ATOM 1343 O O . PRO A 1 174 ? -40.25 -41.75 -13.492 1 48.78 174 PRO A O 1
ATOM 1346 N N . ASN A 1 175 ? -42.188 -42.438 -12.469 1 47.91 175 ASN A N 1
ATOM 1347 C CA . ASN A 1 175 ? -42.875 -42.562 -13.758 1 47.91 175 ASN A CA 1
ATOM 1348 C C . ASN A 1 175 ? -43.375 -41.219 -14.281 1 47.91 175 ASN A C 1
ATOM 1350 O O . ASN A 1 175 ? -44 -41.156 -15.328 1 47.91 175 ASN A O 1
ATOM 1354 N N . ASP A 1 176 ? -43.594 -40.312 -13.391 1 45.41 176 ASP A N 1
ATOM 1355 C CA . ASP A 1 176 ? -44.031 -39.062 -14.031 1 45.41 176 ASP A CA 1
ATOM 1356 C C . ASP A 1 176 ? -42.938 -38.5 -14.93 1 45.41 176 ASP A C 1
ATOM 1358 O O . ASP A 1 176 ? -41.844 -38.219 -14.477 1 45.41 176 ASP A O 1
ATOM 1362 N N . PRO A 1 177 ? -42.906 -38.844 -16.188 1 41.28 177 PRO A N 1
ATOM 1363 C CA . PRO A 1 177 ? -41.938 -38.219 -17.094 1 41.28 177 PRO A CA 1
ATOM 1364 C C . PRO A 1 177 ? -41.781 -36.719 -16.844 1 41.28 177 PRO A C 1
ATOM 1366 O O . PRO A 1 177 ? -42.719 -35.938 -17.078 1 41.28 177 PRO A O 1
ATOM 1369 N N . GLU A 1 178 ? -41.531 -36.375 -15.641 1 42.56 178 GLU A N 1
ATOM 1370 C CA . GLU A 1 178 ? -41.281 -34.938 -15.648 1 42.56 178 GLU A CA 1
ATOM 1371 C C . GLU A 1 178 ? -40.438 -34.531 -16.844 1 42.56 178 GLU A C 1
ATOM 1373 O O . GLU A 1 178 ? -39.469 -35.219 -17.188 1 42.56 178 GLU A O 1
ATOM 1378 N N . ASP A 1 179 ? -41.125 -33.906 -17.781 1 39.44 179 ASP A N 1
ATOM 1379 C CA . ASP A 1 179 ? -40.406 -33.25 -18.891 1 39.44 179 ASP A CA 1
ATOM 1380 C C . ASP A 1 179 ? -39.156 -32.594 -18.391 1 39.44 179 ASP A C 1
ATOM 1382 O O . ASP A 1 179 ? -39.188 -31.766 -17.469 1 39.44 179 ASP A O 1
ATOM 1386 N N . PRO A 1 180 ? -38.031 -33.219 -18.406 1 41.78 180 PRO A N 1
ATOM 1387 C CA . PRO A 1 180 ? -36.781 -32.5 -18.125 1 41.78 180 PRO A CA 1
ATOM 1388 C C . PRO A 1 180 ? -36.75 -31.078 -18.656 1 41.78 180 PRO A C 1
ATOM 1390 O O . PRO A 1 180 ? -35.688 -30.516 -18.922 1 41.78 180 PRO A O 1
ATOM 1393 N N . SER A 1 181 ? -37.969 -30.516 -18.969 1 38.12 181 SER A N 1
ATOM 1394 C CA . SER A 1 181 ? -37.781 -29.172 -19.531 1 38.12 181 SER A CA 1
ATOM 1395 C C . SER A 1 181 ? -36.688 -28.406 -18.781 1 38.12 181 SER A C 1
ATOM 1397 O O . SER A 1 181 ? -36.25 -28.844 -17.719 1 38.12 181 SER A O 1
ATOM 1399 N N . SER A 1 182 ? -36.594 -27 -19.25 1 37.56 182 SER A N 1
ATOM 1400 C CA . SER A 1 182 ? -35.469 -26.047 -19.125 1 37.56 182 SER A CA 1
ATOM 1401 C C . SER A 1 182 ? -35.156 -25.781 -17.656 1 37.56 182 SER A C 1
ATOM 1403 O O . SER A 1 182 ? -36 -25.344 -16.891 1 37.56 182 SER A O 1
ATOM 1405 N N . PRO A 1 183 ? -34.406 -26.734 -17.047 1 38.97 183 PRO A N 1
ATOM 1406 C CA . PRO A 1 183 ? -34.031 -26.109 -15.766 1 38.97 183 PRO A CA 1
ATOM 1407 C C . PRO A 1 183 ? -34 -24.594 -15.844 1 38.97 183 PRO A C 1
ATOM 1409 O O . PRO A 1 183 ? -33.344 -24.031 -16.703 1 38.97 183 PRO A O 1
ATOM 1412 N N . THR A 1 184 ? -35.188 -24 -15.734 1 36.22 184 THR A N 1
ATOM 1413 C CA . THR A 1 184 ? -35.031 -22.562 -15.578 1 36.22 184 THR A CA 1
ATOM 1414 C C . THR A 1 184 ? -33.812 -22.234 -14.711 1 36.22 184 THR A C 1
ATOM 1416 O O . THR A 1 184 ? -33.812 -22.516 -13.516 1 36.22 184 THR A O 1
ATOM 1419 N N . VAL A 1 185 ? -32.688 -22.594 -15.148 1 39.66 185 VAL A N 1
ATOM 1420 C CA . VAL A 1 185 ? -31.625 -21.828 -14.508 1 39.66 185 VAL A CA 1
ATOM 1421 C C . VAL A 1 185 ? -32.156 -20.438 -14.125 1 39.66 185 VAL A C 1
ATOM 1423 O O . VAL A 1 185 ? -32.625 -19.688 -14.984 1 39.66 185 VAL A O 1
ATOM 1426 N N . PRO A 1 186 ? -32.844 -20.297 -13.055 1 38.78 186 PRO A N 1
ATOM 1427 C CA . PRO A 1 186 ? -33.281 -18.922 -12.844 1 38.78 186 PRO A CA 1
ATOM 1428 C C . PRO A 1 186 ? -32.406 -17.891 -13.539 1 38.78 186 PRO A C 1
ATOM 1430 O O . PRO A 1 186 ? -31.172 -18.016 -13.531 1 38.78 186 PRO A O 1
ATOM 1433 N N . SER A 1 187 ? -32.812 -17.344 -14.664 1 43.09 187 SER A N 1
ATOM 1434 C CA . SER A 1 187 ? -32.281 -16.234 -15.453 1 43.09 187 SER A CA 1
ATOM 1435 C C . SER A 1 187 ? -31.484 -15.266 -14.578 1 43.09 187 SER A C 1
ATOM 1437 O O . SER A 1 187 ? -30.625 -14.523 -15.078 1 43.09 187 SER A O 1
ATOM 1439 N N . GLY A 1 188 ? -31.875 -14.984 -13.297 1 43.28 188 GLY A N 1
ATOM 1440 C CA . GLY A 1 188 ? -31.281 -14 -12.414 1 43.28 188 GLY A CA 1
ATOM 1441 C C . GLY A 1 188 ? -30 -14.484 -11.758 1 43.28 188 GLY A C 1
ATOM 1442 O O . GLY A 1 188 ? -29.625 -14.008 -10.68 1 43.28 188 GLY A O 1
ATOM 1443 N N . ALA A 1 189 ? -29.625 -15.648 -12.008 1 49.84 189 ALA A N 1
ATOM 1444 C CA . ALA A 1 189 ? -28.406 -16.203 -11.398 1 49.84 189 ALA A CA 1
ATOM 1445 C C . ALA A 1 189 ? -27.25 -15.211 -11.5 1 49.84 189 ALA A C 1
ATOM 1447 O O . ALA A 1 189 ? -26.844 -14.844 -12.609 1 49.84 189 ALA A O 1
ATOM 1448 N N . SER A 1 190 ? -27.156 -14.445 -10.562 1 62.31 190 SER A N 1
ATOM 1449 C CA . SER A 1 190 ? -26.031 -13.508 -10.5 1 62.31 190 SER A CA 1
ATOM 1450 C C . SER A 1 190 ? -24.734 -14.164 -10.945 1 62.31 190 SER A C 1
ATOM 1452 O O . SER A 1 190 ? -24.438 -15.297 -10.562 1 62.31 190 SER A O 1
ATOM 1454 N N . SER A 1 191 ? -24.203 -13.789 -12.18 1 74.94 191 SER A N 1
ATOM 1455 C CA . SER A 1 191 ? -22.891 -14.188 -12.672 1 74.94 191 SER A CA 1
ATOM 1456 C C . SER A 1 191 ? -21.781 -13.688 -11.758 1 74.94 191 SER A C 1
ATOM 1458 O O . SER A 1 191 ? -21.969 -12.742 -10.992 1 74.94 191 SER A O 1
ATOM 1460 N N . ILE A 1 192 ? -20.812 -14.492 -11.656 1 79.88 192 ILE A N 1
ATOM 1461 C CA . ILE A 1 192 ? -19.625 -14.086 -10.906 1 79.88 192 ILE A CA 1
ATOM 1462 C C . ILE A 1 192 ? -19.234 -12.664 -11.281 1 79.88 192 ILE A C 1
ATOM 1464 O O . ILE A 1 192 ? -18.75 -11.898 -10.445 1 79.88 192 ILE A O 1
ATOM 1468 N N . ASP A 1 193 ? -19.641 -12.273 -12.438 1 84.88 193 ASP A N 1
ATOM 1469 C CA . ASP A 1 193 ? -19.297 -10.938 -12.922 1 84.88 193 ASP A CA 1
ATOM 1470 C C . ASP A 1 193 ? -20.062 -9.867 -12.148 1 84.88 193 ASP A C 1
ATOM 1472 O O . ASP A 1 193 ? -19.609 -8.727 -12.055 1 84.88 193 ASP A O 1
ATOM 1476 N N . ASP A 1 194 ? -21.156 -10.289 -11.609 1 90.25 194 ASP A N 1
ATOM 1477 C CA . ASP A 1 194 ? -21.969 -9.367 -10.836 1 90.25 194 ASP A CA 1
ATOM 1478 C C . ASP A 1 194 ? -21.297 -9 -9.516 1 90.25 194 ASP A C 1
ATOM 1480 O O . ASP A 1 194 ? -21.672 -8.031 -8.867 1 90.25 194 ASP A O 1
ATOM 1484 N N . PHE A 1 195 ? -20.281 -9.75 -9.266 1 95.31 195 PHE A N 1
ATOM 1485 C CA . PHE A 1 195 ? -19.641 -9.562 -7.969 1 95.31 195 PHE A CA 1
ATOM 1486 C C . PHE A 1 195 ? -18.25 -8.969 -8.133 1 95.31 195 PHE A C 1
ATOM 1488 O O . PHE A 1 195 ? -17.469 -8.914 -7.18 1 95.31 195 PHE A O 1
ATOM 1495 N N . ARG A 1 196 ? -17.938 -8.492 -9.305 1 97.06 196 ARG A N 1
ATOM 1496 C CA . ARG A 1 196 ? -16.625 -7.906 -9.547 1 97.06 196 ARG A CA 1
ATOM 1497 C C . ARG A 1 196 ? -16.438 -6.621 -8.75 1 97.06 196 ARG A C 1
ATOM 1499 O O . ARG A 1 196 ? -15.391 -6.414 -8.125 1 97.06 196 ARG A O 1
ATOM 1506 N N . GLN A 1 197 ? -17.469 -5.773 -8.711 1 97.38 197 GLN A N 1
ATOM 1507 C CA . GLN A 1 197 ? -17.375 -4.5 -8.016 1 97.38 197 GLN A CA 1
ATOM 1508 C C . GLN A 1 197 ? -17.125 -4.711 -6.52 1 97.38 197 GLN A C 1
ATOM 1510 O O . GLN A 1 197 ? -16.156 -4.184 -5.965 1 97.38 197 GLN A O 1
ATOM 1515 N N . PRO A 1 198 ? -17.922 -5.523 -5.879 1 97.88 198 PRO A N 1
ATOM 1516 C CA . PRO A 1 198 ? -17.625 -5.77 -4.465 1 97.88 198 PRO A CA 1
ATOM 1517 C C . PRO A 1 198 ? -16.281 -6.461 -4.254 1 97.88 198 PRO A C 1
ATOM 1519 O O . PRO A 1 198 ? -15.625 -6.25 -3.23 1 97.88 198 PRO A O 1
ATOM 1522 N N . ALA A 1 199 ? -15.844 -7.273 -5.195 1 98.75 199 ALA A N 1
ATOM 1523 C CA . ALA A 1 199 ? -14.539 -7.922 -5.082 1 98.75 199 ALA A CA 1
ATOM 1524 C C . ALA A 1 199 ? -13.414 -6.891 -5.125 1 98.75 199 ALA A C 1
ATOM 1526 O O . ALA A 1 199 ? -12.445 -6.988 -4.367 1 98.75 199 ALA A O 1
ATOM 1527 N N . LEU A 1 200 ? -13.539 -5.91 -6.023 1 98.94 200 LEU A N 1
ATOM 1528 C CA . LEU A 1 200 ? -12.57 -4.82 -6.094 1 98.94 200 LEU A CA 1
ATOM 1529 C C . LEU A 1 200 ? -12.516 -4.062 -4.773 1 98.94 200 LEU A C 1
ATOM 1531 O O . LEU A 1 200 ? -11.422 -3.785 -4.258 1 98.94 200 LEU A O 1
ATOM 1535 N N . GLU A 1 201 ? -13.633 -3.775 -4.215 1 98.88 201 GLU A N 1
ATOM 1536 C CA . GLU A 1 201 ? -13.719 -3.037 -2.961 1 98.88 201 GLU A CA 1
ATOM 1537 C C . GLU A 1 201 ? -13.125 -3.84 -1.807 1 98.88 201 GLU A C 1
ATOM 1539 O O . GLU A 1 201 ? -12.383 -3.297 -0.983 1 98.88 201 GLU A O 1
ATOM 1544 N N . ALA A 1 202 ? -13.445 -5.094 -1.828 1 98.94 202 ALA A N 1
ATOM 1545 C CA . ALA A 1 202 ? -12.961 -5.965 -0.757 1 98.94 202 ALA A CA 1
ATOM 1546 C C . ALA A 1 202 ? -11.445 -6.086 -0.793 1 98.94 202 ALA A C 1
ATOM 1548 O O . ALA A 1 202 ? -10.781 -5.941 0.235 1 98.94 202 ALA A O 1
ATOM 1549 N N . PHE A 1 203 ? -10.922 -6.348 -1.965 1 98.94 203 PHE A N 1
ATOM 1550 C CA . PHE A 1 203 ? -9.477 -6.531 -2.076 1 98.94 203 PHE A CA 1
ATOM 1551 C C . PHE A 1 203 ? -8.742 -5.242 -1.741 1 98.94 203 PHE A C 1
ATOM 1553 O O . PHE A 1 203 ? -7.738 -5.262 -1.02 1 98.94 203 PHE A O 1
ATOM 1560 N N . ALA A 1 204 ? -9.227 -4.105 -2.234 1 98.94 204 ALA A N 1
ATOM 1561 C CA . ALA A 1 204 ? -8.617 -2.816 -1.915 1 98.94 204 ALA A CA 1
ATOM 1562 C C . ALA A 1 204 ? -8.641 -2.561 -0.41 1 98.94 204 ALA A C 1
ATOM 1564 O O . ALA A 1 204 ? -7.652 -2.076 0.155 1 98.94 204 ALA A O 1
ATOM 1565 N N . SER A 1 205 ? -9.766 -2.883 0.213 1 98.94 205 SER A N 1
ATOM 1566 C CA . SER A 1 205 ? -9.883 -2.691 1.655 1 98.94 205 SER A CA 1
ATOM 1567 C C . SER A 1 205 ? -8.867 -3.541 2.412 1 98.94 205 SER A C 1
ATOM 1569 O O . SER A 1 205 ? -8.195 -3.051 3.322 1 98.94 205 SER A O 1
ATOM 1571 N N . MET A 1 206 ? -8.695 -4.77 2.006 1 98.94 206 MET A N 1
ATOM 1572 C CA . MET A 1 206 ? -7.758 -5.676 2.668 1 98.94 206 MET A CA 1
ATOM 1573 C C . MET A 1 206 ? -6.32 -5.215 2.465 1 98.94 206 MET A C 1
ATOM 1575 O O . MET A 1 206 ? -5.539 -5.16 3.42 1 98.94 206 MET A O 1
ATOM 1579 N N . VAL A 1 207 ? -6.043 -4.863 1.268 1 98.94 207 VAL A N 1
ATOM 1580 C CA . VAL A 1 207 ? -4.688 -4.426 0.941 1 98.94 207 VAL A CA 1
ATOM 1581 C C . VAL A 1 207 ? -4.359 -3.146 1.706 1 98.94 207 VAL A C 1
ATOM 1583 O O . VAL A 1 207 ? -3.289 -3.031 2.309 1 98.94 207 VAL A O 1
ATOM 1586 N N . GLY A 1 208 ? -5.277 -2.188 1.736 1 99 208 GLY A N 1
ATOM 1587 C CA . GLY A 1 208 ? -5.035 -0.937 2.439 1 99 208 GLY A CA 1
ATOM 1588 C C . GLY A 1 208 ? -4.852 -1.118 3.934 1 99 208 GLY A C 1
ATOM 1589 O O . GLY A 1 208 ? -3.957 -0.515 4.531 1 99 208 GLY A O 1
ATOM 1590 N N . ALA A 1 209 ? -5.703 -1.909 4.52 1 99 209 ALA A N 1
ATOM 1591 C CA . ALA A 1 209 ? -5.578 -2.195 5.949 1 99 209 ALA A CA 1
ATOM 1592 C C . ALA A 1 209 ? -4.219 -2.812 6.266 1 99 209 ALA A C 1
ATOM 1594 O O . ALA A 1 209 ? -3.574 -2.436 7.246 1 99 209 ALA A O 1
ATOM 1595 N N . MET A 1 210 ? -3.795 -3.707 5.422 1 98.94 210 MET A N 1
ATOM 1596 C CA . MET A 1 210 ? -2.539 -4.418 5.648 1 98.94 210 MET A CA 1
ATOM 1597 C C . MET A 1 210 ? -1.347 -3.48 5.477 1 98.94 210 MET A C 1
ATOM 1599 O O . MET A 1 210 ? -0.418 -3.496 6.285 1 98.94 210 MET A O 1
ATOM 1603 N N . VAL A 1 211 ? -1.354 -2.682 4.426 1 98.94 211 VAL A N 1
ATOM 1604 C CA . VAL A 1 211 ? -0.275 -1.73 4.176 1 98.94 211 VAL A CA 1
ATOM 1605 C C . VAL A 1 211 ? -0.131 -0.788 5.371 1 98.94 211 VAL A C 1
ATOM 1607 O O . VAL A 1 211 ? 0.971 -0.602 5.895 1 98.94 211 VAL A O 1
ATOM 1610 N N . LEU A 1 212 ? -1.209 -0.217 5.805 1 98.94 212 LEU A N 1
ATOM 1611 C CA . LEU A 1 212 ? -1.175 0.737 6.91 1 98.94 212 LEU A CA 1
ATOM 1612 C C . LEU A 1 212 ? -0.766 0.051 8.211 1 98.94 212 LEU A C 1
ATOM 1614 O O . LEU A 1 212 ? 0.055 0.58 8.961 1 98.94 212 LEU A O 1
ATOM 1618 N N . ALA A 1 213 ? -1.323 -1.086 8.453 1 99 213 ALA A N 1
ATOM 1619 C CA . ALA A 1 213 ? -1.034 -1.811 9.688 1 99 213 ALA A CA 1
ATOM 1620 C C . ALA A 1 213 ? 0.452 -2.137 9.797 1 99 213 ALA A C 1
ATOM 1622 O O . ALA A 1 213 ? 1.052 -1.985 10.867 1 99 213 ALA A O 1
ATOM 1623 N N . ARG A 1 214 ? 1.029 -2.574 8.758 1 98.88 214 ARG A N 1
ATOM 1624 C CA . ARG A 1 214 ? 2.443 -2.938 8.758 1 98.88 214 ARG A CA 1
ATOM 1625 C C . ARG A 1 214 ? 3.322 -1.713 8.984 1 98.88 214 ARG A C 1
ATOM 1627 O O . ARG A 1 214 ? 4.332 -1.79 9.68 1 98.88 214 ARG A O 1
ATOM 1634 N N . ALA A 1 215 ? 2.932 -0.615 8.414 1 98.88 215 ALA A N 1
ATOM 1635 C CA . ALA A 1 215 ? 3.764 0.585 8.414 1 98.88 215 ALA A CA 1
ATOM 1636 C C . ALA A 1 215 ? 3.803 1.232 9.789 1 98.88 215 ALA A C 1
ATOM 1638 O O . ALA A 1 215 ? 4.68 2.053 10.078 1 98.88 215 ALA A O 1
ATOM 1639 N N . VAL A 1 216 ? 2.854 0.859 10.656 1 98.88 216 VAL A N 1
ATOM 1640 C CA . VAL A 1 216 ? 2.797 1.545 11.945 1 98.88 216 VAL A CA 1
ATOM 1641 C C . VAL A 1 216 ? 3.045 0.548 13.078 1 98.88 216 VAL A C 1
ATOM 1643 O O . VAL A 1 216 ? 3.01 0.913 14.25 1 98.88 216 VAL A O 1
ATOM 1646 N N . ARG A 1 217 ? 3.293 -0.69 12.758 1 98.62 217 ARG A N 1
ATOM 1647 C CA . ARG A 1 217 ? 3.186 -1.794 13.711 1 98.62 217 ARG A CA 1
ATOM 1648 C C . ARG A 1 217 ? 4.156 -1.613 14.867 1 98.62 217 ARG A C 1
ATOM 1650 O O . ARG A 1 217 ? 3.842 -1.963 16.016 1 98.62 217 ARG A O 1
ATOM 1657 N N . THR A 1 218 ? 5.344 -1.108 14.633 1 98.44 218 THR A N 1
ATOM 1658 C CA . THR A 1 218 ? 6.34 -0.971 15.688 1 98.44 218 THR A CA 1
ATOM 1659 C C . THR A 1 218 ? 6.094 0.302 16.5 1 98.44 218 THR A C 1
ATOM 1661 O O . THR A 1 218 ? 6.16 0.284 17.734 1 98.44 218 THR A O 1
ATOM 1664 N N . ALA A 1 219 ? 5.75 1.364 15.867 1 98.62 219 ALA A N 1
ATOM 1665 C CA . ALA A 1 219 ? 5.602 2.662 16.516 1 98.62 219 ALA A CA 1
ATOM 1666 C C . ALA A 1 219 ? 4.262 2.762 17.25 1 98.62 219 ALA A C 1
ATOM 1668 O O . ALA A 1 219 ? 4.141 3.469 18.25 1 98.62 219 ALA A O 1
ATOM 1669 N N . ASP A 1 220 ? 3.24 2.109 16.75 1 98.69 220 ASP A N 1
ATOM 1670 C CA . ASP A 1 220 ? 1.893 2.18 17.312 1 98.69 220 ASP A CA 1
ATOM 1671 C C . ASP A 1 220 ? 1.153 0.856 17.125 1 98.69 220 ASP A C 1
ATOM 1673 O O . ASP A 1 220 ? 0.25 0.754 16.297 1 98.69 220 ASP A O 1
ATOM 1677 N N . PRO A 1 221 ? 1.52 -0.142 17.906 1 98.62 221 PRO A N 1
ATOM 1678 C CA . PRO A 1 221 ? 0.916 -1.469 17.766 1 98.62 221 PRO A CA 1
ATOM 1679 C C . PRO A 1 221 ? -0.601 -1.449 17.938 1 98.62 221 PRO A C 1
ATOM 1681 O O . PRO A 1 221 ? -1.309 -2.25 17.328 1 98.62 221 PRO A O 1
ATOM 1684 N N . ALA A 1 222 ? -1.127 -0.542 18.719 1 98.69 222 ALA A N 1
ATOM 1685 C CA . ALA A 1 222 ? -2.57 -0.453 18.922 1 98.69 222 ALA A CA 1
ATOM 1686 C C . ALA A 1 222 ? -3.277 0.004 17.656 1 98.69 222 ALA A C 1
ATOM 1688 O O . ALA A 1 222 ? -4.301 -0.566 17.266 1 98.69 222 ALA A O 1
ATOM 1689 N N . LEU A 1 223 ? -2.693 0.992 17.062 1 98.81 223 LEU A N 1
ATOM 1690 C CA . LEU A 1 223 ? -3.248 1.452 15.789 1 98.81 223 LEU A CA 1
ATOM 1691 C C . LEU A 1 223 ? -3.17 0.355 14.734 1 98.81 223 LEU A C 1
ATOM 1693 O O . LEU A 1 223 ? -4.098 0.183 13.945 1 98.81 223 LEU A O 1
ATOM 1697 N N . SER A 1 224 ? -2.059 -0.354 14.711 1 98.94 224 SER A N 1
ATOM 1698 C CA . SER A 1 224 ? -1.881 -1.452 13.773 1 98.94 224 SER A CA 1
ATOM 1699 C C . SER A 1 224 ? -3 -2.48 13.898 1 98.94 224 SER A C 1
ATOM 1701 O O . SER A 1 224 ? -3.6 -2.883 12.906 1 98.94 224 SER A O 1
ATOM 1703 N N . GLU A 1 225 ? -3.305 -2.875 15.07 1 98.81 225 GLU A N 1
ATOM 1704 C CA . GLU A 1 225 ? -4.363 -3.85 15.32 1 98.81 225 GLU A CA 1
ATOM 1705 C C . GLU A 1 225 ? -5.734 -3.283 14.961 1 98.81 225 GLU A C 1
ATOM 1707 O O . GLU A 1 225 ? -6.582 -3.994 14.422 1 98.81 225 GLU A O 1
ATOM 1712 N N . GLU A 1 226 ? -5.922 -2.061 15.297 1 98.81 226 GLU A N 1
ATOM 1713 C CA . GLU A 1 226 ? -7.18 -1.396 14.977 1 98.81 226 GLU A CA 1
ATOM 1714 C C . GLU A 1 226 ? -7.434 -1.396 13.469 1 98.81 226 GLU A C 1
ATOM 1716 O O . GLU A 1 226 ? -8.562 -1.601 13.023 1 98.81 226 GLU A O 1
ATOM 1721 N N . LEU A 1 227 ? -6.422 -1.174 12.719 1 98.94 227 LEU A N 1
ATOM 1722 C CA . LEU A 1 227 ? -6.52 -1.146 11.266 1 98.94 227 LEU A CA 1
ATOM 1723 C C . LEU A 1 227 ? -6.875 -2.523 10.719 1 98.94 227 LEU A C 1
ATOM 1725 O O . LEU A 1 227 ? -7.73 -2.645 9.836 1 98.94 227 LEU A O 1
ATOM 1729 N N . LEU A 1 228 ? -6.27 -3.549 11.273 1 98.94 228 LEU A N 1
ATOM 1730 C CA . LEU A 1 228 ? -6.613 -4.906 10.867 1 98.94 228 LEU A CA 1
ATOM 1731 C C . LEU A 1 228 ? -8.07 -5.215 11.18 1 98.94 228 LEU A C 1
ATOM 1733 O O . LEU A 1 228 ? -8.789 -5.77 10.344 1 98.94 228 LEU A O 1
ATOM 1737 N N . GLY A 1 229 ? -8.461 -4.828 12.328 1 98.88 229 GLY A N 1
ATOM 1738 C CA . GLY A 1 229 ? -9.844 -5.031 12.727 1 98.88 229 GLY A CA 1
ATOM 1739 C C . GLY A 1 229 ? -10.836 -4.289 11.844 1 98.88 229 GLY A C 1
ATOM 1740 O O . GLY A 1 229 ? -11.891 -4.824 11.5 1 98.88 229 GLY A O 1
ATOM 1741 N N . ALA A 1 230 ? -10.523 -3.084 11.508 1 98.81 230 ALA A N 1
ATOM 1742 C CA . ALA A 1 230 ? -11.367 -2.295 10.617 1 98.81 230 ALA A CA 1
ATOM 1743 C C . ALA A 1 230 ? -11.508 -2.961 9.25 1 98.81 230 ALA A C 1
ATOM 1745 O O . ALA A 1 230 ? -12.57 -2.904 8.625 1 98.81 230 ALA A O 1
ATOM 1746 N N . GLY A 1 231 ? -10.391 -3.529 8.805 1 98.88 231 GLY A N 1
ATOM 1747 C CA . GLY A 1 231 ? -10.461 -4.285 7.562 1 98.88 231 GLY A CA 1
ATOM 1748 C C . GLY A 1 231 ? -11.43 -5.449 7.625 1 98.88 231 GLY A C 1
ATOM 1749 O O . GLY A 1 231 ? -12.219 -5.652 6.703 1 98.88 231 GLY A O 1
ATOM 1750 N N . ARG A 1 232 ? -11.359 -6.191 8.68 1 98.81 232 ARG A N 1
ATOM 1751 C CA . ARG A 1 232 ? -12.273 -7.32 8.852 1 98.81 232 ARG A CA 1
ATOM 1752 C C . ARG A 1 232 ? -13.719 -6.848 8.906 1 98.81 232 ARG A C 1
ATOM 1754 O O . ARG A 1 232 ? -14.602 -7.477 8.32 1 98.81 232 ARG A O 1
ATOM 1761 N N . HIS A 1 233 ? -13.953 -5.75 9.539 1 98.38 233 HIS A N 1
ATOM 1762 C CA . HIS A 1 233 ? -15.289 -5.18 9.625 1 98.38 233 HIS A CA 1
ATOM 1763 C C . HIS A 1 233 ? -15.797 -4.754 8.25 1 98.38 233 HIS A C 1
ATOM 1765 O O . HIS A 1 233 ? -16.969 -4.965 7.922 1 98.38 233 HIS A O 1
ATOM 1771 N N . SER A 1 234 ? -14.906 -4.168 7.496 1 98.5 234 SER A N 1
ATOM 1772 C CA . SER A 1 234 ? -15.258 -3.76 6.141 1 98.5 234 SER A CA 1
ATOM 1773 C C . SER A 1 234 ? -15.703 -4.953 5.301 1 98.5 234 SER A C 1
ATOM 1775 O O . SER A 1 234 ? -16.688 -4.863 4.555 1 98.5 234 SER A O 1
ATOM 1777 N N . ILE A 1 235 ? -14.945 -6.027 5.418 1 98.62 235 ILE A N 1
ATOM 1778 C CA . ILE A 1 235 ? -15.273 -7.223 4.645 1 98.62 235 ILE A CA 1
ATOM 1779 C C . ILE A 1 235 ? -16.625 -7.766 5.074 1 98.62 235 ILE A C 1
ATOM 1781 O O . ILE A 1 235 ? -17.438 -8.156 4.234 1 98.62 235 ILE A O 1
ATOM 1785 N N . ALA A 1 236 ? -16.922 -7.777 6.371 1 97.5 236 ALA A N 1
ATOM 1786 C CA . ALA A 1 236 ? -18.219 -8.195 6.863 1 97.5 236 ALA A CA 1
ATOM 1787 C C . ALA A 1 236 ? -19.328 -7.34 6.266 1 97.5 236 ALA A C 1
ATOM 1789 O O . ALA A 1 236 ? -20.406 -7.848 5.91 1 97.5 236 ALA A O 1
ATOM 1790 N N . GLY A 1 237 ? -19.047 -6.066 6.184 1 96.44 237 GLY A N 1
ATOM 1791 C CA . GLY A 1 237 ? -20.016 -5.164 5.578 1 96.44 237 GLY A CA 1
ATOM 1792 C C . GLY A 1 237 ? -20.281 -5.469 4.117 1 96.44 237 GLY A C 1
ATOM 1793 O O . GLY A 1 237 ? -21.422 -5.445 3.674 1 96.44 237 GLY A O 1
ATOM 1794 N N . ILE A 1 238 ? -19.281 -5.727 3.391 1 97.31 238 ILE A N 1
ATOM 1795 C CA . ILE A 1 238 ? -19.391 -6.023 1.969 1 97.31 238 ILE A CA 1
ATOM 1796 C C . ILE A 1 238 ? -20.172 -7.324 1.777 1 97.31 238 ILE A C 1
ATOM 1798 O O . ILE A 1 238 ? -21.047 -7.41 0.918 1 97.31 238 ILE A O 1
ATOM 1802 N N . VAL A 1 239 ? -19.844 -8.344 2.59 1 95.81 239 VAL A N 1
ATOM 1803 C CA . VAL A 1 239 ? -20.562 -9.625 2.527 1 95.81 239 VAL A CA 1
ATOM 1804 C C . VAL A 1 239 ? -22.047 -9.406 2.812 1 95.81 239 VAL A C 1
ATOM 1806 O O . VAL A 1 239 ? -22.891 -9.922 2.094 1 95.81 239 VAL A O 1
ATOM 1809 N N . SER A 1 240 ? -22.359 -8.578 3.814 1 93.69 240 SER A N 1
ATOM 1810 C CA . SER A 1 240 ? -23.734 -8.32 4.199 1 93.69 240 SER A CA 1
ATOM 1811 C C . SER A 1 240 ? -24.5 -7.59 3.092 1 93.69 240 SER A C 1
ATOM 1813 O O . SER A 1 240 ? -25.672 -7.875 2.842 1 93.69 240 SER A O 1
ATOM 1815 N N . SER A 1 241 ? -23.844 -6.699 2.43 1 91 241 SER A N 1
ATOM 1816 C CA . SER A 1 241 ? -24.484 -5.906 1.389 1 91 241 SER A CA 1
ATOM 1817 C C . SER A 1 241 ? -24.75 -6.746 0.144 1 91 241 SER A C 1
ATOM 1819 O O . SER A 1 241 ? -25.703 -6.48 -0.595 1 91 241 SER A O 1
ATOM 1821 N N . THR A 1 242 ? -23.922 -7.691 -0.12 1 88.5 242 THR A N 1
ATOM 1822 C CA . THR A 1 242 ? -24.094 -8.523 -1.303 1 88.5 242 THR A CA 1
ATOM 1823 C C . THR A 1 242 ? -25.172 -9.578 -1.067 1 88.5 242 THR A C 1
ATOM 1825 O O . THR A 1 242 ? -25.844 -10.008 -2.008 1 88.5 242 THR A O 1
ATOM 1828 N N . THR A 1 243 ? -25.359 -9.961 0.143 1 80.38 243 THR A N 1
ATOM 1829 C CA . THR A 1 243 ? -26.406 -10.922 0.487 1 80.38 243 THR A CA 1
ATOM 1830 C C . THR A 1 243 ? -27.781 -10.266 0.476 1 80.38 243 THR A C 1
ATOM 1832 O O . THR A 1 243 ? -28.766 -10.859 0.019 1 80.38 243 THR A O 1
ATOM 1835 N N . ALA A 1 244 ? -27.938 -9.039 0.902 1 71.44 244 ALA A N 1
ATOM 1836 C CA . ALA A 1 244 ? -29.188 -8.305 0.931 1 71.44 244 ALA A CA 1
ATOM 1837 C C . ALA A 1 244 ? -29.688 -8.008 -0.482 1 71.44 244 ALA A C 1
ATOM 1839 O O . ALA A 1 244 ? -30.891 -8.047 -0.749 1 71.44 244 ALA A O 1
ATOM 1840 N N . ALA A 1 245 ? -28.875 -7.777 -1.365 1 68.31 245 ALA A N 1
ATOM 1841 C CA . ALA A 1 245 ? -29.219 -7.441 -2.742 1 68.31 245 ALA A CA 1
ATOM 1842 C C . ALA A 1 245 ? -29.828 -8.648 -3.465 1 68.31 245 ALA A C 1
ATOM 1844 O O . ALA A 1 245 ? -30.656 -8.484 -4.363 1 68.31 245 ALA A O 1
ATOM 1845 N N . GLU A 1 246 ? -29.453 -9.695 -3.023 1 63 246 GLU A N 1
ATOM 1846 C CA . GLU A 1 246 ? -29.969 -10.922 -3.615 1 63 246 GLU A CA 1
ATOM 1847 C C . GLU A 1 246 ? -31.391 -11.219 -3.113 1 63 246 GLU A C 1
ATOM 1849 O O . GLU A 1 246 ? -32.156 -11.898 -3.789 1 63 246 GLU A O 1
ATOM 1854 N N . GLN A 1 247 ? -31.609 -10.625 -1.923 1 57.56 247 GLN A N 1
ATOM 1855 C CA . GLN A 1 247 ? -32.906 -10.891 -1.328 1 57.56 247 GLN A CA 1
ATOM 1856 C C . GLN A 1 247 ? -33.938 -9.883 -1.817 1 57.56 247 GLN A C 1
ATOM 1858 O O . GLN A 1 247 ? -35.156 -10.07 -1.602 1 57.56 247 GLN A O 1
ATOM 1863 N N . MET A 1 248 ? -33.531 -8.812 -2.494 1 52.09 248 MET A N 1
ATOM 1864 C CA . MET A 1 248 ? -34.469 -7.852 -3.055 1 52.09 248 MET A CA 1
ATOM 1865 C C . MET A 1 248 ? -34.781 -8.18 -4.512 1 52.09 248 MET A C 1
ATOM 1867 O O . MET A 1 248 ? -33.938 -8.656 -5.242 1 52.09 248 MET A O 1
ATOM 1871 N N . MET B 1 1 ? 65.375 39.25 5.805 1 31.53 1 MET B N 1
ATOM 1872 C CA . MET B 1 1 ? 64.438 38.125 5.586 1 31.53 1 MET B CA 1
ATOM 1873 C C . MET B 1 1 ? 63.188 38.312 6.414 1 31.53 1 MET B C 1
ATOM 1875 O O . MET B 1 1 ? 63.219 38.219 7.645 1 31.53 1 MET B O 1
ATOM 1879 N N . LEU B 1 2 ? 62.312 39.219 6.02 1 38.25 2 LEU B N 1
ATOM 1880 C CA . LEU B 1 2 ? 61.062 39.688 6.617 1 38.25 2 LEU B CA 1
ATOM 1881 C C . LEU B 1 2 ? 60.031 38.562 6.707 1 38.25 2 LEU B C 1
ATOM 1883 O O . LEU B 1 2 ? 59.562 38.062 5.68 1 38.25 2 LEU B O 1
ATOM 1887 N N . LEU B 1 3 ? 60.125 37.625 7.645 1 37.59 3 LEU B N 1
ATOM 1888 C CA . LEU B 1 3 ? 59.125 36.625 7.965 1 37.59 3 LEU B CA 1
ATOM 1889 C C . LEU B 1 3 ? 57.75 37.25 8.188 1 37.59 3 LEU B C 1
ATOM 1891 O O . LEU B 1 3 ? 57.594 38.031 9.125 1 37.59 3 LEU B O 1
ATOM 1895 N N . PHE B 1 4 ? 57 37.531 7.086 1 41.38 4 PHE B N 1
ATOM 1896 C CA . PHE B 1 4 ? 55.562 37.844 7.211 1 41.38 4 PHE B CA 1
ATOM 1897 C C . PHE B 1 4 ? 54.875 36.844 8.156 1 41.38 4 PHE B C 1
ATOM 1899 O O . PHE B 1 4 ? 55 35.656 7.992 1 41.38 4 PHE B O 1
ATOM 1906 N N . GLY B 1 5 ? 54.656 37.156 9.406 1 38.84 5 GLY B N 1
ATOM 1907 C CA . GLY B 1 5 ? 53.844 36.469 10.375 1 38.84 5 GLY B CA 1
ATOM 1908 C C . GLY B 1 5 ? 52.469 36.125 9.852 1 38.84 5 GLY B C 1
ATOM 1909 O O . GLY B 1 5 ? 51.656 37 9.578 1 38.84 5 GLY B O 1
ATOM 1910 N N . LEU B 1 6 ? 52.25 35.062 8.922 1 41.44 6 LEU B N 1
ATOM 1911 C CA . LEU B 1 6 ? 50.938 34.531 8.586 1 41.44 6 LEU B CA 1
ATOM 1912 C C . LEU B 1 6 ? 50.062 34.406 9.828 1 41.44 6 LEU B C 1
ATOM 1914 O O . LEU B 1 6 ? 50.375 33.688 10.766 1 41.44 6 LEU B O 1
ATOM 1918 N N . ASP B 1 7 ? 49.438 35.469 10.281 1 43.09 7 ASP B N 1
ATOM 1919 C CA . ASP B 1 7 ? 48.406 35.406 11.32 1 43.09 7 ASP B CA 1
ATOM 1920 C C . ASP B 1 7 ? 47.438 34.281 11.07 1 43.09 7 ASP B C 1
ATOM 1922 O O . ASP B 1 7 ? 47.031 34.031 9.938 1 43.09 7 ASP B O 1
ATOM 1926 N N . GLY B 1 8 ? 47.438 33.156 11.711 1 41.97 8 GLY B N 1
ATOM 1927 C CA . GLY B 1 8 ? 46.562 32.031 11.82 1 41.97 8 GLY B CA 1
ATOM 1928 C C . GLY B 1 8 ? 45.094 32.375 11.758 1 41.97 8 GLY B C 1
ATOM 1929 O O . GLY B 1 8 ? 44.281 31.922 12.57 1 41.97 8 GLY B O 1
ATOM 1930 N N . ARG B 1 9 ? 44.688 33.594 11.375 1 43.72 9 ARG B N 1
ATOM 1931 C CA . ARG B 1 9 ? 43.25 33.812 11.258 1 43.72 9 ARG B CA 1
ATOM 1932 C C . ARG B 1 9 ? 42.625 32.75 10.352 1 43.72 9 ARG B C 1
ATOM 1934 O O . ARG B 1 9 ? 42.875 32.719 9.148 1 43.72 9 ARG B O 1
ATOM 1941 N N . GLY B 1 10 ? 42.5 31.609 10.805 1 42.69 10 GLY B N 1
ATOM 1942 C CA . GLY B 1 10 ? 41.688 30.562 10.156 1 42.69 10 GLY B CA 1
ATOM 1943 C C . GLY B 1 10 ? 40.5 31.109 9.422 1 42.69 10 GLY B C 1
ATOM 1944 O O . GLY B 1 10 ? 39.969 32.188 9.758 1 42.69 10 GLY B O 1
ATOM 1945 N N . LEU B 1 11 ? 40.344 31.031 8.188 1 47.22 11 LEU B N 1
ATOM 1946 C CA . LEU B 1 11 ? 39.188 31.328 7.371 1 47.22 11 LEU B CA 1
ATOM 1947 C C . LEU B 1 11 ? 37.906 31.031 8.141 1 47.22 11 LEU B C 1
ATOM 1949 O O . LEU B 1 11 ? 37.625 29.875 8.5 1 47.22 11 LEU B O 1
ATOM 1953 N N . ARG B 1 12 ? 37.438 31.859 9.117 1 44.22 12 ARG B N 1
ATOM 1954 C CA . ARG B 1 12 ? 36.125 31.719 9.758 1 44.22 12 ARG B CA 1
ATOM 1955 C C . ARG B 1 12 ? 35.031 31.438 8.734 1 44.22 12 ARG B C 1
ATOM 1957 O O . ARG B 1 12 ? 34.75 32.281 7.879 1 44.22 12 ARG B O 1
ATOM 1964 N N . VAL B 1 13 ? 34.906 30.219 8.211 1 52.34 13 VAL B N 1
ATOM 1965 C CA . VAL B 1 13 ? 33.719 29.891 7.453 1 52.34 13 VAL B CA 1
ATOM 1966 C C . VAL B 1 13 ? 32.531 30.672 8.016 1 52.34 13 VAL B C 1
ATOM 1968 O O . VAL B 1 13 ? 32.25 30.625 9.219 1 52.34 13 VAL B O 1
ATOM 1971 N N . PRO B 1 14 ? 32.156 31.75 7.5 1 55.88 14 PRO B N 1
ATOM 1972 C CA . PRO B 1 14 ? 31.016 32.5 8.023 1 55.88 14 PRO B CA 1
ATOM 1973 C C . PRO B 1 14 ? 29.891 31.625 8.539 1 55.88 14 PRO B C 1
ATOM 1975 O O . PRO B 1 14 ? 29.594 30.594 7.941 1 55.88 14 PRO B O 1
ATOM 1978 N N . ARG B 1 15 ? 29.609 31.656 9.867 1 60.38 15 ARG B N 1
ATOM 1979 C CA . ARG B 1 15 ? 28.5 30.953 10.508 1 60.38 15 ARG B CA 1
ATOM 1980 C C . ARG B 1 15 ? 27.188 31.188 9.773 1 60.38 15 ARG B C 1
ATOM 1982 O O . ARG B 1 15 ? 26.797 32.344 9.539 1 60.38 15 ARG B O 1
ATOM 1989 N N . ILE B 1 16 ? 26.812 30.266 8.898 1 68.5 16 ILE B N 1
ATOM 1990 C CA . ILE B 1 16 ? 25.484 30.359 8.281 1 68.5 16 ILE B CA 1
ATOM 1991 C C . ILE B 1 16 ? 24.469 30.859 9.297 1 68.5 16 ILE B C 1
ATOM 1993 O O . ILE B 1 16 ? 24.469 30.438 10.453 1 68.5 16 ILE B O 1
ATOM 1997 N N . SER B 1 17 ? 23.812 31.984 9.023 1 81 17 SER B N 1
ATOM 1998 C CA . SER B 1 17 ? 22.781 32.531 9.891 1 81 17 SER B CA 1
ATOM 1999 C C . SER B 1 17 ? 21.734 31.484 10.234 1 81 17 SER B C 1
ATOM 2001 O O . SER B 1 17 ? 21.609 30.469 9.547 1 81 17 SER B O 1
ATOM 2003 N N . LYS B 1 18 ? 21.188 31.609 11.422 1 85.69 18 LYS B N 1
ATOM 2004 C CA . LYS B 1 18 ? 20.109 30.734 11.844 1 85.69 18 LYS B CA 1
ATOM 2005 C C . LYS B 1 18 ? 19.031 30.609 10.773 1 85.69 18 LYS B C 1
ATOM 2007 O O . LYS B 1 18 ? 18.484 29.531 10.539 1 85.69 18 LYS B O 1
ATOM 2012 N N . GLU B 1 19 ? 18.781 31.703 10.125 1 86.25 19 GLU B N 1
ATOM 2013 C CA . GLU B 1 19 ? 17.781 31.734 9.062 1 86.25 19 GLU B CA 1
ATOM 2014 C C . GLU B 1 19 ? 18.219 30.891 7.863 1 86.25 19 GLU B C 1
ATOM 2016 O O . GLU B 1 19 ? 17.422 30.156 7.289 1 86.25 19 GLU B O 1
ATOM 2021 N N . ALA B 1 20 ? 19.406 31.016 7.512 1 86.75 20 ALA B N 1
ATOM 2022 C CA . ALA B 1 20 ? 19.953 30.25 6.391 1 86.75 20 ALA B CA 1
ATOM 2023 C C . ALA B 1 20 ? 19.938 28.75 6.703 1 86.75 20 ALA B C 1
ATOM 2025 O O . ALA B 1 20 ? 19.672 27.938 5.82 1 86.75 20 ALA B O 1
ATOM 2026 N N . LYS B 1 21 ? 20.234 28.438 7.898 1 90.62 21 LYS B N 1
ATOM 2027 C CA . LYS B 1 21 ? 20.219 27.031 8.32 1 90.62 21 LYS B CA 1
ATOM 2028 C C . LYS B 1 21 ? 18.828 26.438 8.211 1 90.62 21 LYS B C 1
ATOM 2030 O O . LYS B 1 21 ? 18.656 25.312 7.73 1 90.62 21 LYS B O 1
ATOM 2035 N N . GLN B 1 22 ? 17.891 27.188 8.648 1 92.81 22 GLN B N 1
ATOM 2036 C CA . GLN B 1 22 ? 16.5 26.734 8.594 1 92.81 22 GLN B CA 1
ATOM 2037 C C . GLN B 1 22 ? 16.031 26.578 7.148 1 92.81 22 GLN B C 1
ATOM 2039 O O . GLN B 1 22 ? 15.297 25.656 6.824 1 92.81 22 GLN B O 1
ATOM 2044 N N . LEU B 1 23 ? 16.406 27.453 6.379 1 93.62 23 LEU B N 1
ATOM 2045 C CA . LEU B 1 23 ? 16.062 27.391 4.965 1 93.62 23 LEU B CA 1
ATOM 2046 C C . LEU B 1 23 ? 16.672 26.15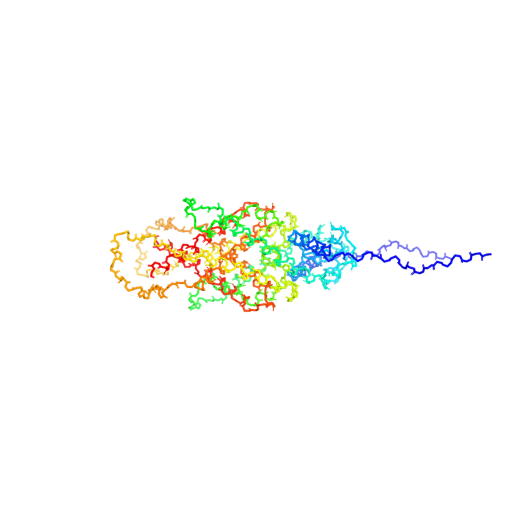6 4.312 1 93.62 23 LEU B C 1
ATOM 2048 O O . LEU B 1 23 ? 16.016 25.469 3.529 1 93.62 23 LEU B O 1
ATOM 2052 N N . ASN B 1 24 ? 17.922 25.906 4.633 1 94.69 24 ASN B N 1
ATOM 2053 C CA . ASN B 1 24 ? 18.594 24.719 4.094 1 94.69 24 ASN B CA 1
ATOM 2054 C C . ASN B 1 24 ? 17.922 23.438 4.57 1 94.69 24 ASN B C 1
ATOM 2056 O O . ASN B 1 24 ? 17.75 22.5 3.793 1 94.69 24 ASN B O 1
ATOM 2060 N N . ARG B 1 25 ? 17.594 23.422 5.797 1 96.5 25 ARG B N 1
ATOM 2061 C CA . ARG B 1 25 ? 16.906 22.25 6.336 1 96.5 25 ARG B CA 1
ATOM 2062 C C . ARG B 1 25 ? 15.594 21.984 5.594 1 96.5 25 ARG B C 1
ATOM 2064 O O . ARG B 1 25 ? 15.281 20.844 5.254 1 96.5 25 ARG B O 1
ATOM 2071 N N . ARG B 1 26 ? 14.852 23.047 5.359 1 96.12 26 ARG B N 1
ATOM 2072 C CA . ARG B 1 26 ? 13.578 22.938 4.648 1 96.12 26 ARG B CA 1
ATOM 2073 C C . ARG B 1 26 ? 13.789 22.453 3.219 1 96.12 26 ARG B C 1
ATOM 2075 O O . ARG B 1 26 ? 13.023 21.625 2.715 1 96.12 26 ARG B O 1
ATOM 2082 N N . LYS B 1 27 ? 14.758 22.906 2.592 1 96.56 27 LYS B N 1
ATOM 2083 C CA . LYS B 1 27 ? 15.078 22.484 1.233 1 96.56 27 LYS B CA 1
ATOM 2084 C C . LYS B 1 27 ? 15.383 20.984 1.19 1 96.56 27 LYS B C 1
ATOM 2086 O O . LYS B 1 27 ? 14.922 20.281 0.294 1 96.56 27 LYS B O 1
ATOM 2091 N N . ILE B 1 28 ? 16.203 20.562 2.143 1 97.56 28 ILE B N 1
ATOM 2092 C CA . ILE B 1 28 ? 16.547 19.156 2.23 1 97.56 28 ILE B CA 1
ATOM 2093 C C . ILE B 1 28 ? 15.289 18.312 2.434 1 97.56 28 ILE B C 1
ATOM 2095 O O . ILE B 1 28 ? 15.07 17.328 1.729 1 97.56 28 ILE B O 1
ATOM 2099 N N . LEU B 1 29 ? 14.5 18.781 3.322 1 97.69 29 LEU B N 1
ATOM 2100 C CA . LEU B 1 29 ? 13.289 18.062 3.691 1 97.69 29 LEU B CA 1
ATOM 2101 C C . LEU B 1 29 ? 12.32 17.984 2.518 1 97.69 29 LEU B C 1
ATOM 2103 O O . LEU B 1 29 ? 11.789 16.906 2.207 1 97.69 29 LEU B O 1
ATOM 2107 N N . ASP B 1 30 ? 12.086 19.062 1.862 1 96.56 30 ASP B N 1
ATOM 2108 C CA . ASP B 1 30 ? 11.164 19.125 0.731 1 96.56 30 ASP B CA 1
ATOM 2109 C C . ASP B 1 30 ? 11.648 18.234 -0.415 1 96.56 30 ASP B C 1
ATOM 2111 O O . ASP B 1 30 ? 10.859 17.5 -1.006 1 96.56 30 ASP B O 1
ATOM 2115 N N . THR B 1 31 ? 12.875 18.312 -0.662 1 97.88 31 THR B N 1
ATOM 2116 C CA . THR B 1 31 ? 13.469 17.5 -1.725 1 97.88 31 THR B CA 1
ATOM 2117 C C . THR B 1 31 ? 13.398 16.016 -1.382 1 97.88 31 THR B C 1
ATOM 2119 O O . THR B 1 31 ? 12.984 15.203 -2.207 1 97.88 31 THR B O 1
ATOM 2122 N N . ALA B 1 32 ? 13.773 15.711 -0.188 1 98.5 32 ALA B N 1
ATOM 2123 C CA . ALA B 1 32 ? 13.75 14.32 0.26 1 98.5 32 ALA B CA 1
ATOM 2124 C C . ALA B 1 32 ? 12.328 13.758 0.218 1 98.5 32 ALA B C 1
ATOM 2126 O O . ALA B 1 32 ? 12.109 12.633 -0.226 1 98.5 32 ALA B O 1
ATOM 2127 N N . SER B 1 33 ? 11.391 14.562 0.687 1 98.38 33 SER B N 1
ATOM 2128 C CA . SER B 1 33 ? 9.992 14.148 0.742 1 98.38 33 SER B CA 1
ATOM 2129 C C . SER B 1 33 ? 9.484 13.727 -0.632 1 98.38 33 SER B C 1
ATOM 2131 O O . 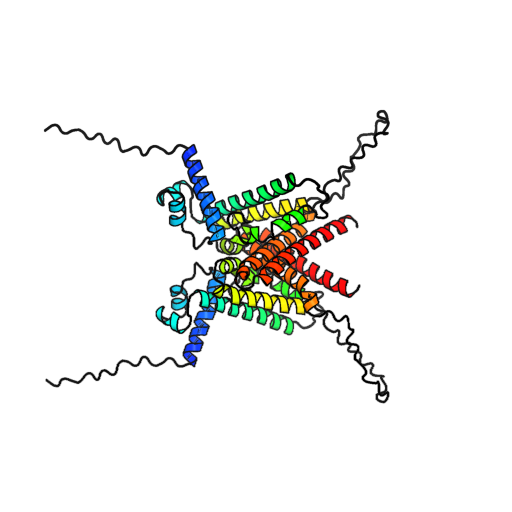SER B 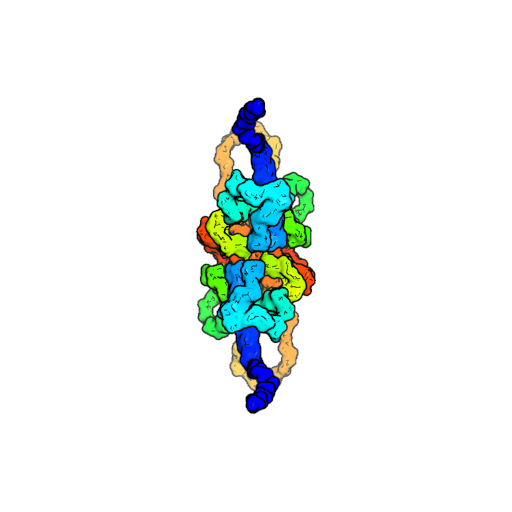1 33 ? 8.867 12.664 -0.775 1 98.38 33 SER B O 1
ATOM 2133 N N . VAL B 1 34 ? 9.773 14.484 -1.612 1 98.19 34 VAL B N 1
ATOM 2134 C CA . VAL B 1 34 ? 9.352 14.195 -2.979 1 98.19 34 VAL B CA 1
ATOM 2135 C C . VAL B 1 34 ? 10.094 12.969 -3.502 1 98.19 34 VAL B C 1
ATOM 2137 O O . VAL B 1 34 ? 9.469 12.039 -4.027 1 98.19 34 VAL B O 1
ATOM 2140 N N . MET B 1 35 ? 11.367 12.898 -3.277 1 98.31 35 MET B N 1
ATOM 2141 C CA . MET B 1 35 ? 12.188 11.812 -3.807 1 98.31 35 MET B CA 1
ATOM 2142 C C . MET B 1 35 ? 11.797 10.484 -3.182 1 98.31 35 MET B C 1
ATOM 2144 O O . MET B 1 35 ? 11.742 9.461 -3.869 1 98.31 35 MET B O 1
ATOM 2148 N N . PHE B 1 36 ? 11.523 10.484 -1.911 1 98.44 36 PHE B N 1
ATOM 2149 C CA . PHE B 1 36 ? 11.133 9.258 -1.231 1 98.44 36 PHE B CA 1
ATOM 2150 C C . PHE B 1 36 ? 9.812 8.727 -1.781 1 98.44 36 PHE B C 1
ATOM 2152 O O . PHE B 1 36 ? 9.641 7.516 -1.94 1 98.44 36 PHE B O 1
ATOM 2159 N N . ARG B 1 37 ? 8.875 9.539 -2.061 1 98.12 37 ARG B N 1
ATOM 2160 C CA . ARG B 1 37 ? 7.59 9.102 -2.598 1 98.12 37 ARG B CA 1
ATOM 2161 C C . ARG B 1 37 ? 7.73 8.617 -4.039 1 98.12 37 ARG B C 1
ATOM 2163 O O . ARG B 1 37 ? 7.074 7.66 -4.449 1 98.12 37 ARG B O 1
ATOM 2170 N N . GLU B 1 38 ? 8.625 9.203 -4.766 1 97.94 38 GLU B N 1
ATOM 2171 C CA . GLU B 1 38 ? 8.766 8.898 -6.184 1 97.94 38 GLU B CA 1
ATOM 2172 C C . GLU B 1 38 ? 9.648 7.672 -6.402 1 97.94 38 GLU B C 1
ATOM 2174 O O . GLU B 1 38 ? 9.375 6.848 -7.273 1 97.94 38 GLU B O 1
ATOM 2179 N N . GLN B 1 39 ? 10.711 7.578 -5.523 1 97.56 39 GLN B N 1
ATOM 2180 C CA . GLN B 1 39 ? 11.758 6.617 -5.859 1 97.56 39 GLN B CA 1
ATOM 2181 C C . GLN B 1 39 ? 11.875 5.535 -4.789 1 97.56 39 GLN B C 1
ATOM 2183 O O . GLN B 1 39 ? 12.477 4.484 -5.023 1 97.56 39 GLN B O 1
ATOM 2188 N N . GLY B 1 40 ? 11.305 5.809 -3.678 1 97.69 40 GLY B N 1
ATOM 2189 C CA . GLY B 1 40 ? 11.477 4.887 -2.566 1 97.69 40 GLY B CA 1
ATOM 2190 C C . GLY B 1 40 ? 12.625 5.262 -1.651 1 97.69 40 GLY B C 1
ATOM 2191 O O . GLY B 1 40 ? 13.609 5.859 -2.096 1 97.69 40 GLY B O 1
ATOM 2192 N N . THR B 1 41 ? 12.586 4.891 -0.43 1 98 41 THR B N 1
ATOM 2193 C CA . THR B 1 41 ? 13.547 5.312 0.584 1 98 41 THR B CA 1
ATOM 2194 C C . THR B 1 41 ? 14.875 4.586 0.407 1 98 41 THR B C 1
ATOM 2196 O O . THR B 1 41 ? 15.938 5.125 0.746 1 98 41 THR B O 1
ATOM 2199 N N . ASP B 1 42 ? 14.828 3.383 -0.091 1 94.31 42 ASP B N 1
ATOM 2200 C CA . ASP B 1 42 ? 16.047 2.604 -0.257 1 94.31 42 ASP B CA 1
ATOM 2201 C C . ASP B 1 42 ? 16.875 3.113 -1.44 1 94.31 42 ASP B C 1
ATOM 2203 O O . ASP B 1 42 ? 18.109 3.111 -1.395 1 94.31 42 ASP B O 1
ATOM 2207 N N . GLN B 1 43 ? 16.234 3.52 -2.408 1 94.31 43 GLN B N 1
ATOM 2208 C CA . GLN B 1 43 ? 16.891 3.975 -3.623 1 94.31 43 GLN B CA 1
ATOM 2209 C C . GLN B 1 43 ? 17.547 5.34 -3.416 1 94.31 43 GLN B C 1
ATOM 2211 O O . GLN B 1 43 ? 18.578 5.641 -4.02 1 94.31 43 GLN B O 1
ATOM 2216 N N . VAL B 1 44 ? 16.953 6.148 -2.623 1 97.06 44 VAL B N 1
ATOM 2217 C CA . VAL B 1 44 ? 17.422 7.516 -2.428 1 97.06 44 VAL B CA 1
ATOM 2218 C C . VAL B 1 44 ? 18.484 7.551 -1.329 1 97.06 44 VAL B C 1
ATOM 2220 O O . VAL B 1 44 ? 18.203 7.188 -0.183 1 97.06 44 VAL B O 1
ATOM 2223 N N . GLY B 1 45 ? 19.672 8.062 -1.733 1 96.69 45 GLY B N 1
ATOM 2224 C CA . GLY B 1 45 ? 20.75 8.211 -0.761 1 96.69 45 GLY B CA 1
ATOM 2225 C C . GLY B 1 45 ? 20.922 9.633 -0.273 1 96.69 45 GLY B C 1
ATOM 2226 O O . GLY B 1 45 ? 20.406 10.57 -0.882 1 96.69 45 GLY B O 1
ATOM 2227 N N . ILE B 1 46 ? 21.609 9.695 0.805 1 97.56 46 ILE B N 1
ATOM 2228 C CA . ILE B 1 46 ? 21.875 11 1.396 1 97.56 46 ILE B CA 1
ATOM 2229 C C . ILE B 1 46 ? 22.656 11.867 0.402 1 97.56 46 ILE B C 1
ATOM 2231 O O . ILE B 1 46 ? 22.344 13.047 0.22 1 97.56 46 ILE B O 1
ATOM 2235 N N . ASP B 1 47 ? 23.609 11.266 -0.292 1 97.44 47 ASP B N 1
ATOM 2236 C CA . ASP B 1 47 ? 24.438 12 -1.259 1 97.44 47 ASP B CA 1
ATOM 2237 C C . ASP B 1 47 ? 23.562 12.602 -2.363 1 97.44 47 ASP B C 1
ATOM 2239 O O . ASP B 1 47 ? 23.75 13.758 -2.744 1 97.44 47 ASP B O 1
ATOM 2243 N N . GLN B 1 48 ? 22.656 11.812 -2.848 1 97.31 48 GLN B N 1
ATOM 2244 C CA . GLN B 1 48 ? 21.781 12.258 -3.916 1 97.31 48 GLN B CA 1
ATOM 2245 C C . GLN B 1 48 ? 20.922 13.453 -3.469 1 97.31 48 GLN B C 1
ATOM 2247 O O . GLN B 1 48 ? 20.781 14.43 -4.207 1 97.31 48 GLN B O 1
ATOM 2252 N N . ILE B 1 49 ? 20.375 13.406 -2.258 1 98.06 49 ILE B N 1
ATOM 2253 C CA . ILE B 1 49 ? 19.531 14.461 -1.72 1 98.06 49 ILE B CA 1
ATOM 2254 C C . ILE B 1 49 ? 20.344 15.742 -1.544 1 98.06 49 ILE B C 1
ATOM 2256 O O . ILE B 1 49 ? 19.938 16.812 -1.987 1 98.06 49 ILE B O 1
ATOM 2260 N N . MET B 1 50 ? 21.547 15.594 -0.961 1 97.94 50 MET B N 1
ATOM 2261 C CA . MET B 1 50 ? 22.375 16.75 -0.675 1 97.94 50 MET B CA 1
ATOM 2262 C C . MET B 1 50 ? 22.859 17.406 -1.965 1 97.94 50 MET B C 1
ATOM 2264 O O . MET B 1 50 ? 22.844 18.641 -2.086 1 97.94 50 MET B O 1
ATOM 2268 N N . ASN B 1 51 ? 23.188 16.609 -2.922 1 97.19 51 ASN B N 1
ATOM 2269 C CA . ASN B 1 51 ? 23.594 17.125 -4.227 1 97.19 51 ASN B CA 1
ATOM 2270 C C . ASN B 1 51 ? 22.453 17.875 -4.906 1 97.19 51 ASN B C 1
ATOM 2272 O O . ASN B 1 51 ? 22.688 18.906 -5.535 1 97.19 51 ASN B O 1
ATOM 2276 N N . ASN B 1 52 ? 21.297 17.406 -4.746 1 96.62 52 ASN B N 1
ATOM 2277 C CA . ASN B 1 52 ? 20.125 18.016 -5.363 1 96.62 52 ASN B CA 1
ATOM 2278 C C . ASN B 1 52 ? 19.859 19.422 -4.793 1 96.62 52 ASN B C 1
ATOM 2280 O O . ASN B 1 52 ? 19.312 20.281 -5.48 1 96.62 52 ASN B O 1
ATOM 2284 N N . VAL B 1 53 ? 20.266 19.625 -3.52 1 96.56 53 VAL B N 1
ATOM 2285 C CA . VAL B 1 53 ? 19.984 20.922 -2.898 1 96.56 53 VAL B CA 1
ATOM 2286 C C . VAL B 1 53 ? 21.266 21.766 -2.879 1 96.56 53 VAL B C 1
ATOM 2288 O O . VAL B 1 53 ? 21.281 22.844 -2.291 1 96.56 53 VAL B O 1
ATOM 2291 N N . GLY B 1 54 ? 22.359 21.266 -3.396 1 96.38 54 GLY B N 1
ATOM 2292 C CA . GLY B 1 54 ? 23.594 22.016 -3.535 1 96.38 54 GLY B CA 1
ATOM 2293 C C . GLY B 1 54 ? 24.391 22.094 -2.248 1 96.38 54 GLY B C 1
ATOM 2294 O O . GLY B 1 54 ? 25.062 23.094 -1.988 1 96.38 54 GLY B O 1
ATOM 2295 N N . LEU B 1 55 ? 24.25 21.188 -1.43 1 95.56 55 LEU B N 1
ATOM 2296 C CA . LEU B 1 55 ? 24.969 21.141 -0.165 1 95.56 55 LEU B CA 1
ATOM 2297 C C . LEU B 1 55 ? 25.891 19.938 -0.102 1 95.56 55 LEU B C 1
ATOM 2299 O O . LEU B 1 55 ? 25.719 18.984 -0.865 1 95.56 55 LEU B O 1
ATOM 2303 N N . THR B 1 56 ? 26.859 19.984 0.855 1 93.75 56 THR B N 1
ATOM 2304 C CA . THR B 1 56 ? 27.812 18.891 1.03 1 93.75 56 THR B CA 1
ATOM 2305 C C . THR B 1 56 ? 27.188 17.766 1.864 1 93.75 56 THR B C 1
ATOM 2307 O O . THR B 1 56 ? 26.344 18.016 2.719 1 93.75 56 THR B O 1
ATOM 2310 N N . ARG B 1 57 ? 27.688 16.516 1.601 1 93.5 57 ARG B N 1
ATOM 2311 C CA . ARG B 1 57 ? 27.219 15.367 2.367 1 93.5 57 ARG B CA 1
ATOM 2312 C C . ARG B 1 57 ? 27.422 15.594 3.863 1 93.5 57 ARG B C 1
ATOM 2314 O O . ARG B 1 57 ? 26.531 15.266 4.664 1 93.5 57 ARG B O 1
ATOM 2321 N N . GLY B 1 58 ? 28.578 16.141 4.273 1 93.12 58 GLY B N 1
ATOM 2322 C CA . GLY B 1 58 ? 28.875 16.406 5.672 1 93.12 58 GLY B CA 1
ATOM 2323 C C . GLY B 1 58 ? 27.891 17.359 6.32 1 93.12 58 GLY B C 1
ATOM 2324 O O . GLY B 1 58 ? 27.562 17.219 7.5 1 93.12 58 GLY B O 1
ATOM 2325 N N . GLY B 1 59 ? 27.438 18.203 5.59 1 93.94 59 GLY B N 1
ATOM 2326 C CA . GLY B 1 59 ? 26.453 19.156 6.07 1 93.94 59 GLY B CA 1
ATOM 2327 C C . GLY B 1 59 ? 25.141 18.516 6.48 1 93.94 59 GLY B C 1
ATOM 2328 O O . GLY B 1 59 ? 24.359 19.109 7.219 1 93.94 59 GLY B O 1
ATOM 2329 N N . PHE B 1 60 ? 24.906 17.281 6.008 1 96.94 60 PHE B N 1
ATOM 2330 C CA . PHE B 1 60 ? 23.688 16.562 6.312 1 96.94 60 PHE B CA 1
ATOM 2331 C C . PHE B 1 60 ? 23.5 16.406 7.82 1 96.94 60 PHE B C 1
ATOM 2333 O O . PHE B 1 60 ? 22.422 16.641 8.352 1 96.94 60 PHE B O 1
ATOM 2340 N N . TYR B 1 61 ? 24.484 16.141 8.477 1 95.06 61 TYR B N 1
ATOM 2341 C CA . TYR B 1 61 ? 24.406 15.75 9.883 1 95.06 61 TYR B CA 1
ATOM 2342 C C . TYR B 1 61 ? 24.281 16.984 10.781 1 95.06 61 TYR B C 1
ATOM 2344 O O . TYR B 1 61 ? 24.062 16.859 11.984 1 95.06 61 TYR B O 1
ATOM 2352 N N . ASN B 1 62 ? 24.422 18.188 10.195 1 95.12 62 ASN B N 1
ATOM 2353 C CA . ASN B 1 62 ? 24.062 19.422 10.898 1 95.12 62 ASN B CA 1
ATOM 2354 C C . ASN B 1 62 ? 22.547 19.594 11.008 1 95.12 62 ASN B C 1
ATOM 2356 O O . ASN B 1 62 ? 22.078 20.406 11.805 1 95.12 62 ASN B O 1
ATOM 2360 N N . HIS B 1 63 ? 21.891 18.812 10.227 1 96.31 63 HIS B N 1
ATOM 2361 C CA . HIS B 1 63 ? 20.453 19 10.125 1 96.31 63 HIS B CA 1
ATOM 2362 C C . HIS B 1 63 ? 19.703 17.766 10.633 1 96.31 63 HIS B C 1
ATOM 2364 O O . HIS B 1 63 ? 18.641 17.906 11.242 1 96.31 63 HIS B O 1
ATOM 2370 N N . PHE B 1 64 ? 20.234 16.594 10.344 1 97.38 64 PHE B N 1
ATOM 2371 C CA . PHE B 1 64 ? 19.562 15.352 10.688 1 97.38 64 PHE B CA 1
ATOM 2372 C C . PHE B 1 64 ? 20.531 14.359 11.312 1 97.38 64 PHE B C 1
ATOM 2374 O O . PHE B 1 64 ? 21.688 14.266 10.875 1 97.38 64 PHE B O 1
ATOM 2381 N N . GLU B 1 65 ? 19.984 13.594 12.211 1 96.69 65 GLU B N 1
ATOM 2382 C CA . GLU B 1 65 ? 20.812 12.641 12.945 1 96.69 65 GLU B CA 1
ATOM 2383 C C . GLU B 1 65 ? 21.125 11.406 12.094 1 96.69 65 GLU B C 1
ATOM 2385 O O . GLU B 1 65 ? 22.172 10.789 12.258 1 96.69 65 GLU B O 1
ATOM 2390 N N . SER B 1 66 ? 20.188 11.07 11.273 1 97.12 66 SER B N 1
ATOM 2391 C CA . SER B 1 66 ? 20.297 9.867 10.469 1 97.12 66 SER B CA 1
ATOM 2392 C C . SER B 1 66 ? 19.344 9.906 9.273 1 97.12 66 SER B C 1
ATOM 2394 O O . SER B 1 66 ? 18.469 10.766 9.203 1 97.12 66 SER B O 1
ATOM 2396 N N . LYS B 1 67 ? 19.516 9.016 8.414 1 96.94 67 LYS B N 1
ATOM 2397 C CA . LYS B 1 67 ? 18.578 8.875 7.301 1 96.94 67 LYS B CA 1
ATOM 2398 C C . LYS B 1 67 ? 17.172 8.523 7.805 1 96.94 67 LYS B C 1
ATOM 2400 O O . LYS B 1 67 ? 16.172 8.984 7.254 1 96.94 67 LYS B O 1
ATOM 2405 N N . GLU B 1 68 ? 17.125 7.699 8.883 1 97.94 68 GLU B N 1
ATOM 2406 C CA . GLU B 1 68 ? 15.836 7.336 9.484 1 97.94 68 GLU B CA 1
ATOM 2407 C C . GLU B 1 68 ? 15.086 8.57 9.969 1 97.94 68 GLU B C 1
ATOM 2409 O O . GLU B 1 68 ? 13.875 8.68 9.766 1 97.94 68 GLU B O 1
ATOM 2414 N N . SER B 1 69 ? 15.828 9.414 10.578 1 98.12 69 SER B N 1
ATOM 2415 C CA . SER B 1 69 ? 15.219 10.648 11.055 1 98.12 69 SER B CA 1
ATOM 2416 C C . SER B 1 69 ? 14.703 11.5 9.898 1 98.12 69 SER B C 1
ATOM 2418 O O . SER B 1 69 ? 13.617 12.07 9.977 1 98.12 69 SER B O 1
ATOM 2420 N N . LEU B 1 70 ? 15.531 11.562 8.852 1 98.5 70 LEU B N 1
ATOM 2421 C CA . LEU B 1 70 ? 15.109 12.312 7.672 1 98.5 70 LEU B CA 1
ATOM 2422 C C . LEU B 1 70 ? 13.867 11.695 7.051 1 98.5 70 LEU B C 1
ATOM 2424 O O . LEU B 1 70 ? 12.93 12.406 6.684 1 98.5 70 LEU B O 1
ATOM 2428 N N . ILE B 1 71 ? 13.773 10.398 6.957 1 98.69 71 ILE B N 1
ATOM 2429 C CA . ILE B 1 71 ? 12.633 9.688 6.383 1 98.69 71 ILE B CA 1
ATOM 2430 C C . ILE B 1 71 ? 11.375 10 7.191 1 98.69 71 ILE B C 1
ATOM 2432 O O . ILE B 1 71 ? 10.336 10.352 6.625 1 98.69 71 ILE B O 1
ATOM 2436 N N . GLY B 1 72 ? 11.469 9.891 8.469 1 98.62 72 GLY B N 1
ATOM 2437 C CA . GLY B 1 72 ? 10.336 10.211 9.32 1 98.62 72 GLY B CA 1
ATOM 2438 C C . GLY B 1 72 ? 9.844 11.633 9.156 1 98.62 72 GLY B C 1
ATOM 2439 O O . GLY B 1 72 ? 8.648 11.867 9 1 98.62 72 GLY B O 1
ATOM 2440 N N . GLU B 1 73 ? 10.758 12.57 9.164 1 98.31 73 GLU B N 1
ATOM 2441 C CA . GLU B 1 73 ? 10.391 13.977 9.055 1 98.31 73 GLU B CA 1
ATOM 2442 C C . GLU B 1 73 ? 9.82 14.289 7.676 1 98.31 73 GLU B C 1
ATOM 2444 O O . GLU B 1 73 ? 8.93 15.133 7.543 1 98.31 73 GLU B O 1
ATOM 2449 N N . ALA B 1 74 ? 10.383 13.68 6.699 1 98.06 74 ALA B N 1
ATOM 2450 C CA . ALA B 1 74 ? 9.852 13.828 5.348 1 98.06 74 ALA B CA 1
ATOM 2451 C C . ALA B 1 74 ? 8.414 13.328 5.266 1 98.06 74 ALA B C 1
ATOM 2453 O O . ALA B 1 74 ? 7.566 13.953 4.625 1 98.06 74 ALA B O 1
ATOM 2454 N N . CYS B 1 75 ? 8.086 12.258 5.914 1 97.62 75 CYS B N 1
ATOM 2455 C CA . CYS B 1 75 ? 6.727 11.734 5.984 1 97.62 75 CYS B CA 1
ATOM 2456 C C . CYS B 1 75 ? 5.797 12.727 6.676 1 97.62 75 CYS B C 1
ATOM 2458 O O . CYS B 1 75 ? 4.723 13.039 6.16 1 97.62 75 CYS B O 1
ATOM 2460 N N . ARG B 1 76 ? 6.285 13.18 7.77 1 98.19 76 ARG B N 1
ATOM 2461 C CA . ARG B 1 76 ? 5.488 14.156 8.516 1 98.19 76 ARG B CA 1
ATOM 2462 C C . ARG B 1 76 ? 5.16 15.367 7.648 1 98.19 76 ARG B C 1
ATOM 2464 O O . ARG B 1 76 ? 4.012 15.82 7.621 1 98.19 76 ARG B O 1
ATOM 2471 N N . SER B 1 77 ? 6.176 15.859 7.008 1 97.44 77 SER B N 1
ATOM 2472 C CA . SER B 1 77 ? 5.992 17.016 6.141 1 97.44 77 SER B CA 1
ATOM 2473 C C . SER B 1 77 ? 4.992 16.719 5.027 1 97.44 77 SER B C 1
ATOM 2475 O O . SER B 1 77 ? 4.117 17.547 4.738 1 97.44 77 SER B O 1
ATOM 2477 N N . ALA B 1 78 ? 5.066 15.602 4.398 1 97.81 78 ALA B N 1
ATOM 2478 C CA . ALA B 1 78 ? 4.184 15.211 3.301 1 97.81 78 ALA B CA 1
ATOM 2479 C C . ALA B 1 78 ? 2.744 15.047 3.781 1 97.81 78 ALA B C 1
ATOM 2481 O O . ALA B 1 78 ? 1.809 15.508 3.123 1 97.81 78 ALA B O 1
ATOM 2482 N N . PHE B 1 79 ? 2.555 14.422 4.93 1 98.56 79 PHE B N 1
ATOM 2483 C CA . PHE B 1 79 ? 1.221 14.273 5.5 1 98.56 79 PHE B CA 1
ATOM 2484 C C . PHE B 1 79 ? 0.607 15.641 5.793 1 98.56 79 PHE B C 1
ATOM 2486 O O . PHE B 1 79 ? -0.556 15.891 5.465 1 98.56 79 PHE B O 1
ATOM 2493 N N . THR B 1 80 ? 1.389 16.469 6.398 1 97.75 80 THR B N 1
ATOM 2494 C CA . THR B 1 80 ? 0.909 17.812 6.723 1 97.75 80 THR B CA 1
ATOM 2495 C C . THR B 1 80 ? 0.474 18.562 5.465 1 97.75 80 THR B C 1
ATOM 2497 O O . THR B 1 80 ? -0.597 19.172 5.434 1 97.75 80 THR B O 1
ATOM 2500 N N . ALA B 1 81 ? 1.253 18.453 4.457 1 97.25 81 ALA B N 1
ATOM 2501 C CA . ALA B 1 81 ? 0.955 19.141 3.203 1 97.25 81 ALA B CA 1
ATOM 2502 C C . ALA B 1 81 ? -0.342 18.625 2.59 1 97.25 81 ALA B C 1
ATOM 2504 O O . ALA B 1 81 ? -1.185 19.406 2.146 1 97.25 81 ALA B O 1
ATOM 2505 N N . THR B 1 82 ? -0.537 17.359 2.529 1 97.62 82 THR B N 1
ATOM 2506 C CA . THR B 1 82 ? -1.717 16.781 1.898 1 97.62 82 THR B CA 1
ATOM 2507 C C . THR B 1 82 ? -2.967 17.062 2.729 1 97.62 82 THR B C 1
ATOM 2509 O O . THR B 1 82 ? -4.043 17.297 2.178 1 97.62 82 THR B O 1
ATOM 2512 N N . LEU B 1 83 ? -2.84 17.062 4.051 1 97.75 83 LEU B N 1
ATOM 2513 C CA . LEU B 1 83 ? -3.965 17.375 4.926 1 97.75 83 LEU B CA 1
ATOM 2514 C C . LEU B 1 83 ? -4.367 18.844 4.801 1 97.75 83 LEU B C 1
ATOM 2516 O O . LEU B 1 83 ? -5.555 19.156 4.781 1 97.75 83 LEU B O 1
ATOM 2520 N N . ASP B 1 84 ? -3.391 19.672 4.676 1 96.94 84 ASP B N 1
ATOM 2521 C CA . ASP B 1 84 ? -3.662 21.078 4.473 1 96.94 84 ASP B CA 1
ATOM 2522 C C . ASP B 1 84 ? -4.375 21.328 3.145 1 96.94 84 ASP B C 1
ATOM 2524 O O . ASP B 1 84 ? -5.258 22.172 3.051 1 96.94 84 ASP B O 1
ATOM 2528 N N . GLU B 1 85 ? -4.02 20.594 2.162 1 96.38 85 GLU B N 1
ATOM 2529 C CA . GLU B 1 85 ? -4.672 20.688 0.861 1 96.38 85 GLU B CA 1
ATOM 2530 C C . GLU B 1 85 ? -6.141 20.281 0.945 1 96.38 85 GLU B C 1
ATOM 2532 O O . GLU B 1 85 ? -6.996 20.891 0.297 1 96.38 85 GLU B O 1
ATOM 2537 N N . ILE B 1 86 ? -6.402 19.281 1.685 1 95.56 86 ILE B N 1
ATOM 2538 C CA . ILE B 1 86 ? -7.777 18.828 1.869 1 95.56 86 ILE B CA 1
ATOM 2539 C C . ILE B 1 86 ? -8.594 19.922 2.537 1 95.56 86 ILE B C 1
ATOM 2541 O O . ILE B 1 86 ? -9.703 20.25 2.088 1 95.56 86 ILE B O 1
ATOM 2545 N N . LYS B 1 87 ? -8.062 20.516 3.568 1 94.31 87 LYS B N 1
ATOM 2546 C CA . LYS B 1 87 ? -8.75 21.578 4.297 1 94.31 87 LYS B CA 1
ATOM 2547 C C . LYS B 1 87 ? -9.016 22.781 3.391 1 94.31 87 LYS B C 1
ATOM 2549 O O . LYS B 1 87 ? -10.117 23.328 3.396 1 94.31 87 LYS B O 1
ATOM 2554 N N . GLN B 1 88 ? -8.008 23.094 2.625 1 94.25 88 GLN B N 1
ATOM 2555 C CA . GLN B 1 88 ? -8.148 24.219 1.708 1 94.25 88 GLN B CA 1
ATOM 2556 C C . GLN B 1 88 ? -9.188 23.922 0.63 1 94.25 88 GLN B C 1
ATOM 2558 O O . GLN B 1 88 ? -10 24.781 0.293 1 94.25 88 GLN B O 1
ATOM 2563 N N . PHE B 1 89 ? -9.141 22.75 0.128 1 93.38 89 PHE B N 1
ATOM 2564 C CA . PHE B 1 89 ? -10.078 22.297 -0.899 1 93.38 89 PHE B CA 1
ATOM 2565 C C . PHE B 1 89 ? -11.516 22.375 -0.392 1 93.38 89 PHE B C 1
ATOM 2567 O O . PHE B 1 89 ? -12.398 22.891 -1.084 1 93.38 89 PHE B O 1
ATOM 2574 N N . LEU B 1 90 ? -11.75 21.938 0.763 1 90.25 90 LEU B N 1
ATOM 2575 C CA . LEU B 1 90 ? -13.094 21.906 1.332 1 90.25 90 LEU B CA 1
ATOM 2576 C C . LEU B 1 90 ? -13.578 23.312 1.659 1 90.25 90 LEU B C 1
ATOM 2578 O O . LEU B 1 90 ? -14.773 23.594 1.567 1 90.25 90 LEU B O 1
ATOM 2582 N N . ALA B 1 91 ? -12.641 24.203 1.994 1 88.62 91 ALA B N 1
ATOM 2583 C CA . ALA B 1 91 ? -12.977 25.594 2.314 1 88.62 91 ALA B CA 1
ATOM 2584 C C . ALA B 1 91 ? -13.375 26.359 1.058 1 88.62 91 ALA B C 1
ATOM 2586 O O . ALA B 1 91 ? -14.18 27.297 1.12 1 88.62 91 ALA B O 1
ATOM 2587 N N . GLN B 1 92 ? -12.781 26.094 -0.037 1 84.38 92 GLN B N 1
ATOM 2588 C CA . GLN B 1 92 ? -12.984 26.828 -1.285 1 84.38 92 GLN B CA 1
ATOM 2589 C C . GLN B 1 92 ? -14.203 26.297 -2.039 1 84.38 92 GLN B C 1
ATOM 2591 O O . GLN B 1 92 ? -14.641 26.906 -3.018 1 84.38 92 GLN B O 1
ATOM 2596 N N . THR B 1 93 ? -14.602 25.156 -1.859 1 68.31 93 THR B N 1
ATOM 2597 C CA . THR B 1 93 ? -15.703 24.562 -2.607 1 68.31 93 THR B CA 1
ATOM 2598 C C . THR B 1 93 ? -17.016 24.703 -1.842 1 68.31 93 THR B C 1
ATOM 2600 O O . THR B 1 93 ? -17.375 23.844 -1.037 1 68.31 93 THR B O 1
ATOM 2603 N N . PRO B 1 94 ? -17.375 25.969 -1.711 1 58.16 94 PRO B N 1
ATOM 2604 C CA . PRO B 1 94 ? -18.656 26.156 -1.042 1 58.16 94 PRO B CA 1
ATOM 2605 C C . PRO B 1 94 ? -19.734 25.203 -1.562 1 58.16 94 PRO B C 1
ATOM 2607 O O . PRO B 1 94 ? -19.562 24.578 -2.607 1 58.16 94 PRO B O 1
ATOM 2610 N N . ASP B 1 95 ? -20.875 25.125 -0.746 1 53.16 95 ASP B N 1
ATOM 2611 C CA . ASP B 1 95 ? -22.047 24.25 -0.861 1 53.16 95 ASP B CA 1
ATOM 2612 C C . ASP B 1 95 ? -22.578 24.234 -2.295 1 53.16 95 ASP B C 1
ATOM 2614 O O . ASP B 1 95 ? -23.453 25.016 -2.65 1 53.16 95 ASP B O 1
ATOM 2618 N N . THR B 1 96 ? -21.656 24.438 -3.209 1 53.62 96 THR B N 1
ATOM 2619 C CA . THR B 1 96 ? -22.391 24.188 -4.449 1 53.62 96 THR B CA 1
ATOM 2620 C C . THR B 1 96 ? -23.234 22.938 -4.344 1 53.62 96 THR B C 1
ATOM 2622 O O . THR B 1 96 ? -22.844 21.969 -3.688 1 53.62 96 THR B O 1
ATOM 2625 N N . PRO B 1 97 ? -24.469 23.062 -4.684 1 57.06 97 PRO B N 1
ATOM 2626 C CA . PRO B 1 97 ? -25.422 21.953 -4.57 1 57.06 97 PRO B CA 1
ATOM 2627 C C . PRO B 1 97 ? -24.844 20.625 -5.059 1 57.06 97 PRO B C 1
ATOM 2629 O O . PRO B 1 97 ? -24.859 20.359 -6.258 1 57.06 97 PRO B O 1
ATOM 2632 N N . THR B 1 98 ? -23.672 20.312 -4.504 1 65.19 98 THR B N 1
ATOM 2633 C CA . THR B 1 98 ? -23.219 19 -4.926 1 65.19 98 THR B CA 1
ATOM 2634 C C . THR B 1 98 ? -23.953 17.906 -4.145 1 65.19 98 THR B C 1
ATOM 2636 O O . THR B 1 98 ? -24.344 18.109 -2.998 1 65.19 98 THR B O 1
ATOM 2639 N N . THR B 1 99 ? -24.297 16.891 -4.926 1 81.31 99 THR B N 1
ATOM 2640 C CA . THR B 1 99 ? -24.953 15.719 -4.352 1 81.31 99 THR B CA 1
ATOM 2641 C C . THR B 1 99 ? -23.953 14.859 -3.586 1 81.31 99 THR B C 1
ATOM 2643 O O . THR B 1 99 ? -24.344 13.938 -2.865 1 81.31 99 THR B O 1
ATOM 2646 N N . LEU B 1 100 ? -22.656 15.438 -3.572 1 89.69 100 LEU B N 1
ATOM 2647 C CA . LEU B 1 100 ? -21.672 14.625 -2.883 1 89.69 100 LEU B CA 1
ATOM 2648 C C . LEU B 1 100 ? -21.391 15.172 -1.488 1 89.69 100 LEU B C 1
ATOM 2650 O O . LEU B 1 100 ? -21.312 16.391 -1.3 1 89.69 100 LEU B O 1
ATOM 2654 N N . SER B 1 101 ? -21.281 14.289 -0.585 1 91.38 101 SER B N 1
ATOM 2655 C CA . SER B 1 101 ? -20.828 14.664 0.756 1 91.38 101 SER B CA 1
ATOM 2656 C C . SER B 1 101 ? -19.391 15.172 0.744 1 91.38 101 SER B C 1
ATOM 2658 O O . SER B 1 101 ? -18.672 14.961 -0.224 1 91.38 101 SER B O 1
ATOM 2660 N N . PRO B 1 102 ? -18.953 15.891 1.8 1 92.5 102 PRO B N 1
ATOM 2661 C CA . PRO B 1 102 ? -17.578 16.375 1.859 1 92.5 102 PRO B CA 1
ATOM 2662 C C . PRO B 1 102 ? -16.562 15.242 1.704 1 92.5 102 PRO B C 1
ATOM 2664 O O . PRO B 1 102 ? -15.562 15.398 0.997 1 92.5 102 PRO B O 1
ATOM 2667 N N . LEU B 1 103 ? -16.797 14.094 2.279 1 96.12 103 LEU B N 1
ATOM 2668 C CA . LEU B 1 103 ? -15.844 13 2.172 1 96.12 103 LEU B CA 1
ATOM 2669 C C . LEU B 1 103 ? -15.805 12.445 0.751 1 96.12 103 LEU B C 1
ATOM 2671 O O . LEU B 1 103 ? -14.742 12.086 0.245 1 96.12 103 LEU B O 1
ATOM 2675 N N . GLU B 1 104 ? -16.953 12.344 0.186 1 96.62 104 GLU B N 1
ATOM 2676 C CA . GLU B 1 104 ? -17 11.867 -1.193 1 96.62 104 GLU B CA 1
ATOM 2677 C C . GLU B 1 104 ? -16.219 12.805 -2.121 1 96.62 104 GLU B C 1
ATOM 2679 O O . GLU B 1 104 ? -15.547 12.344 -3.043 1 96.62 104 GLU B O 1
ATOM 2684 N N . ARG B 1 105 ? -16.297 14.07 -1.874 1 95.5 105 ARG B N 1
ATOM 2685 C CA . ARG B 1 105 ? -15.555 15.039 -2.67 1 95.5 105 ARG B CA 1
ATOM 2686 C C . ARG B 1 105 ? -14.055 14.852 -2.479 1 95.5 105 ARG B C 1
ATOM 2688 O O . ARG B 1 105 ? -13.289 14.906 -3.445 1 95.5 105 ARG B O 1
ATOM 2695 N N . VAL B 1 106 ? -13.664 14.695 -1.308 1 97.19 106 VAL B N 1
ATOM 2696 C CA . VAL B 1 106 ? -12.258 14.445 -1.008 1 97.19 106 VAL B CA 1
ATOM 2697 C C . VAL B 1 106 ? -11.805 13.148 -1.677 1 97.19 106 VAL B C 1
ATOM 2699 O O . VAL B 1 106 ? -10.727 13.086 -2.264 1 97.19 106 VAL B O 1
ATOM 2702 N N . ALA B 1 107 ? -12.656 12.133 -1.646 1 98.44 107 ALA B N 1
ATOM 2703 C CA . ALA B 1 107 ? -12.328 10.836 -2.23 1 98.44 107 ALA B CA 1
ATOM 2704 C C . ALA B 1 107 ? -12.156 10.945 -3.744 1 98.44 107 ALA B C 1
ATOM 2706 O O . ALA B 1 107 ? -11.312 10.266 -4.328 1 98.44 107 ALA B O 1
ATOM 2707 N N . GLU B 1 108 ? -12.961 11.703 -4.355 1 97.5 108 GLU B N 1
ATOM 2708 C CA . GLU B 1 108 ? -12.844 11.906 -5.797 1 97.5 108 GLU B CA 1
ATOM 2709 C C . GLU B 1 108 ? -11.469 12.445 -6.168 1 97.5 108 GLU B C 1
ATOM 2711 O O . GLU B 1 108 ? -10.875 12.016 -7.16 1 97.5 108 GLU B O 1
ATOM 2716 N N . ARG B 1 109 ? -11.016 13.336 -5.391 1 97.25 109 ARG B N 1
ATOM 2717 C CA . ARG B 1 109 ? -9.703 13.922 -5.648 1 97.25 109 ARG B CA 1
ATOM 2718 C C . ARG B 1 109 ? -8.586 12.953 -5.266 1 97.25 109 ARG B C 1
ATOM 2720 O O . ARG B 1 109 ? -7.586 12.828 -5.977 1 97.25 109 ARG B O 1
ATOM 2727 N N . TYR B 1 110 ? -8.75 12.359 -4.188 1 98.69 110 TYR B N 1
ATOM 2728 C CA . TYR B 1 110 ? -7.758 11.414 -3.686 1 98.69 110 TYR B CA 1
ATOM 2729 C C . TYR B 1 110 ? -7.59 10.234 -4.641 1 98.69 110 TYR B C 1
ATOM 2731 O O . TYR B 1 110 ? -6.465 9.812 -4.922 1 98.69 110 TYR B O 1
ATOM 2739 N N . LEU B 1 111 ? -8.742 9.727 -5.121 1 98.81 111 LEU B N 1
ATOM 2740 C CA . LEU B 1 111 ? -8.766 8.562 -6.004 1 98.81 111 LEU B CA 1
ATOM 2741 C C . LEU B 1 111 ? -8.891 8.992 -7.461 1 98.81 111 LEU B C 1
ATOM 2743 O O . LEU B 1 111 ? -9.766 8.516 -8.18 1 98.81 111 LEU B O 1
ATOM 2747 N N . SER B 1 112 ? -8.016 9.844 -7.855 1 98.75 112 SER B N 1
ATOM 2748 C CA . SER B 1 112 ? -7.93 10.391 -9.203 1 98.75 112 SER B CA 1
ATOM 2749 C C . SER B 1 112 ? -6.645 9.953 -9.898 1 98.75 112 SER B C 1
ATOM 2751 O O . SER B 1 112 ? -5.691 9.531 -9.234 1 98.75 112 SER B O 1
ATOM 2753 N N . GLU B 1 113 ? -6.617 10.055 -11.172 1 98.56 113 GLU B N 1
ATOM 2754 C CA . GLU B 1 113 ? -5.402 9.797 -11.945 1 98.56 113 GLU B CA 1
ATOM 2755 C C . GLU B 1 113 ? -4.293 10.773 -11.57 1 98.56 113 GLU B C 1
ATOM 2757 O O . GLU B 1 113 ? -3.115 10.414 -11.555 1 98.56 113 GLU B O 1
ATOM 2762 N N . TYR B 1 114 ? -4.66 11.945 -11.281 1 98.44 114 TYR B N 1
ATOM 2763 C CA . TYR B 1 114 ? -3.674 12.953 -10.906 1 98.44 114 TYR B CA 1
ATOM 2764 C C . TYR B 1 114 ? -2.932 12.539 -9.641 1 98.44 114 TYR B C 1
ATOM 2766 O O . TYR B 1 114 ? -1.699 12.516 -9.617 1 98.44 114 TYR B O 1
ATOM 2774 N N . HIS B 1 115 ? -3.691 12.219 -8.594 1 98.62 115 HIS B N 1
ATOM 2775 C CA . HIS B 1 115 ? -3.07 11.781 -7.352 1 98.62 115 HIS B CA 1
ATOM 2776 C C . HIS B 1 115 ? -2.277 10.492 -7.551 1 98.62 115 HIS B C 1
ATOM 2778 O O . HIS B 1 115 ? -1.239 10.297 -6.918 1 98.62 115 HIS B O 1
ATOM 2784 N N . ARG B 1 116 ? -2.779 9.664 -8.414 1 98.81 116 ARG B N 1
ATOM 2785 C CA . ARG B 1 116 ? -2.086 8.422 -8.727 1 98.81 116 ARG B CA 1
ATOM 2786 C C . ARG B 1 116 ? -0.727 8.688 -9.359 1 98.81 116 ARG B C 1
ATOM 2788 O O . ARG B 1 116 ? 0.27 8.055 -9 1 98.81 116 ARG B O 1
ATOM 2795 N N . ASP B 1 117 ? -0.66 9.664 -10.211 1 98.5 117 ASP B N 1
ATOM 2796 C CA . ASP B 1 117 ? 0.477 9.812 -11.117 1 98.5 117 ASP B CA 1
ATOM 2797 C C . ASP B 1 117 ? 1.44 10.891 -10.617 1 98.5 117 ASP B C 1
ATOM 2799 O O . ASP B 1 117 ? 2.633 10.852 -10.93 1 98.5 117 ASP B O 1
ATOM 2803 N N . VAL B 1 118 ? 0.97 11.883 -9.906 1 98.38 118 VAL B N 1
ATOM 2804 C CA . VAL B 1 118 ? 1.81 12.977 -9.438 1 98.38 118 VAL B CA 1
ATOM 2805 C C . VAL B 1 118 ? 2.223 12.727 -7.988 1 98.38 118 VAL B C 1
ATOM 2807 O O . VAL B 1 118 ? 1.656 13.32 -7.062 1 98.38 118 VAL B O 1
ATOM 2810 N N . LEU B 1 119 ? 3.266 12.086 -7.832 1 97.94 119 LEU B N 1
ATOM 2811 C CA . LEU B 1 119 ? 3.684 11.57 -6.531 1 97.94 119 LEU B CA 1
ATOM 2812 C C . LEU B 1 119 ? 4.27 12.688 -5.672 1 97.94 119 LEU B C 1
ATOM 2814 O O . LEU B 1 119 ? 4.273 12.594 -4.441 1 97.94 119 LEU B O 1
ATOM 2818 N N . SER B 1 120 ? 4.727 13.773 -6.281 1 96.81 120 SER B N 1
ATOM 2819 C CA . SER B 1 120 ? 5.285 14.898 -5.539 1 96.81 120 SER B CA 1
ATOM 2820 C C . SER B 1 120 ? 4.234 15.555 -4.652 1 96.81 120 SER B C 1
ATOM 2822 O O . SER B 1 120 ? 4.57 16.203 -3.658 1 96.81 120 SER B O 1
ATOM 2824 N N . GLU B 1 121 ? 2.98 15.344 -4.969 1 96.94 121 GLU B N 1
ATOM 2825 C CA . GLU B 1 121 ? 1.888 15.953 -4.219 1 96.94 121 GLU B CA 1
ATOM 2826 C C . GLU B 1 121 ? 1 14.898 -3.572 1 96.94 121 GLU B C 1
ATOM 2828 O O . GLU B 1 121 ? -0.032 15.219 -2.98 1 96.94 121 GLU B O 1
ATOM 2833 N N . ALA B 1 122 ? 1.396 13.727 -3.736 1 97.81 122 ALA B N 1
ATOM 2834 C CA . ALA B 1 122 ? 0.539 12.609 -3.334 1 97.81 122 ALA B CA 1
ATOM 2835 C C . ALA B 1 122 ? 0.66 12.344 -1.837 1 97.81 122 ALA B C 1
ATOM 2837 O O . ALA B 1 122 ? 1.703 12.602 -1.234 1 97.81 122 ALA B O 1
ATOM 2838 N N . CYS B 1 123 ? -0.352 11.852 -1.273 1 98.62 123 CYS B N 1
ATOM 2839 C CA . CYS B 1 123 ? -0.339 11.359 0.098 1 98.62 123 CYS B CA 1
ATOM 2840 C C . CYS B 1 123 ? 0.75 10.305 0.288 1 98.62 123 CYS B C 1
ATOM 2842 O O . CYS B 1 123 ? 0.879 9.391 -0.521 1 98.62 123 CYS B O 1
ATOM 2844 N N . PRO B 1 124 ? 1.522 10.383 1.361 1 98.69 124 PRO B N 1
ATOM 2845 C CA . PRO B 1 124 ? 2.598 9.406 1.561 1 98.69 124 PRO B CA 1
ATOM 2846 C C . PRO B 1 124 ? 2.078 8.039 2.002 1 98.69 124 PRO B C 1
ATOM 2848 O O . PRO B 1 124 ? 2.811 7.047 1.937 1 98.69 124 PRO B O 1
ATOM 2851 N N . ALA B 1 125 ? 0.83 7.934 2.455 1 98.88 125 ALA B N 1
ATOM 2852 C CA . ALA B 1 125 ? 0.331 6.672 3.002 1 98.88 125 ALA B CA 1
ATOM 2853 C C . ALA B 1 125 ? 0.419 5.555 1.969 1 98.88 125 ALA B C 1
ATOM 2855 O O . ALA B 1 125 ? 1.104 4.551 2.188 1 98.88 125 ALA B O 1
ATOM 2856 N N . PRO B 1 126 ? -0.186 5.742 0.798 1 98.88 126 PRO B N 1
ATOM 2857 C CA . PRO B 1 126 ? -0.018 4.68 -0.194 1 98.88 126 PRO B CA 1
ATOM 2858 C C . PRO B 1 126 ? 1.372 4.68 -0.827 1 98.88 126 PRO B C 1
ATOM 2860 O O . PRO B 1 126 ? 1.856 3.629 -1.259 1 98.88 126 PRO B O 1
ATOM 2863 N N . ALA B 1 127 ? 2.027 5.781 -0.889 1 98.62 127 ALA B N 1
ATOM 2864 C CA . ALA B 1 127 ? 3.266 5.902 -1.652 1 98.62 127 ALA B CA 1
ATOM 2865 C C . ALA B 1 127 ? 4.438 5.27 -0.905 1 98.62 127 ALA B C 1
ATOM 2867 O O . ALA B 1 127 ? 5.363 4.738 -1.523 1 98.62 127 ALA B O 1
ATOM 2868 N N . MET B 1 128 ? 4.344 5.312 0.455 1 98.44 128 MET B N 1
ATOM 2869 C CA . MET B 1 128 ? 5.543 4.953 1.203 1 98.44 128 MET B CA 1
ATOM 2870 C C . MET B 1 128 ? 5.242 3.854 2.217 1 98.44 128 MET B C 1
ATOM 2872 O O . MET B 1 128 ? 6.121 3.449 2.98 1 98.44 128 MET B O 1
ATOM 2876 N N . GLY B 1 129 ? 3.99 3.393 2.258 1 98.69 129 GLY B N 1
ATOM 2877 C CA . GLY B 1 129 ? 3.594 2.459 3.299 1 98.69 129 GLY B CA 1
ATOM 2878 C C . GLY B 1 129 ? 4.496 1.242 3.385 1 98.69 129 GLY B C 1
ATOM 2879 O O . GLY B 1 129 ? 4.965 0.886 4.469 1 98.69 129 GLY B O 1
ATOM 2880 N N . ALA B 1 130 ? 4.762 0.639 2.273 1 98.44 130 ALA B N 1
ATOM 2881 C CA . ALA B 1 130 ? 5.609 -0.548 2.262 1 98.44 130 ALA B CA 1
ATOM 2882 C C . ALA B 1 130 ? 7.043 -0.201 2.658 1 98.44 130 ALA B C 1
ATOM 2884 O O . ALA B 1 130 ? 7.688 -0.949 3.396 1 98.44 130 ALA B O 1
ATOM 2885 N N . ASP B 1 131 ? 7.551 0.914 2.211 1 98.44 131 ASP B N 1
ATOM 2886 C CA . ASP B 1 131 ? 8.898 1.354 2.568 1 98.44 131 ASP B CA 1
ATOM 2887 C C . ASP B 1 131 ? 9.023 1.55 4.078 1 98.44 131 ASP B C 1
ATOM 2889 O O . ASP B 1 131 ? 9.961 1.031 4.695 1 98.44 131 ASP B O 1
ATOM 2893 N N . ILE B 1 132 ? 8.094 2.293 4.609 1 98.69 132 ILE B N 1
ATOM 2894 C CA . ILE B 1 132 ? 8.125 2.664 6.02 1 98.69 132 ILE B CA 1
ATOM 2895 C C . ILE B 1 132 ? 8.062 1.408 6.887 1 98.69 132 ILE B C 1
ATOM 2897 O O . ILE B 1 132 ? 8.695 1.344 7.945 1 98.69 132 ILE B O 1
ATOM 2901 N N . SER B 1 133 ? 7.328 0.41 6.438 1 98.56 133 SER B N 1
ATOM 2902 C CA . SER B 1 133 ? 7.16 -0.827 7.195 1 98.56 133 SER B CA 1
ATOM 2903 C C . SER B 1 133 ? 8.5 -1.537 7.395 1 98.56 133 SER B C 1
ATOM 2905 O O . SER B 1 133 ? 8.625 -2.385 8.281 1 98.56 133 SER B O 1
ATOM 2907 N N . ARG B 1 134 ? 9.508 -1.2 6.645 1 97.62 134 ARG B N 1
ATOM 2908 C CA . ARG B 1 134 ? 10.805 -1.869 6.691 1 97.62 134 ARG B CA 1
ATOM 2909 C C . ARG B 1 134 ? 11.812 -1.06 7.5 1 97.62 134 ARG B C 1
ATOM 2911 O O . ARG B 1 134 ? 12.992 -1.416 7.574 1 97.62 134 ARG B O 1
ATOM 2918 N N . HIS B 1 135 ? 11.375 0.035 8.055 1 97.88 135 HIS B N 1
ATOM 2919 C CA . HIS B 1 135 ? 12.242 0.924 8.812 1 97.88 135 HIS B CA 1
ATOM 2920 C C . HIS B 1 135 ? 11.969 0.822 10.312 1 97.88 135 HIS B C 1
ATOM 2922 O O . HIS B 1 135 ? 11.078 0.077 10.734 1 97.88 135 HIS B O 1
ATOM 2928 N N . THR B 1 136 ? 12.727 1.518 11.078 1 97.12 136 THR B N 1
ATOM 2929 C CA . THR B 1 136 ? 12.633 1.484 12.531 1 97.12 136 THR B CA 1
ATOM 2930 C C . THR B 1 136 ? 11.469 2.346 13.023 1 97.12 136 THR B C 1
ATOM 2932 O O . THR B 1 136 ? 10.828 3.031 12.227 1 97.12 136 THR B O 1
ATOM 2935 N N . ALA B 1 137 ? 11.281 2.293 14.312 1 97.94 137 ALA B N 1
ATOM 2936 C CA . ALA B 1 137 ? 10.234 3.086 14.945 1 97.94 137 ALA B CA 1
ATOM 2937 C C . ALA B 1 137 ? 10.461 4.578 14.719 1 97.94 137 ALA B C 1
ATOM 2939 O O . ALA B 1 137 ? 9.5 5.352 14.633 1 97.94 137 ALA B O 1
ATOM 2940 N N . THR B 1 138 ? 11.695 4.949 14.531 1 97.81 138 THR B N 1
ATOM 2941 C CA . THR B 1 138 ? 12.039 6.348 14.305 1 97.81 138 THR B CA 1
ATOM 2942 C C . THR B 1 138 ? 11.367 6.867 13.031 1 97.81 138 THR B C 1
ATOM 2944 O O . THR B 1 138 ? 10.805 7.965 13.023 1 97.81 138 THR B O 1
ATOM 2947 N N . ALA B 1 139 ? 11.359 6.129 12.023 1 98.06 139 ALA B N 1
ATOM 2948 C CA . ALA B 1 139 ? 10.719 6.5 10.766 1 98.06 139 ALA B CA 1
ATOM 2949 C C . ALA B 1 139 ? 9.219 6.242 10.812 1 98.06 139 ALA B C 1
ATOM 2951 O O . ALA B 1 139 ? 8.438 6.98 10.211 1 98.06 139 ALA B O 1
ATOM 2952 N N . GLN B 1 140 ? 8.805 5.238 11.594 1 98.75 140 GLN B N 1
ATOM 2953 C CA . GLN B 1 140 ? 7.402 4.836 11.609 1 98.75 140 GLN B CA 1
ATOM 2954 C C . GLN B 1 140 ? 6.555 5.816 12.414 1 98.75 140 GLN B C 1
ATOM 2956 O O . GLN B 1 140 ? 5.367 5.992 12.133 1 98.75 140 GLN B O 1
ATOM 2961 N N . GLN B 1 141 ? 7.109 6.426 13.359 1 98.75 141 GLN B N 1
ATOM 2962 C CA . GLN B 1 141 ? 6.328 7.227 14.297 1 98.75 141 GLN B CA 1
ATOM 2963 C C . GLN B 1 141 ? 5.668 8.406 13.594 1 98.75 141 GLN B C 1
ATOM 2965 O O . GLN B 1 141 ? 4.457 8.602 13.695 1 98.75 141 GLN B O 1
ATOM 2970 N N . PRO B 1 142 ? 6.461 9.188 12.812 1 98.81 142 PRO B N 1
ATOM 2971 C CA . PRO B 1 142 ? 5.785 10.273 12.094 1 98.81 142 PRO B CA 1
ATOM 2972 C C . PRO B 1 142 ? 4.758 9.766 11.086 1 98.81 142 PRO B C 1
ATOM 2974 O O . PRO B 1 142 ? 3.74 10.422 10.859 1 98.81 142 PRO B O 1
ATOM 2977 N N . TYR B 1 143 ? 4.992 8.656 10.539 1 98.88 143 TYR B N 1
ATOM 2978 C CA . TYR B 1 143 ? 4.016 8.039 9.641 1 98.88 143 TYR B CA 1
ATOM 2979 C C . TYR B 1 143 ? 2.729 7.707 10.383 1 98.88 143 TYR B C 1
ATOM 2981 O O . TYR B 1 143 ? 1.633 8.031 9.922 1 98.88 143 TYR B O 1
ATOM 2989 N N . ALA B 1 144 ? 2.889 7.145 11.547 1 98.94 144 ALA B N 1
ATOM 2990 C CA . ALA B 1 144 ? 1.733 6.793 12.367 1 98.94 144 ALA B CA 1
ATOM 2991 C C . ALA B 1 144 ? 0.942 8.031 12.766 1 98.94 144 ALA B C 1
ATOM 2993 O O . ALA B 1 144 ? -0.291 8.031 12.742 1 98.94 144 ALA B O 1
ATOM 2994 N N . GLU B 1 145 ? 1.627 9.039 13.07 1 98.88 145 GLU B N 1
ATOM 2995 C CA . GLU B 1 145 ? 0.98 10.297 13.43 1 98.88 145 GLU B CA 1
ATOM 2996 C C . GLU B 1 145 ? 0.212 10.875 12.242 1 98.88 145 GLU B C 1
ATOM 2998 O O . GLU B 1 145 ? -0.874 11.438 12.406 1 98.88 145 GLU B O 1
ATOM 3003 N N . GLY B 1 146 ? 0.834 10.75 11.086 1 98.81 146 GLY B N 1
ATOM 3004 C CA . GLY B 1 146 ? 0.149 11.18 9.875 1 98.81 146 GLY B CA 1
ATOM 3005 C C . GLY B 1 146 ? -1.118 10.391 9.602 1 98.81 146 GLY B C 1
ATOM 3006 O O . GLY B 1 146 ? -2.146 10.969 9.234 1 98.81 146 GLY B O 1
ATOM 3007 N N . VAL B 1 147 ? -1.067 9.102 9.789 1 98.94 147 VAL B N 1
ATOM 3008 C CA . VAL B 1 147 ? -2.234 8.242 9.625 1 98.94 147 VAL B CA 1
ATOM 3009 C C . VAL B 1 147 ? -3.328 8.664 10.609 1 98.94 147 VAL B C 1
ATOM 3011 O O . VAL B 1 147 ? -4.488 8.82 10.219 1 98.94 147 VAL B O 1
ATOM 3014 N N . GLN B 1 148 ? -2.98 8.914 11.836 1 98.75 148 GLN B N 1
ATOM 3015 C CA . GLN B 1 148 ? -3.938 9.359 12.844 1 98.75 148 GLN B CA 1
ATOM 3016 C C . GLN B 1 148 ? -4.59 10.68 12.438 1 98.75 148 GLN B C 1
ATOM 3018 O O . GLN B 1 148 ? -5.793 10.859 12.617 1 98.75 148 GLN B O 1
ATOM 3023 N N . SER B 1 149 ? -3.814 11.539 11.945 1 98.56 149 SER B N 1
ATOM 3024 C CA . SER B 1 149 ? -4.348 12.828 11.523 1 98.56 149 SER B CA 1
ATOM 3025 C C . SER B 1 149 ? -5.348 12.672 10.383 1 98.56 149 SER B C 1
ATOM 3027 O O . SER B 1 149 ? -6.383 13.344 10.359 1 98.56 149 SER B O 1
ATOM 3029 N N . TYR B 1 150 ? -5.062 11.828 9.422 1 98.69 150 TYR B N 1
ATOM 3030 C CA . TYR B 1 150 ? -6 11.539 8.344 1 98.69 150 TYR B CA 1
ATOM 3031 C C . TYR B 1 150 ? -7.297 10.953 8.891 1 98.69 150 TYR B C 1
ATOM 3033 O O . TYR B 1 150 ? -8.391 11.344 8.461 1 98.69 150 TYR B O 1
ATOM 3041 N N . LEU B 1 151 ? -7.152 10.031 9.82 1 98.62 151 LEU B N 1
ATOM 3042 C CA . LEU B 1 151 ? -8.336 9.414 10.414 1 98.62 151 LEU B CA 1
ATOM 3043 C C . LEU B 1 151 ? -9.211 10.461 11.094 1 98.62 151 LEU B C 1
ATOM 3045 O O . LEU B 1 151 ? -10.438 10.422 10.984 1 98.62 151 LEU B O 1
ATOM 3049 N N . GLN B 1 152 ? -8.617 11.391 11.75 1 97.38 152 GLN B N 1
ATOM 3050 C CA . GLN B 1 152 ? -9.352 12.445 12.438 1 97.38 152 GLN B CA 1
ATOM 3051 C C . GLN B 1 152 ? -10.125 13.312 11.445 1 97.38 152 GLN B C 1
ATOM 3053 O O . GLN B 1 152 ? -11.289 13.648 11.68 1 97.38 152 GLN B O 1
ATOM 3058 N N . ILE B 1 153 ? -9.484 13.656 10.398 1 97.06 153 ILE B N 1
ATOM 3059 C CA . ILE B 1 153 ? -10.141 14.508 9.406 1 97.06 153 ILE B CA 1
ATOM 3060 C C . ILE B 1 153 ? -11.281 13.742 8.742 1 97.06 153 ILE B C 1
ATOM 3062 O O . ILE B 1 153 ? -12.375 14.281 8.547 1 97.06 153 ILE B O 1
ATOM 3066 N N . ILE B 1 154 ? -11.07 12.5 8.398 1 98.12 154 ILE B N 1
ATOM 3067 C CA . ILE B 1 154 ? -12.109 11.695 7.758 1 98.12 154 ILE B CA 1
ATOM 3068 C C . ILE B 1 154 ? -13.289 11.516 8.711 1 98.12 154 ILE B C 1
ATOM 3070 O O . ILE B 1 154 ? -14.445 11.633 8.297 1 98.12 154 ILE B O 1
ATOM 3074 N N . ALA B 1 155 ? -12.992 11.227 10.008 1 97.5 155 ALA B N 1
ATOM 3075 C CA . ALA B 1 155 ? -14.062 11.109 10.992 1 97.5 155 ALA B CA 1
ATOM 3076 C C . ALA B 1 155 ? -14.883 12.398 11.07 1 97.5 155 ALA B C 1
ATOM 3078 O O . ALA B 1 155 ? -16.109 12.352 11.148 1 97.5 155 ALA B O 1
ATOM 3079 N N . ALA B 1 156 ? -14.211 13.5 11.023 1 94.5 156 ALA B N 1
ATOM 3080 C CA . ALA B 1 156 ? -14.883 14.797 11.07 1 94.5 156 ALA B CA 1
ATOM 3081 C C . ALA B 1 156 ? -15.773 14.992 9.844 1 94.5 156 ALA B C 1
ATOM 3083 O O . ALA B 1 156 ? -16.859 15.57 9.945 1 94.5 156 ALA B O 1
ATOM 3084 N N . LEU B 1 157 ? -15.359 14.516 8.719 1 94.31 157 LEU B N 1
ATOM 3085 C CA . LEU B 1 157 ? -16.109 14.68 7.48 1 94.31 157 LEU B CA 1
ATOM 3086 C C . LEU B 1 157 ? -17.328 13.758 7.457 1 94.31 157 LEU B C 1
ATOM 3088 O O . LEU B 1 157 ? -18.281 14.008 6.719 1 94.31 157 LEU B O 1
ATOM 3092 N N . LEU B 1 158 ? -17.219 12.719 8.219 1 94.94 158 LEU B N 1
ATOM 3093 C CA . LEU B 1 158 ? -18.328 11.773 8.297 1 94.94 158 LEU B CA 1
ATOM 3094 C C . LEU B 1 158 ? -19.359 12.219 9.328 1 94.94 158 LEU B C 1
ATOM 3096 O O . LEU B 1 158 ? -20.516 11.805 9.273 1 94.94 158 LEU B O 1
ATOM 3100 N N . SER B 1 159 ? -18.938 13 10.305 1 89.44 159 SER B N 1
ATOM 3101 C CA . SER B 1 159 ? -19.812 13.461 11.375 1 89.44 159 SER B CA 1
ATOM 3102 C C . SER B 1 159 ? -20.828 14.469 10.859 1 89.44 159 SER B C 1
ATOM 3104 O O . SER B 1 159 ? -20.484 15.352 10.062 1 89.44 159 SER B O 1
ATOM 3106 N N . PRO B 1 160 ? -22.141 14.156 11.266 1 77 160 PRO B N 1
ATOM 3107 C CA . PRO B 1 160 ? -23.156 15.125 10.836 1 77 160 PRO B CA 1
ATOM 3108 C C . PRO B 1 160 ? -22.812 16.547 11.266 1 77 160 PRO B C 1
ATOM 3110 O O . PRO B 1 160 ? -22.281 16.766 12.352 1 77 160 PRO B O 1
ATOM 3113 N N . GLN B 1 161 ? -22.688 17.391 10.344 1 64.56 161 GLN B N 1
ATOM 3114 C CA . GLN B 1 161 ? -22.484 18.797 10.68 1 64.56 161 GLN B CA 1
ATOM 3115 C C . GLN B 1 161 ? -23.719 19.375 11.359 1 64.56 161 GLN B C 1
ATOM 3117 O O . GLN B 1 161 ? -24.844 19.031 11.008 1 64.56 161 GLN B O 1
ATOM 3122 N N . PRO B 1 162 ? -23.516 19.859 12.602 1 54.75 162 PRO B N 1
ATOM 3123 C CA . PRO B 1 162 ? -24.672 20.469 13.242 1 54.75 162 PRO B CA 1
ATOM 3124 C C . PRO B 1 162 ? -25.484 21.328 12.273 1 54.75 162 PRO B C 1
ATOM 3126 O O . PRO B 1 162 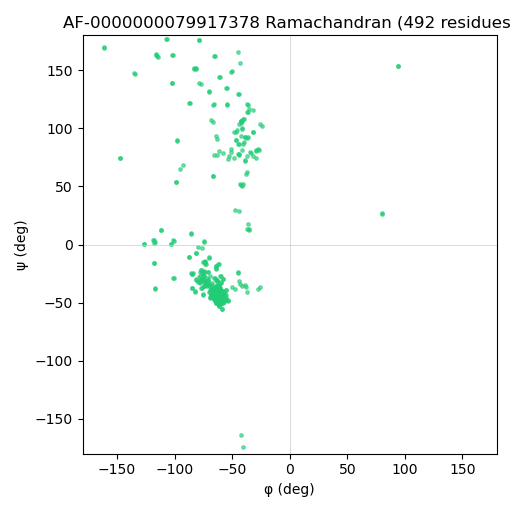? -24.922 22.109 11.5 1 54.75 162 PRO B O 1
ATOM 3129 N N . VAL B 1 163 ? -26.562 20.766 11.789 1 46.69 163 VAL B N 1
ATOM 3130 C CA . VAL B 1 163 ? -27.484 21.625 11.047 1 46.69 163 VAL B CA 1
ATOM 3131 C C . VAL B 1 163 ? -27.688 22.938 11.805 1 46.69 163 VAL B C 1
ATOM 3133 O O . VAL B 1 163 ? -28.016 22.922 12.992 1 46.69 163 VAL B O 1
ATOM 3136 N N . GLU B 1 164 ? -26.922 23.859 11.641 1 43 164 GLU B N 1
ATOM 3137 C CA . GLU B 1 164 ? -27.328 25.156 12.164 1 43 164 GLU B CA 1
ATOM 3138 C C . GLU B 1 164 ? -28.812 25.391 11.953 1 43 164 GLU B C 1
ATOM 3140 O O . GLU B 1 164 ? -29.297 25.406 10.82 1 43 164 GLU B O 1
ATOM 3145 N N . ASN B 1 165 ? -29.641 24.719 12.672 1 39.12 165 ASN B N 1
ATOM 3146 C CA . ASN B 1 165 ? -31.016 25.234 12.648 1 39.12 165 ASN B CA 1
ATOM 3147 C C . ASN B 1 165 ? -31.031 26.75 12.555 1 39.12 165 ASN B C 1
ATOM 3149 O O . ASN B 1 165 ? -30.562 27.453 13.461 1 39.12 165 ASN B O 1
ATOM 3153 N N . ALA B 1 166 ? -30.844 27.312 11.445 1 42.09 166 ALA B N 1
ATOM 3154 C CA . ALA B 1 166 ? -31.078 28.719 11.156 1 42.09 166 ALA B CA 1
ATOM 3155 C C . ALA B 1 166 ? -32.312 29.234 11.867 1 42.09 166 ALA B C 1
ATOM 3157 O O . ALA B 1 166 ? -32.719 30.375 11.695 1 42.09 166 ALA B O 1
ATOM 3158 N N . ARG B 1 167 ? -33.344 28.406 11.977 1 40.47 167 ARG B N 1
ATOM 3159 C CA . ARG B 1 167 ? -34.625 29.062 12.117 1 40.47 167 ARG B CA 1
ATOM 3160 C C . ARG B 1 167 ? -34.719 29.812 13.445 1 40.47 167 ARG B C 1
ATOM 3162 O O . ARG B 1 167 ? -34.938 29.203 14.492 1 40.47 167 ARG B O 1
ATOM 3169 N N . GLY B 1 168 ? -33.906 30.688 13.688 1 37.06 168 GLY B N 1
ATOM 3170 C CA . GLY B 1 168 ? -34.469 31.656 14.617 1 37.06 168 GLY B CA 1
ATOM 3171 C C . GLY B 1 168 ? -35.938 31.922 14.367 1 37.06 168 GLY B C 1
ATOM 3172 O O . GLY B 1 168 ? -36.344 32.156 13.227 1 37.06 168 GLY B O 1
ATOM 3173 N N . ASN B 1 169 ? -36.75 31.188 15.016 1 42.03 169 ASN B N 1
ATOM 3174 C CA . ASN B 1 169 ? -38.125 31.641 14.945 1 42.03 169 ASN B CA 1
ATOM 3175 C C . ASN B 1 169 ? -38.219 33.156 15.031 1 42.03 169 ASN B C 1
ATOM 3177 O O . ASN B 1 169 ? -37.938 33.75 16.078 1 42.03 169 ASN B O 1
ATOM 3181 N N . PRO B 1 170 ? -38.156 33.875 14.086 1 44.31 170 PRO B N 1
ATOM 3182 C CA . PRO B 1 170 ? -38.281 35.344 14.156 1 44.31 170 PRO B CA 1
ATOM 3183 C C . PRO B 1 170 ? -39.375 35.781 15.117 1 44.31 170 PRO B C 1
ATOM 3185 O O . PRO B 1 170 ? -39.375 36.938 15.586 1 44.31 170 PRO B O 1
ATOM 3188 N N . ASP B 1 171 ? -40.5 35 15.195 1 45.78 171 ASP B N 1
ATOM 3189 C CA . ASP B 1 171 ? -41.656 35.469 15.945 1 45.78 171 ASP B CA 1
ATOM 3190 C C . ASP B 1 171 ? -41.531 35.125 17.422 1 45.78 171 ASP B C 1
ATOM 3192 O O . ASP B 1 171 ? -42.5 35.188 18.172 1 45.78 171 ASP B O 1
ATOM 3196 N N . ALA B 1 172 ? -40.406 34.656 17.906 1 46.59 172 ALA B N 1
ATOM 3197 C CA . ALA B 1 172 ? -40.312 34.469 19.344 1 46.59 172 ALA B CA 1
ATOM 3198 C C . ALA B 1 172 ? -40.312 35.812 20.062 1 46.59 172 ALA B C 1
ATOM 3200 O O . ALA B 1 172 ? -39.656 36.75 19.641 1 46.59 172 ALA B O 1
ATOM 3201 N N . ASP B 1 173 ? -41.469 36.094 20.719 1 48.03 173 ASP B N 1
ATOM 3202 C CA . ASP B 1 173 ? -41.656 37.25 21.547 1 48.03 173 ASP B CA 1
ATOM 3203 C C . ASP B 1 173 ? -40.406 37.5 22.422 1 48.03 173 ASP B C 1
ATOM 3205 O O . ASP B 1 173 ? -39.969 36.594 23.156 1 48.03 173 ASP B O 1
ATOM 3209 N N . PRO B 1 174 ? -39.625 38.469 22.141 1 48.72 174 PRO B N 1
ATOM 3210 C CA . PRO B 1 174 ? -38.406 38.781 22.875 1 48.72 174 PRO B CA 1
ATOM 3211 C C . PRO B 1 174 ? -38.594 38.688 24.391 1 48.72 174 PRO B C 1
ATOM 3213 O O . PRO B 1 174 ? -37.625 38.594 25.141 1 48.72 174 PRO B O 1
ATOM 3216 N N . ASN B 1 175 ? -39.812 39.062 24.766 1 48 175 ASN B N 1
ATOM 3217 C CA . ASN B 1 175 ? -40.094 39.156 26.188 1 48 175 ASN B CA 1
ATOM 3218 C C . ASN B 1 175 ? -40.281 37.781 26.812 1 48 175 ASN B C 1
ATOM 3220 O O . ASN B 1 175 ? -40.562 37.688 28.016 1 48 175 ASN B O 1
ATOM 3224 N N . ASP B 1 176 ? -40.656 36.844 26.016 1 45.75 176 ASP B N 1
ATOM 3225 C CA . ASP B 1 176 ? -40.781 35.562 26.75 1 45.75 176 ASP B CA 1
ATOM 3226 C C . ASP B 1 176 ? -39.406 35.125 27.266 1 45.75 176 ASP B C 1
ATOM 3228 O O . ASP B 1 176 ? -38.469 34.938 26.484 1 45.75 176 ASP B O 1
ATOM 3232 N N . PRO B 1 177 ? -39.062 35.469 28.453 1 41.41 177 PRO B N 1
ATOM 3233 C CA . PRO B 1 177 ? -37.812 34.969 29.031 1 41.41 177 PRO B CA 1
ATOM 3234 C C . PRO B 1 177 ? -37.562 33.5 28.719 1 41.41 177 PRO B C 1
ATOM 3236 O O . PRO B 1 177 ? -38.312 32.625 29.219 1 41.41 177 PRO B O 1
ATOM 3239 N N . GLU B 1 178 ? -37.656 33.156 27.484 1 42.72 178 GLU B N 1
ATOM 3240 C CA . GLU B 1 178 ? -37.281 31.734 27.391 1 42.72 178 GLU B CA 1
ATOM 3241 C C . GLU B 1 178 ? -36.062 31.422 28.266 1 42.72 178 GLU B C 1
ATOM 3243 O O . GLU B 1 178 ? -35.125 32.188 28.312 1 42.72 178 GLU B O 1
ATOM 3248 N N . ASP B 1 179 ? -36.375 30.75 29.359 1 39.62 179 ASP B N 1
ATOM 3249 C CA . ASP B 1 179 ? -35.312 30.188 30.188 1 39.62 179 ASP B CA 1
ATOM 3250 C C . ASP B 1 179 ? -34.188 29.625 29.344 1 39.62 179 ASP B C 1
ATOM 3252 O O . ASP B 1 179 ? -34.406 28.781 28.469 1 39.62 179 ASP B O 1
ATOM 3256 N N . PRO B 1 180 ? -33.188 30.344 29.047 1 41.94 180 PRO B N 1
ATOM 3257 C CA . PRO B 1 180 ? -31.984 29.797 28.406 1 41.94 180 PRO B CA 1
ATOM 3258 C C . PRO B 1 180 ? -31.656 28.375 28.891 1 41.94 180 PRO B C 1
ATOM 3260 O O . PRO B 1 180 ? -30.531 27.922 28.734 1 41.94 180 PRO B O 1
ATOM 3263 N N . SER B 1 181 ? -32.625 27.734 29.594 1 38.38 181 SER B N 1
ATOM 3264 C CA . SER B 1 181 ? -32.125 26.453 30.094 1 38.38 181 SER B CA 1
ATOM 3265 C C . SER B 1 181 ? -31.297 25.734 29.031 1 38.38 181 SER B C 1
ATOM 3267 O O . SER B 1 181 ? -31.25 26.156 27.875 1 38.38 181 SER B O 1
ATOM 3269 N N . SER B 1 182 ? -31.109 24.281 29.359 1 37.88 182 SER B N 1
ATOM 3270 C CA . SER B 1 182 ? -30.062 23.359 28.938 1 37.88 182 SER B CA 1
ATOM 3271 C C . SER B 1 182 ? -30.109 23.109 27.438 1 37.88 182 SER B C 1
ATOM 3273 O O . SER B 1 182 ? -31.125 22.641 26.906 1 37.88 182 SER B O 1
ATOM 3275 N N . PRO B 1 183 ? -29.609 24.094 26.656 1 39 183 PRO B N 1
ATOM 3276 C CA . PRO B 1 183 ? -29.578 23.5 25.312 1 39 183 PRO B CA 1
ATOM 3277 C C . PRO B 1 183 ? -29.422 21.984 25.344 1 39 183 PRO B C 1
ATOM 3279 O O . PRO B 1 183 ? -28.484 21.453 25.969 1 39 183 PRO B O 1
ATOM 3282 N N . THR B 1 184 ? -30.531 21.312 25.547 1 36.25 184 THR B N 1
ATOM 3283 C CA . THR B 1 184 ? -30.359 19.875 25.344 1 36.25 184 THR B CA 1
ATOM 3284 C C . THR B 1 184 ? -29.422 19.609 24.156 1 36.25 184 THR B C 1
ATOM 3286 O O . THR B 1 184 ? -29.766 19.891 23.016 1 36.25 184 THR B O 1
ATOM 3289 N N . VAL B 1 185 ? -28.234 20.062 24.25 1 39.91 185 VAL B N 1
ATOM 3290 C CA . VAL B 1 185 ? -27.344 19.359 23.328 1 39.91 185 VAL B CA 1
ATOM 3291 C C . VAL B 1 185 ? -27.859 17.938 23.109 1 39.91 185 VAL B C 1
ATOM 3293 O O . VAL B 1 185 ? -28 17.172 24.062 1 39.91 185 VAL B O 1
ATOM 3296 N N . PRO B 1 186 ? -28.812 17.703 22.266 1 38.94 186 PRO B N 1
ATOM 3297 C CA . PRO B 1 186 ? -29.203 16.297 22.203 1 38.94 186 PRO B CA 1
ATOM 3298 C C . PRO B 1 186 ? -28.078 15.344 22.609 1 38.94 186 PRO B C 1
ATOM 3300 O O . PRO B 1 186 ? -26.922 15.555 22.234 1 38.94 186 PRO B O 1
ATOM 3303 N N . SER B 1 187 ? -28.094 14.781 23.781 1 43.12 187 SER B N 1
ATOM 3304 C CA . SER B 1 187 ? -27.266 13.734 24.375 1 43.12 187 SER B CA 1
ATOM 3305 C C . SER B 1 187 ? -26.703 12.805 23.312 1 43.12 187 SER B C 1
ATOM 3307 O O . SER B 1 187 ? -25.688 12.148 23.516 1 43.12 187 SER B O 1
ATOM 3309 N N . GLY B 1 188 ? -27.453 12.445 22.234 1 43.38 188 GLY B N 1
ATOM 3310 C CA . GLY B 1 188 ? -27.078 11.484 21.203 1 43.38 188 GLY B CA 1
ATOM 3311 C C . GLY B 1 188 ? -26.078 12.031 20.203 1 43.38 188 GLY B C 1
ATOM 3312 O O . GLY B 1 188 ? -26.016 11.562 19.062 1 43.38 188 GLY B O 1
ATOM 3313 N N . ALA B 1 189 ? -25.719 13.219 20.312 1 49.81 189 ALA B N 1
ATOM 3314 C CA . ALA B 1 189 ? -24.797 13.836 19.375 1 49.81 189 ALA B CA 1
ATOM 3315 C C . ALA B 1 189 ? -23.594 12.938 19.125 1 49.81 189 ALA B C 1
ATOM 3317 O O . ALA B 1 189 ? -22.844 12.609 20.062 1 49.81 189 ALA B O 1
ATOM 3318 N N . SER B 1 190 ? -23.734 12.164 18.203 1 62.12 190 SER B N 1
ATOM 3319 C CA . SER B 1 190 ? -22.609 11.305 17.797 1 62.12 190 SER B CA 1
ATOM 3320 C C . SER B 1 190 ? -21.297 12.062 17.844 1 62.12 190 SER B C 1
ATOM 3322 O O . SER B 1 190 ? -21.203 13.211 17.391 1 62.12 190 SER B O 1
ATOM 3324 N N . SER B 1 191 ? -20.391 11.75 18.859 1 74.75 191 SER B N 1
ATOM 3325 C CA . SER B 1 191 ? -19.016 12.258 18.938 1 74.75 191 SER B CA 1
ATOM 3326 C C . SER B 1 191 ? -18.203 11.82 17.734 1 74.75 191 SER B C 1
ATOM 3328 O O . SER B 1 191 ? -18.547 10.852 17.047 1 74.75 191 SER B O 1
ATOM 3330 N N . ILE B 1 192 ? -17.375 12.688 17.359 1 80 192 ILE B N 1
ATOM 3331 C CA . ILE B 1 192 ? -16.438 12.359 16.281 1 80 192 ILE B CA 1
ATOM 3332 C C . ILE B 1 192 ? -15.852 10.961 16.516 1 80 192 ILE B C 1
ATOM 3334 O O . ILE B 1 192 ? -15.586 10.227 15.562 1 80 192 ILE B O 1
ATOM 3338 N N . ASP B 1 193 ? -15.867 10.57 17.734 1 84.88 193 ASP B N 1
ATOM 3339 C CA . ASP B 1 193 ? -15.305 9.266 18.078 1 84.88 193 ASP B CA 1
ATOM 3340 C C . ASP B 1 193 ? -16.188 8.133 17.562 1 84.88 193 ASP B C 1
ATOM 3342 O O . ASP B 1 193 ? -15.695 7.023 17.312 1 84.88 193 ASP B O 1
ATOM 3346 N N . ASP B 1 194 ? -17.422 8.477 17.375 1 90.31 194 ASP B N 1
ATOM 3347 C CA . ASP B 1 194 ? -18.359 7.488 16.859 1 90.31 194 ASP B CA 1
ATOM 3348 C C . ASP B 1 194 ? -18.078 7.156 15.398 1 90.31 194 ASP B C 1
ATOM 3350 O O . ASP B 1 194 ? -18.578 6.152 14.883 1 90.31 194 ASP B O 1
ATOM 3354 N N . PHE B 1 195 ? -17.25 7.977 14.867 1 95.31 195 PHE B N 1
ATOM 3355 C CA . PHE B 1 195 ? -17.016 7.816 13.438 1 95.31 195 PHE B CA 1
ATOM 3356 C C . PHE B 1 195 ? -15.594 7.32 13.18 1 95.31 195 PHE B C 1
ATOM 3358 O O . PHE B 1 195 ? -15.133 7.316 12.039 1 95.31 195 PHE B O 1
ATOM 3365 N N . ARG B 1 196 ? -14.914 6.883 14.195 1 97 196 ARG B N 1
ATOM 3366 C CA . ARG B 1 196 ? -13.547 6.395 14.031 1 97 196 ARG B CA 1
ATOM 3367 C C . ARG B 1 196 ? -13.516 5.117 13.203 1 97 196 ARG B C 1
ATOM 3369 O O . ARG B 1 196 ? -12.695 4.977 12.297 1 97 196 ARG B O 1
ATOM 3376 N N . GLN B 1 197 ? -14.461 4.199 13.469 1 97.38 197 GLN B N 1
ATOM 3377 C CA . GLN B 1 197 ? -14.484 2.928 12.75 1 97.38 197 GLN B CA 1
ATOM 3378 C C . GLN B 1 197 ? -14.703 3.141 11.258 1 97.38 197 GLN B C 1
ATOM 3380 O O . GLN B 1 197 ? -13.914 2.678 10.438 1 97.38 197 GLN B O 1
ATOM 3385 N N . PRO B 1 198 ? -15.703 3.887 10.891 1 97.94 198 PRO B N 1
ATOM 3386 C CA . PRO B 1 198 ? -15.867 4.137 9.453 1 97.94 198 PRO B CA 1
ATOM 3387 C C . PRO B 1 198 ? -14.695 4.922 8.859 1 97.94 198 PRO B C 1
ATOM 3389 O O . PRO B 1 198 ? -14.359 4.746 7.684 1 97.94 198 PRO B O 1
ATOM 3392 N N . ALA B 1 199 ? -14.062 5.77 9.641 1 98.75 199 ALA B N 1
ATOM 3393 C CA . ALA B 1 199 ? -12.898 6.504 9.148 1 98.75 199 ALA B CA 1
ATOM 3394 C C . ALA B 1 199 ? -11.742 5.559 8.844 1 98.75 199 ALA B C 1
ATOM 3396 O O . ALA B 1 199 ? -11.055 5.715 7.836 1 98.75 199 ALA B O 1
ATOM 3397 N N . LEU B 1 200 ? -11.523 4.582 9.727 1 98.94 200 LEU B N 1
ATOM 3398 C CA . LEU B 1 200 ? -10.508 3.564 9.492 1 98.94 200 LEU B CA 1
ATOM 3399 C C . LEU B 1 200 ? -10.789 2.795 8.203 1 98.94 200 LEU B C 1
ATOM 3401 O O . LEU B 1 200 ? -9.883 2.59 7.391 1 98.94 200 LEU B O 1
ATOM 3405 N N . GLU B 1 201 ? -12 2.422 8.016 1 98.88 201 GLU B N 1
ATOM 3406 C CA . GLU B 1 201 ? -12.398 1.664 6.832 1 98.88 201 GLU B CA 1
ATOM 3407 C C . GLU B 1 201 ? -12.234 2.494 5.562 1 98.88 201 GLU B C 1
ATOM 3409 O O . GLU B 1 201 ? -11.734 1.997 4.551 1 98.88 201 GLU B O 1
ATOM 3414 N N . ALA B 1 202 ? -12.625 3.727 5.688 1 98.94 202 ALA B N 1
ATOM 3415 C CA . ALA B 1 202 ? -12.547 4.617 4.531 1 98.94 202 ALA B CA 1
ATOM 3416 C C . ALA B 1 202 ? -11.094 4.844 4.117 1 98.94 202 ALA B C 1
ATOM 3418 O O . ALA B 1 202 ? -10.758 4.734 2.936 1 98.94 202 ALA B O 1
ATOM 3419 N N . PHE B 1 203 ? -10.266 5.148 5.086 1 98.94 203 PHE B N 1
ATOM 3420 C CA . PHE B 1 203 ? -8.875 5.438 4.766 1 98.94 203 PHE B CA 1
ATOM 3421 C C . PHE B 1 203 ? -8.18 4.203 4.211 1 98.94 203 PHE B C 1
ATOM 3423 O O . PHE B 1 203 ? -7.441 4.285 3.225 1 98.94 203 PHE B O 1
ATOM 3430 N N . ALA B 1 204 ? -8.414 3.039 4.812 1 98.94 204 ALA B N 1
ATOM 3431 C CA . ALA B 1 204 ? -7.836 1.794 4.312 1 98.94 204 ALA B CA 1
ATOM 3432 C C . ALA B 1 204 ? -8.281 1.521 2.877 1 98.94 204 ALA B C 1
ATOM 3434 O O . ALA B 1 204 ? -7.48 1.102 2.041 1 98.94 204 ALA B O 1
ATOM 3435 N N . SER B 1 205 ? -9.562 1.76 2.621 1 98.94 205 SER B N 1
ATOM 3436 C CA . SER B 1 205 ? -10.094 1.544 1.278 1 98.94 205 SER B CA 1
ATOM 3437 C C . SER B 1 205 ? -9.414 2.455 0.263 1 98.94 205 SER B C 1
ATOM 3439 O O . SER B 1 205 ? -9.008 2.004 -0.811 1 98.94 205 SER B O 1
ATOM 3441 N N . MET B 1 206 ? -9.211 3.695 0.616 1 98.94 206 MET B N 1
ATOM 3442 C CA . MET B 1 206 ? -8.586 4.656 -0.286 1 98.94 206 MET B CA 1
ATOM 3443 C C . MET B 1 206 ? -7.121 4.301 -0.524 1 98.94 206 MET B C 1
ATOM 3445 O O . MET B 1 206 ? -6.656 4.293 -1.667 1 98.94 206 MET B O 1
ATOM 3449 N N . VAL B 1 207 ? -6.473 3.98 0.532 1 98.94 207 VAL B N 1
ATOM 3450 C CA . VAL B 1 207 ? -5.055 3.646 0.437 1 98.94 207 VAL B CA 1
ATOM 3451 C C . VAL B 1 207 ? -4.875 2.385 -0.406 1 98.94 207 VAL B C 1
ATOM 3453 O O . VAL B 1 207 ? -4.027 2.342 -1.299 1 98.94 207 VAL B O 1
ATOM 3456 N N . GLY B 1 208 ? -5.699 1.367 -0.176 1 99 208 GLY B N 1
ATOM 3457 C CA . GLY B 1 208 ? -5.59 0.13 -0.933 1 99 208 GLY B CA 1
ATOM 3458 C C . GLY B 1 208 ? -5.871 0.31 -2.414 1 99 208 GLY B C 1
ATOM 3459 O O . GLY B 1 208 ? -5.152 -0.232 -3.256 1 99 208 GLY B O 1
ATOM 3460 N N . ALA B 1 209 ? -6.914 1.029 -2.711 1 99 209 ALA B N 1
ATOM 3461 C CA . ALA B 1 209 ? -7.238 1.311 -4.105 1 99 209 ALA B CA 1
ATOM 3462 C C . ALA B 1 209 ? -6.082 2.018 -4.805 1 99 209 ALA B C 1
ATOM 3464 O O . ALA B 1 209 ? -5.73 1.679 -5.941 1 99 209 ALA B O 1
ATOM 3465 N N . MET B 1 210 ? -5.488 2.947 -4.125 1 98.94 210 MET B N 1
ATOM 3466 C CA . MET B 1 210 ? -4.41 3.74 -4.703 1 98.94 210 MET B CA 1
ATOM 3467 C C . MET B 1 210 ? -3.158 2.893 -4.906 1 98.94 210 MET B C 1
ATOM 3469 O O . MET B 1 210 ? -2.516 2.967 -5.957 1 98.94 210 MET B O 1
ATOM 3473 N N . VAL B 1 211 ? -2.791 2.105 -3.904 1 98.94 211 VAL B N 1
ATOM 3474 C CA . VAL B 1 211 ? -1.622 1.237 -3.998 1 98.94 211 VAL B CA 1
ATOM 3475 C C . VAL B 1 211 ? -1.771 0.296 -5.191 1 98.94 211 VAL B C 1
ATOM 3477 O O . VAL B 1 211 ? -0.866 0.186 -6.02 1 98.94 211 VAL B O 1
ATOM 3480 N N . LEU B 1 212 ? -2.889 -0.354 -5.289 1 98.94 212 LEU B N 1
ATOM 3481 C CA . LEU B 1 212 ? -3.117 -1.314 -6.363 1 98.94 212 LEU B CA 1
ATOM 3482 C C . LEU B 1 212 ? -3.164 -0.614 -7.719 1 98.94 212 LEU B C 1
ATOM 3484 O O . LEU B 1 212 ? -2.57 -1.091 -8.688 1 98.94 212 LEU B O 1
ATOM 3488 N N . ALA B 1 213 ? -3.854 0.477 -7.773 1 99 213 ALA B N 1
ATOM 3489 C CA . ALA B 1 213 ? -3.996 1.207 -9.031 1 99 213 ALA B CA 1
ATOM 3490 C C . ALA B 1 213 ? -2.637 1.639 -9.57 1 99 213 ALA B C 1
ATOM 3492 O O . ALA B 1 213 ? -2.373 1.521 -10.773 1 99 213 ALA B O 1
ATOM 3493 N N . ARG B 1 214 ? -1.804 2.121 -8.742 1 98.88 214 ARG B N 1
ATOM 3494 C CA . ARG B 1 214 ? -0.482 2.584 -9.156 1 98.88 214 ARG B CA 1
ATOM 3495 C C . ARG B 1 214 ? 0.374 1.424 -9.656 1 98.88 214 ARG B C 1
ATOM 3497 O O . ARG B 1 214 ? 1.124 1.568 -10.617 1 98.88 214 ARG B O 1
ATOM 3504 N N . ALA B 1 215 ? 0.249 0.305 -9.016 1 98.88 215 ALA B N 1
ATOM 3505 C CA . ALA B 1 215 ? 1.131 -0.83 -9.273 1 98.88 215 ALA B CA 1
ATOM 3506 C C . ALA B 1 215 ? 0.802 -1.488 -10.609 1 98.88 215 ALA B C 1
ATOM 3508 O O . ALA B 1 215 ? 1.611 -2.244 -11.148 1 98.88 215 ALA B O 1
ATOM 3509 N N . VAL B 1 216 ? -0.392 -1.195 -11.141 1 98.88 216 VAL B N 1
ATOM 3510 C CA . VAL B 1 216 ? -0.782 -1.897 -12.359 1 98.88 216 VAL B CA 1
ATOM 3511 C C . VAL B 1 216 ? -0.952 -0.897 -13.5 1 98.88 216 VAL B C 1
ATOM 3513 O O . VAL B 1 216 ? -1.31 -1.276 -14.617 1 98.88 216 VAL B O 1
ATOM 3516 N N . ARG B 1 217 ? -0.703 0.36 -13.258 1 98.62 217 ARG B N 1
ATOM 3517 C CA . ARG B 1 217 ? -1.162 1.444 -14.125 1 98.62 217 ARG B CA 1
ATOM 3518 C C . ARG B 1 217 ? -0.574 1.316 -15.523 1 98.62 217 ARG B C 1
ATOM 3520 O O . ARG B 1 217 ? -1.239 1.629 -16.516 1 98.62 217 ARG B O 1
ATOM 3527 N N . THR B 1 218 ? 0.661 0.904 -15.656 1 98.44 218 THR B N 1
ATOM 3528 C CA . THR B 1 218 ? 1.302 0.824 -16.969 1 98.44 218 THR B CA 1
ATOM 3529 C C . THR B 1 218 ? 0.921 -0.471 -17.672 1 98.44 218 THR B C 1
ATOM 3531 O O . THR B 1 218 ? 0.611 -0.463 -18.875 1 98.44 218 THR B O 1
ATOM 3534 N N . ALA B 1 219 ? 0.855 -1.548 -16.984 1 98.69 219 ALA B N 1
ATOM 3535 C CA . ALA B 1 219 ? 0.612 -2.861 -17.562 1 98.69 219 ALA B CA 1
ATOM 3536 C C . ALA B 1 219 ? -0.872 -3.064 -17.859 1 98.69 219 ALA B C 1
ATOM 3538 O O . ALA B 1 219 ? -1.232 -3.791 -18.797 1 98.69 219 ALA B O 1
ATOM 3539 N N . ASP B 1 220 ? -1.74 -2.486 -17.078 1 98.69 220 ASP B N 1
ATOM 3540 C CA . ASP B 1 220 ? -3.184 -2.658 -17.219 1 98.69 220 ASP B CA 1
ATOM 3541 C C . ASP B 1 220 ? -3.926 -1.387 -16.812 1 98.69 220 ASP B C 1
ATOM 3543 O O . ASP B 1 220 ? -4.543 -1.338 -15.742 1 98.69 220 ASP B O 1
ATOM 3547 N N . PRO B 1 221 ? -3.881 -0.37 -17.656 1 98.62 221 PRO B N 1
ATOM 3548 C CA . PRO B 1 221 ? -4.504 0.912 -17.328 1 98.62 221 PRO B CA 1
ATOM 3549 C C . PRO B 1 221 ? -6 0.785 -17.047 1 98.62 221 PRO B C 1
ATOM 3551 O O . PRO B 1 221 ? -6.547 1.54 -16.234 1 98.62 221 PRO B O 1
ATOM 3554 N N . ALA B 1 222 ? -6.668 -0.159 -17.641 1 98.69 222 ALA B N 1
ATOM 3555 C CA . ALA B 1 222 ? -8.094 -0.349 -17.406 1 98.69 222 ALA B CA 1
ATOM 3556 C C . ALA B 1 222 ? -8.359 -0.841 -15.992 1 98.69 222 ALA B C 1
ATOM 3558 O O . ALA B 1 222 ? -9.258 -0.339 -15.312 1 98.69 222 ALA B O 1
ATOM 3559 N N . LEU B 1 223 ? -7.562 -1.787 -15.602 1 98.81 223 LEU B N 1
ATOM 3560 C CA . LEU B 1 223 ? -7.684 -2.271 -14.234 1 98.81 223 LEU B CA 1
ATOM 3561 C C . LEU B 1 223 ? -7.371 -1.161 -13.234 1 98.81 223 LEU B C 1
ATOM 3563 O O . LEU B 1 223 ? -8.031 -1.045 -12.203 1 98.81 223 LEU B O 1
ATOM 3567 N N . SER B 1 224 ? -6.355 -0.374 -13.547 1 98.94 224 SER B N 1
ATOM 3568 C CA . SER B 1 224 ? -5.984 0.744 -12.68 1 98.94 224 SER B CA 1
ATOM 3569 C C . SER B 1 224 ? -7.164 1.689 -12.469 1 98.94 224 SER B C 1
ATOM 3571 O O . SER B 1 224 ? -7.465 2.062 -11.328 1 98.94 224 SER B O 1
ATOM 3573 N N . GLU B 1 225 ? -7.824 2.053 -13.492 1 98.81 225 GLU B N 1
ATOM 3574 C CA . GLU B 1 225 ? -8.977 2.949 -13.406 1 98.81 225 GLU B CA 1
ATOM 3575 C C . GLU B 1 225 ? -10.133 2.291 -12.664 1 98.81 225 GLU B C 1
ATOM 3577 O O . GLU B 1 225 ? -10.828 2.945 -11.883 1 98.81 225 GLU B O 1
ATOM 3582 N N . GLU B 1 226 ? -10.328 1.05 -12.938 1 98.81 226 GLU B N 1
ATOM 3583 C CA . GLU B 1 226 ? -11.383 0.301 -12.266 1 98.81 226 GLU B CA 1
ATOM 3584 C C . GLU B 1 226 ? -11.172 0.298 -10.75 1 98.81 226 GLU B C 1
ATOM 3586 O O . GLU B 1 226 ? -12.133 0.425 -9.984 1 98.81 226 GLU B O 1
ATOM 3591 N N . LEU B 1 227 ? -9.977 0.158 -10.336 1 98.94 227 LEU B N 1
ATOM 3592 C CA . LEU B 1 227 ? -9.633 0.138 -8.914 1 98.94 227 LEU B CA 1
ATOM 3593 C C . LEU B 1 227 ? -9.906 1.493 -8.273 1 98.94 227 LEU B C 1
ATOM 3595 O O . LEU B 1 227 ? -10.461 1.562 -7.176 1 98.94 227 LEU B O 1
ATOM 3599 N N . LEU B 1 228 ? -9.562 2.557 -8.977 1 98.94 228 LEU B N 1
ATOM 3600 C CA . LEU B 1 228 ? -9.867 3.889 -8.461 1 98.94 228 LEU B CA 1
ATOM 3601 C C . LEU B 1 228 ? -11.375 4.09 -8.328 1 98.94 228 LEU B C 1
ATOM 3603 O O . LEU B 1 228 ? -11.844 4.602 -7.312 1 98.94 228 LEU B O 1
ATOM 3607 N N . GLY B 1 229 ? -12.055 3.664 -9.32 1 98.88 229 GLY B N 1
ATOM 3608 C CA . GLY B 1 229 ? -13.508 3.764 -9.281 1 98.88 229 GLY B CA 1
ATOM 3609 C C . GLY B 1 229 ? -14.133 2.965 -8.156 1 98.88 229 GLY B C 1
ATOM 3610 O O . GLY B 1 229 ? -15.07 3.43 -7.504 1 98.88 229 GLY B O 1
ATOM 3611 N N . ALA B 1 230 ? -13.648 1.785 -7.934 1 98.81 230 ALA B N 1
ATOM 3612 C CA . ALA B 1 230 ? -14.141 0.948 -6.844 1 98.81 230 ALA B CA 1
ATOM 3613 C C . ALA B 1 230 ? -13.906 1.617 -5.492 1 98.81 230 ALA B C 1
ATOM 3615 O O . ALA B 1 230 ? -14.727 1.493 -4.582 1 98.81 230 ALA B O 1
ATOM 3616 N N . GLY B 1 231 ? -12.75 2.266 -5.391 1 98.88 231 GLY B N 1
ATOM 3617 C CA . GLY B 1 231 ? -12.5 3.027 -4.176 1 98.88 231 GLY B CA 1
ATOM 3618 C C . GLY B 1 231 ? -13.523 4.117 -3.932 1 98.88 231 GLY B C 1
ATOM 3619 O O . GLY B 1 231 ? -14.016 4.277 -2.812 1 98.88 231 GLY B O 1
ATOM 3620 N N . ARG B 1 232 ? -13.82 4.855 -4.945 1 98.81 232 ARG B N 1
ATOM 3621 C CA . ARG B 1 232 ? -14.82 5.914 -4.824 1 98.81 232 ARG B CA 1
ATOM 3622 C C . ARG B 1 232 ? -16.188 5.336 -4.453 1 98.81 232 ARG B C 1
ATOM 3624 O O . ARG B 1 232 ? -16.906 5.906 -3.629 1 98.81 232 ARG B O 1
ATOM 3631 N N . HIS B 1 233 ? -16.516 4.223 -5.004 1 98.38 233 HIS B N 1
ATOM 3632 C CA . HIS B 1 233 ? -17.781 3.557 -4.691 1 98.38 233 HIS B CA 1
ATOM 3633 C C . HIS B 1 233 ? -17.828 3.109 -3.236 1 98.38 233 HIS B C 1
ATOM 3635 O O . HIS B 1 233 ? -18.844 3.238 -2.57 1 98.38 233 HIS B O 1
ATOM 3641 N N . SER B 1 234 ? -16.703 2.596 -2.779 1 98.5 234 SER B N 1
ATOM 3642 C CA . SER B 1 234 ? -16.609 2.18 -1.385 1 98.5 234 SER B CA 1
ATOM 3643 C C . SER B 1 234 ? -16.875 3.348 -0.44 1 98.5 234 SER B C 1
ATOM 3645 O O . SER B 1 234 ? -17.578 3.199 0.56 1 98.5 234 SER B O 1
ATOM 3647 N N . ILE B 1 235 ? -16.266 4.477 -0.766 1 98.62 235 ILE B N 1
ATOM 3648 C CA . ILE B 1 235 ? -16.438 5.652 0.08 1 98.62 235 ILE B CA 1
ATOM 3649 C C . ILE B 1 235 ? -17.906 6.09 0.076 1 98.62 235 ILE B C 1
ATOM 3651 O O . ILE B 1 235 ? -18.453 6.441 1.121 1 98.62 235 ILE B O 1
ATOM 3655 N N . ALA B 1 236 ? -18.562 6.07 -1.081 1 97.5 236 ALA B N 1
ATOM 3656 C CA . ALA B 1 236 ? -19.984 6.387 -1.157 1 97.5 236 ALA B CA 1
ATOM 3657 C C . ALA B 1 236 ? -20.797 5.453 -0.266 1 97.5 236 ALA B C 1
ATOM 3659 O O . ALA B 1 236 ? -21.75 5.891 0.397 1 97.5 236 ALA B O 1
ATOM 3660 N N . GLY B 1 237 ? -20.406 4.207 -0.281 1 96.44 237 GLY B N 1
ATOM 3661 C CA . GLY B 1 237 ? -21.078 3.246 0.574 1 96.44 237 GLY B CA 1
ATOM 3662 C C . GLY B 1 237 ? -20.922 3.547 2.053 1 96.44 237 GLY B C 1
ATOM 3663 O O . GLY B 1 237 ? -21.891 3.441 2.818 1 96.44 237 GLY B O 1
ATOM 3664 N N . ILE B 1 238 ? -19.781 3.883 2.453 1 97.31 238 ILE B N 1
ATOM 3665 C CA . ILE B 1 238 ? -19.484 4.191 3.85 1 97.31 238 ILE B CA 1
ATOM 3666 C C . ILE B 1 238 ? -20.266 5.434 4.273 1 97.31 238 ILE B C 1
ATOM 3668 O O . ILE B 1 238 ? -20.859 5.465 5.355 1 97.31 238 ILE B O 1
ATOM 3672 N N . VAL B 1 239 ? -20.266 6.469 3.42 1 95.75 239 VAL B N 1
ATOM 3673 C CA . VAL B 1 239 ? -21.016 7.691 3.699 1 95.75 239 VAL B CA 1
ATOM 3674 C C . VAL B 1 239 ? -22.5 7.367 3.865 1 95.75 239 VAL B C 1
ATOM 3676 O O . VAL B 1 239 ? -23.141 7.828 4.812 1 95.75 239 VAL B O 1
ATOM 3679 N N . SER B 1 240 ? -23.047 6.5 2.992 1 93.62 240 SER B N 1
ATOM 3680 C CA . SER B 1 240 ? -24.453 6.141 3.031 1 93.62 240 SER B CA 1
ATOM 3681 C C . SER B 1 240 ? -24.797 5.371 4.305 1 93.62 240 SER B C 1
ATOM 3683 O O . SER B 1 240 ? -25.859 5.578 4.895 1 93.62 240 SER B O 1
ATOM 3685 N N . SER B 1 241 ? -23.906 4.539 4.738 1 91 241 SER B N 1
ATOM 3686 C CA . SER B 1 241 ? -24.156 3.713 5.914 1 91 241 SER B CA 1
ATOM 3687 C C . SER B 1 241 ? -24.109 4.543 7.191 1 91 241 SER B C 1
ATOM 3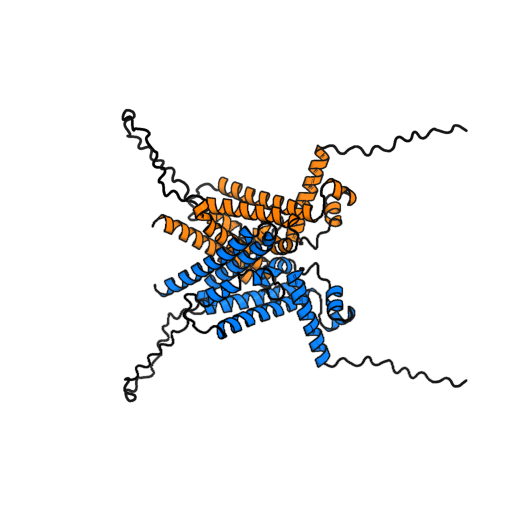689 O O . SER B 1 241 ? -24.781 4.219 8.18 1 91 241 SER B O 1
ATOM 3691 N N . THR B 1 242 ? -23.297 5.547 7.211 1 88.44 242 THR B N 1
ATOM 3692 C CA . THR B 1 242 ? -23.172 6.379 8.398 1 88.44 242 THR B CA 1
ATOM 3693 C C . THR B 1 242 ? -24.344 7.348 8.508 1 88.44 242 THR B C 1
ATOM 3695 O O . THR B 1 242 ? -24.734 7.73 9.609 1 88.44 242 THR B O 1
ATOM 3698 N N . THR B 1 243 ? -24.922 7.691 7.414 1 80.94 243 THR B N 1
ATOM 3699 C CA . THR B 1 243 ? -26.078 8.57 7.406 1 80.94 243 THR B CA 1
ATOM 3700 C C . THR B 1 243 ? -27.344 7.816 7.812 1 80.94 243 THR B C 1
ATOM 3702 O O . THR B 1 243 ? -28.188 8.352 8.531 1 80.94 243 THR B O 1
ATOM 3705 N N . ALA B 1 244 ? -27.469 6.586 7.402 1 72.5 244 ALA B N 1
ATOM 3706 C CA . ALA B 1 244 ? -28.625 5.758 7.73 1 72.5 244 ALA B CA 1
ATOM 3707 C C . ALA B 1 244 ? -28.656 5.434 9.219 1 72.5 244 ALA B C 1
ATOM 3709 O O . ALA B 1 244 ? -29.734 5.402 9.828 1 72.5 244 ALA B O 1
ATOM 3710 N N . ALA B 1 245 ? -27.656 5.289 9.859 1 68 245 ALA B N 1
ATOM 3711 C CA . ALA B 1 245 ? -27.578 4.941 11.273 1 68 245 ALA B CA 1
ATOM 3712 C C . ALA B 1 245 ? -28.016 6.105 12.156 1 68 245 ALA B C 1
ATOM 3714 O O . ALA B 1 245 ? -28.547 5.898 13.25 1 68 245 ALA B O 1
ATOM 3715 N N . GLU B 1 246 ? -27.828 7.211 11.672 1 63.41 246 GLU B N 1
ATOM 3716 C CA . GLU B 1 246 ? -28.25 8.398 12.406 1 63.41 246 GLU B CA 1
ATOM 3717 C C . GLU B 1 246 ? -29.75 8.586 12.359 1 63.41 246 GLU B C 1
ATOM 3719 O O . GLU B 1 246 ? -30.344 9.219 13.242 1 63.41 246 GLU B O 1
ATOM 3724 N N . GLN B 1 247 ? -30.297 7.945 11.281 1 57.16 247 GLN B N 1
ATOM 3725 C CA . GLN B 1 247 ? -31.734 8.109 11.109 1 57.16 247 GLN B CA 1
ATOM 3726 C C . GLN B 1 247 ? -32.5 7.043 11.891 1 57.16 247 GLN B C 1
ATOM 3728 O O . GLN B 1 247 ? -33.719 7.145 12.055 1 57.16 247 GLN B O 1
ATOM 3733 N N . MET B 1 248 ? -31.797 6.043 12.398 1 52.53 248 MET B N 1
ATOM 3734 C CA . MET B 1 248 ? -32.469 5.027 13.203 1 52.53 248 MET B CA 1
ATOM 3735 C C . MET B 1 248 ? -32.344 5.348 14.688 1 52.53 248 MET B C 1
ATOM 3737 O O . MET B 1 248 ? -31.328 5.875 15.133 1 52.53 248 MET B O 1
#

InterPro domains:
  IPR001647 DNA-binding HTH domain, TetR-type [PF00440] (28-73)
  IPR001647 DNA-binding HTH domain, TetR-type [PR00455] (28-41)
  IPR001647 DNA-binding HTH domain, TetR-type [PR00455] (49-72)
  IPR001647 DNA-binding HTH domain, TetR-type [PS50977] (22-82)
  IPR009057 Homedomain-like superfamily [SSF46689] (21-95)
  IPR036271 Tetracyclin repressor-like, C-terminal domain superfamily [SSF48498] (101-234)

Solvent-accessible surface area (backbone atoms only — not comparable to full-atom values): 26770 Å² total; per-residue (Å²): 134,83,76,75,76,77,71,79,73,64,80,73,70,76,75,73,48,73,66,55,50,52,51,50,47,49,49,48,40,56,52,43,32,30,45,31,41,62,63,31,62,75,67,55,46,68,58,59,47,26,54,73,69,73,45,56,61,78,57,45,63,81,70,36,93,40,70,49,50,46,52,8,50,18,40,35,52,37,34,51,52,41,52,51,49,50,54,51,52,59,67,69,53,61,87,54,92,55,94,60,52,69,50,46,52,52,37,52,55,61,50,29,70,60,39,62,69,42,39,75,70,27,56,43,62,41,43,31,20,47,59,38,42,68,50,54,46,65,27,8,38,34,42,40,52,38,52,52,51,50,34,52,53,45,7,52,49,67,39,81,67,79,72,72,75,71,71,65,63,79,79,60,59,83,76,58,74,65,73,79,59,74,72,68,61,63,86,77,60,75,49,54,73,73,28,42,60,61,17,46,34,45,52,17,22,47,31,12,14,49,24,54,18,41,21,15,37,80,52,36,49,66,59,16,53,48,31,23,50,27,29,44,50,47,42,47,48,51,54,52,55,58,54,51,58,70,74,100,135,83,76,76,77,78,71,80,73,64,82,72,71,75,76,72,48,73,67,53,50,51,51,50,47,48,49,48,39,56,50,43,32,30,45,31,40,60,62,30,62,75,67,54,46,70,56,58,49,25,55,72,70,72,45,57,62,76,58,46,63,81,72,35,91,41,71,50,51,46,52,8,51,18,39,34,51,38,34,51,52,42,53,48,48,52,54,50,52,59,68,69,54,59,87,56,92,55,95,58,52,68,48,47,51,51,37,51,54,60,50,28,69,60,40,61,70,40,39,74,71,27,56,45,64,42,43,31,19,48,58,38,42,68,51,53,47,66,27,8,38,34,42,40,52,35,52,51,51,51,33,52,53,45,7,52,48,67,39,82,67,78,70,71,75,70,71,65,63,81,80,60,59,84,77,57,74,66,74,78,60,75,73,69,60,64,85,75,62,74,49,54,72,72,28,42,61,61,17,46,35,44,52,17,22,48,31,12,14,49,24,53,18,43,20,15,36,81,52,35,48,66,58,18,53,50,30,24,50,26,28,44,50,46,43,50,48,52,55,52,54,59,54,53,56,70,73,99

pLDDT: mean 85.18, std 21.24, range [31.06, 99.0]